Protein 3BRQ (pdb70)

GO terms:
  GO:0003700 DNA-binding transcription factor activity (F, IDA)
  GO:0045892 negative regulation of DNA-templated transcription (P, IDA)
  GO:0043565 sequence-specific DNA binding (F, IDA)
  GO:0006351 DNA-templated transcription (P, IEP)

Secondary structure (DSSP, 8-state):
--EEEEEB-GGG---HHHHHHHHH--GGGT-EEEEE--TTSHHHHHHHHHHHHHTT-SB--B-SSS-HHHHHHHHHT-SS---BS---SSSGGG-B---HHHHHHHHHHHHHHTT--SEEEE-----HHHHHHHHHHHHHHHTTT----GGGEE---SSHHHHHHHH--TT---SEEEESS-------HHHHHT--TTTT-EEEEES--TTGGGSSSPPEEEE--S---HHHHHHHH---S----PPPP---EEE--TT---/--EEEEEEE--S--SS-HHHHHHHHH--TTTT-EEEEEEEETSHHHHHHHHHHHHHTT-SB--B-SSS-HHHHHHHHHT-SS---BSS--SS-GGG-B-B-HHHHHHHHHHHHHHTT--SEEEE-----HHHHHHHHHHHHHHHHTT----GGGEE---SSHHHHHHHH--TTT----SEEEESS-------HHHHTT--TTTT-EEEEES--TTGGGSSS--EEEEP-----HHHHHHHH---S---PPP--B--EEEP-TT-----

B-factor: mean 32.4, std 10.56, range [9.42, 72.8]

Radius of gyration: 24.38 Å; Cα contacts (8 Å, |Δi|>4): 1170; chains: 2; bounding box: 63×44×66 Å

Structure (mmCIF, N/CA/C/O backbone):
data_3BRQ
#
_entry.id   3BRQ
#
_cell.length_a   62.229
_cell.length_b   65.446
_cell.length_c   130.706
_cell.angle_alpha   90.00
_cell.angle_beta   90.00
_cell.angle_gamma   90.00
#
_symmetry.space_group_name_H-M   'P 21 21 21'
#
loop_
_entity.id
_entity.type
_entity.pdbx_description
1 polymer 'HTH-type transcriptional regulator ascG'
2 non-polymer beta-D-fructofuranose
3 non-polymer 'SULFATE ION'
4 non-polymer 'SODIUM ION'
5 water water
#
loop_
_atom_site.group_PDB
_atom_site.id
_atom_site.type_symbol
_atom_site.label_atom_id
_atom_site.label_alt_id
_atom_site.label_comp_id
_atom_site.label_asym_id
_atom_site.label_entity_id
_atom_site.label_seq_id
_atom_site.pdbx_PDB_ins_code
_atom_site.Cartn_x
_atom_site.Cartn_y
_atom_site.Cartn_z
_atom_site.occupancy
_atom_site.B_iso_or_equiv
_atom_site.auth_seq_id
_atom_site.auth_comp_id
_atom_site.auth_asym_id
_atom_site.auth_atom_id
_atom_site.pdbx_PDB_model_num
ATOM 1 N N . THR A 1 19 ? -14.418 50.590 9.529 1.00 41.93 17 THR A N 1
ATOM 2 C CA . THR A 1 19 ? -13.436 50.200 10.596 1.00 42.16 17 THR A CA 1
ATOM 3 C C . THR A 1 19 ? -13.566 51.022 11.914 1.00 40.06 17 THR A C 1
ATOM 4 O O . THR A 1 19 ? -14.080 52.152 11.939 1.00 40.90 17 THR A O 1
ATOM 8 N N . GLN A 1 20 ? -13.109 50.435 13.006 1.00 37.34 18 GLN A N 1
ATOM 9 C CA . GLN A 1 20 ? -13.153 51.080 14.303 1.00 34.10 18 GLN A CA 1
ATOM 10 C C . GLN A 1 20 ? -12.000 52.069 14.425 1.00 31.84 18 GLN A C 1
ATOM 11 O O . GLN A 1 20 ? -10.998 51.953 13.713 1.00 30.50 18 GLN A O 1
ATOM 17 N N . THR A 1 21 ? -12.141 53.022 15.344 1.00 29.60 19 THR A N 1
ATOM 18 C CA . THR A 1 21 ? -11.122 54.027 15.553 1.00 28.42 19 THR A CA 1
ATOM 19 C C . THR A 1 21 ? -10.623 53.978 17.002 1.00 27.28 19 THR A C 1
ATOM 20 O O . THR A 1 21 ? -11.411 53.889 17.947 1.00 27.23 19 THR A O 1
ATOM 24 N N . LEU A 1 22 ? -9.317 54.057 17.158 1.00 26.00 20 LEU A N 1
ATOM 25 C CA . LEU A 1 22 ? -8.706 54.276 18.438 1.00 27.11 20 LEU A CA 1
ATOM 26 C C . LEU A 1 22 ? -8.285 55.743 18.529 1.00 26.50 20 LEU A C 1
ATOM 27 O O . LEU A 1 22 ? -7.604 56.266 17.651 1.00 27.81 20 LEU A O 1
ATOM 32 N N . GLY A 1 23 ? -8.710 56.415 19.581 1.00 26.10 21 GLY A N 1
ATOM 33 C CA . GLY A 1 23 ? -8.359 57.803 19.758 1.00 25.35 21 GLY A CA 1
ATOM 34 C C . GLY A 1 23 ? -7.290 57.886 20.818 1.00 25.64 21 GLY A C 1
ATOM 35 O O . GLY A 1 23 ? -7.330 57.138 21.790 1.00 26.26 21 GLY A O 1
ATOM 36 N N . LEU A 1 24 ? -6.350 58.800 20.616 1.00 25.00 22 LEU A N 1
ATOM 37 C CA . LEU A 1 24 ? -5.214 59.007 21.482 1.00 23.55 22 LEU A CA 1
ATOM 38 C C . LEU A 1 24 ? -5.250 60.476 21.890 1.00 23.40 22 LEU A C 1
ATOM 39 O O . LEU A 1 24 ? -5.276 61.349 21.023 1.00 22.10 22 LEU A O 1
ATOM 44 N N . VAL A 1 25 ? -5.249 60.735 23.206 1.00 20.69 23 VAL A N 1
ATOM 45 C CA . VAL A 1 25 ? -5.156 62.078 23.730 1.00 20.14 23 VAL A CA 1
ATOM 46 C C . VAL A 1 25 ? -3.746 62.244 24.304 1.00 20.42 23 VAL A C 1
ATOM 47 O O . VAL A 1 25 ? -3.317 61.494 25.224 1.00 19.65 23 VAL A O 1
ATOM 51 N N . VAL A 1 26 ? -3.009 63.183 23.742 1.00 20.23 24 VAL A N 1
ATOM 52 C CA . VAL A 1 26 ? -1.687 63.523 24.274 1.00 21.05 24 VAL A CA 1
ATOM 53 C C . VAL A 1 26 ? -1.534 65.042 24.168 1.00 22.28 24 VAL A C 1
ATOM 54 O O . VAL A 1 26 ? -1.587 65.633 23.055 1.00 19.96 24 VAL A O 1
ATOM 58 N N . THR A 1 27 ? -1.340 65.668 25.325 1.00 22.31 25 THR A N 1
ATOM 59 C CA . THR A 1 27 ? -0.923 67.071 25.405 1.00 23.56 25 THR A CA 1
ATOM 60 C C . THR A 1 27 ? 0.311 67.418 24.613 1.00 23.66 25 THR A C 1
ATOM 61 O O . THR A 1 27 ? 1.259 66.644 24.550 1.00 24.34 25 THR A O 1
ATOM 65 N N . ASN A 1 28 ? 0.310 68.622 24.049 1.00 23.69 26 ASN A N 1
ATOM 66 C CA . ASN A 1 28 ? 1.397 69.044 23.160 1.00 24.20 26 ASN A CA 1
ATOM 67 C C . ASN A 1 28 ? 2.665 69.353 23.913 1.00 24.36 26 ASN A C 1
ATOM 68 O O . ASN A 1 28 ? 3.759 69.406 23.335 1.00 22.93 26 ASN A O 1
ATOM 73 N N . THR A 1 29 ? 2.518 69.495 25.232 1.00 24.27 27 THR A N 1
ATOM 74 C CA . THR A 1 29 ? 3.662 69.676 26.062 1.00 24.83 27 THR A CA 1
ATOM 75 C C . THR A 1 29 ? 4.554 68.434 26.035 1.00 25.52 27 THR A C 1
ATOM 76 O O . THR A 1 29 ? 5.742 68.515 26.438 1.00 26.18 27 THR A O 1
ATOM 80 N N . LEU A 1 30 ? 3.998 67.291 25.616 1.00 24.36 28 LEU A N 1
ATOM 81 C CA . LEU A 1 30 ? 4.783 66.041 25.449 1.00 25.45 28 LEU A CA 1
ATOM 82 C C . LEU A 1 30 ? 5.231 65.771 23.998 1.00 26.61 28 LEU A C 1
ATOM 83 O O . LEU A 1 30 ? 5.875 64.725 23.723 1.00 26.61 28 LEU A O 1
ATOM 88 N N . TYR A 1 31 ? 4.941 66.703 23.081 1.00 26.49 29 TYR A N 1
ATOM 89 C CA . TYR A 1 31 ? 5.365 66.494 21.667 1.00 27.59 29 TYR A CA 1
ATOM 90 C C . TYR A 1 31 ? 6.827 66.907 21.517 1.00 30.02 29 TYR A C 1
ATOM 91 O O . TYR A 1 31 ? 7.161 67.864 20.797 1.00 30.60 29 TYR A O 1
ATOM 100 N N . HIS A 1 32 ? 7.672 66.207 22.266 1.00 31.78 30 HIS A N 1
ATOM 101 C CA . HIS A 1 32 ? 9.130 66.341 22.237 1.00 33.89 30 HIS A CA 1
ATOM 102 C C . HIS A 1 32 ? 9.679 64.973 22.674 1.00 33.86 30 HIS A C 1
ATOM 103 O O . HIS A 1 32 ? 10.820 64.658 22.354 1.00 36.45 30 HIS A O 1
ATOM 110 N N . TYR A 1 35 ? 10.841 59.618 22.629 1.00 42.49 33 TYR A N 1
ATOM 111 C CA . TYR A 1 35 ? 9.740 58.916 23.265 1.00 42.84 33 TYR A CA 1
ATOM 112 C C . TYR A 1 35 ? 8.374 59.203 22.608 1.00 42.30 33 TYR A C 1
ATOM 113 O O . TYR A 1 35 ? 7.560 58.291 22.396 1.00 41.66 33 TYR A O 1
ATOM 122 N N . PHE A 1 36 ? 8.099 60.478 22.354 1.00 41.48 34 PHE A N 1
ATOM 123 C CA . PHE A 1 36 ? 6.870 60.824 21.653 1.00 40.35 34 PHE A CA 1
ATOM 124 C C . PHE A 1 36 ? 6.907 60.351 20.188 1.00 40.35 34 PHE A C 1
ATOM 125 O O . PHE A 1 36 ? 5.920 59.840 19.638 1.00 39.84 34 PHE A O 1
ATOM 133 N N . SER A 1 37 ? 8.043 60.591 19.558 1.00 40.60 35 SER A N 1
ATOM 134 C CA . SER A 1 37 ? 8.286 60.126 18.205 1.00 41.26 35 SER A CA 1
ATOM 135 C C . SER A 1 37 ? 7.967 58.617 18.095 1.00 40.85 35 SER A C 1
ATOM 136 O O . SER A 1 37 ? 7.324 58.197 17.107 1.00 40.13 35 SER A O 1
ATOM 139 N N . GLU A 1 38 ? 8.396 57.852 19.128 1.00 40.57 36 GLU A N 1
ATOM 140 C CA . GLU A 1 38 ? 8.293 56.380 19.232 1.00 39.63 36 GLU A CA 1
ATOM 141 C C . GLU A 1 38 ? 6.846 55.997 19.369 1.00 38.54 36 GLU A C 1
ATOM 142 O O . GLU A 1 38 ? 6.322 55.207 18.560 1.00 37.86 36 GLU A O 1
ATOM 148 N N . LEU A 1 39 ? 6.212 56.534 20.415 1.00 36.67 37 LEU A N 1
ATOM 149 C CA . LEU A 1 39 ? 4.812 56.317 20.662 1.00 36.21 37 LEU A CA 1
ATOM 150 C C . LEU A 1 39 ? 3.956 56.551 19.421 1.00 34.69 37 LEU A C 1
ATOM 151 O O . LEU A 1 39 ? 3.133 55.738 19.116 1.00 35.25 37 LEU A O 1
ATOM 156 N N . LEU A 1 40 ? 4.133 57.662 18.720 1.00 33.14 38 LEU A N 1
ATOM 157 C CA . LEU A 1 40 ? 3.289 57.901 17.562 1.00 31.88 38 LEU A CA 1
ATOM 158 C C . LEU A 1 40 ? 3.543 56.855 16.479 1.00 30.05 38 LEU A C 1
ATOM 159 O O . LEU A 1 40 ? 2.606 56.254 15.977 1.00 30.77 38 LEU A O 1
ATOM 164 N N . PHE A 1 41 ? 4.805 56.586 16.189 1.00 26.57 39 PHE A N 1
ATOM 165 C CA . PHE A 1 41 ? 5.129 55.588 15.188 1.00 25.61 39 PHE A CA 1
ATOM 166 C C . PHE A 1 41 ? 4.506 54.236 15.546 1.00 24.59 39 PHE A C 1
ATOM 167 O O . PHE A 1 41 ? 3.820 53.632 14.709 1.00 22.92 39 PHE A O 1
ATOM 175 N N . HIS A 1 42 ? 4.717 53.796 16.791 1.00 24.53 40 HIS A N 1
ATOM 176 C CA . HIS A 1 42 ? 4.294 52.466 17.235 1.00 24.38 40 HIS A CA 1
ATOM 177 C C . HIS A 1 42 ? 2.807 52.316 17.498 1.00 23.28 40 HIS A C 1
ATOM 178 O O . HIS A 1 42 ? 2.244 51.257 17.197 1.00 23.62 40 HIS A O 1
ATOM 185 N N . ALA A 1 43 ? 2.163 53.317 18.088 1.00 21.77 41 ALA A N 1
ATOM 186 C CA . ALA A 1 43 ? 0.710 53.253 18.217 1.00 21.66 41 ALA A CA 1
ATOM 187 C C . ALA A 1 43 ? 0.045 53.153 16.826 1.00 22.13 41 ALA A C 1
ATOM 188 O O . ALA A 1 43 ? -0.871 52.367 16.613 1.00 23.09 41 ALA A O 1
ATOM 190 N N . ALA A 1 44 ? 0.493 53.971 15.892 1.00 21.09 42 ALA A N 1
ATOM 191 C CA . ALA A 1 44 ? -0.054 53.921 14.529 1.00 20.60 42 ALA A CA 1
ATOM 192 C C . ALA A 1 44 ? 0.229 52.591 13.869 1.00 20.73 42 ALA A C 1
ATOM 193 O O . ALA A 1 44 ? -0.677 51.965 13.309 1.00 20.06 42 ALA A O 1
ATOM 195 N N . ARG A 1 45 ? 1.480 52.158 13.905 1.00 21.21 43 ARG A N 1
ATOM 196 C CA . ARG A 1 45 ? 1.813 50.853 13.321 1.00 23.44 43 ARG A CA 1
ATOM 197 C C . ARG A 1 45 ? 0.985 49.698 13.901 1.00 23.51 43 ARG A C 1
ATOM 198 O O . ARG A 1 45 ? 0.488 48.864 13.169 1.00 22.99 43 ARG A O 1
ATOM 214 N N . ALA A 1 47 ? -1.916 49.936 15.505 1.00 21.02 45 ALA A N 1
ATOM 215 C CA . ALA A 1 47 ? -3.315 50.071 15.118 1.00 21.23 45 ALA A CA 1
ATOM 216 C C . ALA A 1 47 ? -3.531 49.499 13.681 1.00 20.95 45 ALA A C 1
ATOM 217 O O . ALA A 1 47 ? -4.499 48.812 13.444 1.00 21.17 45 ALA A O 1
ATOM 219 N N . GLU A 1 48 ? -2.622 49.788 12.761 1.00 21.06 46 GLU A N 1
ATOM 220 C CA . GLU A 1 48 ? -2.742 49.303 11.348 1.00 22.78 46 GLU A CA 1
ATOM 221 C C . GLU A 1 48 ? -2.595 47.781 11.250 1.00 22.49 46 GLU A C 1
ATOM 222 O O . GLU A 1 48 ? -3.297 47.156 10.514 1.00 21.49 46 GLU A O 1
ATOM 228 N N . GLU A 1 49 ? -1.699 47.179 12.049 1.00 22.75 47 GLU A N 1
ATOM 229 C CA . GLU A 1 49 ? -1.559 45.703 12.036 1.00 23.05 47 GLU A CA 1
ATOM 230 C C . GLU A 1 49 ? -2.837 45.000 12.494 1.00 23.00 47 GLU A C 1
ATOM 231 O O . GLU A 1 49 ? -3.048 43.837 12.188 1.00 22.77 47 GLU A O 1
ATOM 237 N N . LYS A 1 50 ? -3.701 45.731 13.188 1.00 23.71 48 LYS A N 1
ATOM 238 C CA . LYS A 1 50 ? -4.975 45.228 13.707 1.00 24.68 48 LYS A CA 1
ATOM 239 C C . LYS A 1 50 ? -6.191 45.741 12.965 1.00 25.06 48 LYS A C 1
ATOM 240 O O . LYS A 1 50 ? -7.305 45.402 13.340 1.00 25.80 48 LYS A O 1
ATOM 246 N N . GLY A 1 51 ? -5.969 46.550 11.927 1.00 26.37 49 GLY A N 1
ATOM 247 C CA . GLY A 1 51 ? -7.007 46.984 10.975 1.00 26.22 49 GLY A CA 1
ATOM 248 C C . GLY A 1 51 ? -7.829 48.161 11.463 1.00 26.86 49 GLY A C 1
ATOM 249 O O . GLY A 1 51 ? -8.964 48.339 11.025 1.00 27.76 49 GLY A O 1
ATOM 250 N N . ARG A 1 52 ? -7.257 48.957 12.373 1.00 27.62 50 ARG A N 1
ATOM 251 C CA . ARG A 1 52 ? -7.958 50.078 13.039 1.00 26.90 50 ARG A CA 1
ATOM 252 C C . ARG A 1 52 ? -7.359 51.402 12.616 1.00 26.04 50 ARG A C 1
ATOM 253 O O . ARG A 1 52 ? -6.193 51.468 12.221 1.00 26.39 50 ARG A O 1
ATOM 261 N N . GLN A 1 53 ? -8.137 52.463 12.763 1.00 25.59 51 GLN A N 1
ATOM 262 C CA . GLN A 1 53 ? -7.706 53.836 12.481 1.00 25.45 51 GLN A CA 1
ATOM 263 C C . GLN A 1 53 ? -7.262 54.490 13.774 1.00 25.50 51 GLN A C 1
ATOM 264 O O . GLN A 1 53 ? -7.999 54.422 14.748 1.00 26.46 51 GLN A O 1
ATOM 270 N N . LEU A 1 54 ? -6.053 55.078 13.803 1.00 24.84 52 LEU A N 1
ATOM 271 C CA . LEU A 1 54 ? -5.640 55.960 14.914 1.00 24.49 52 LEU A CA 1
ATOM 272 C C . LEU A 1 54 ? -5.977 57.441 14.628 1.00 23.96 52 LEU A C 1
ATOM 273 O O . LEU A 1 54 ? -5.741 57.985 13.508 1.00 22.78 52 LEU A O 1
ATOM 278 N N . LEU A 1 55 ? -6.551 58.077 15.637 1.00 22.97 53 LEU A N 1
ATOM 279 C CA . LEU A 1 55 ? -6.843 59.488 15.608 1.00 23.66 53 LEU A CA 1
ATOM 280 C C . LEU A 1 55 ? -6.268 60.105 16.885 1.00 24.64 53 LEU A C 1
ATOM 281 O O . LEU A 1 55 ? -6.474 59.553 17.961 1.00 26.10 53 LEU A O 1
ATOM 286 N N . LEU A 1 56 ? -5.540 61.218 16.782 1.00 22.10 54 LEU A N 1
ATOM 287 C CA . LEU A 1 56 ? -4.972 61.816 17.991 1.00 22.81 54 LEU A CA 1
ATOM 288 C C . LEU A 1 56 ? -5.583 63.186 18.200 1.00 21.27 54 LEU A C 1
ATOM 289 O O . LEU A 1 56 ? -5.750 63.922 17.247 1.00 18.49 54 LEU A O 1
ATOM 294 N N . ALA A 1 57 ? -5.865 63.509 19.464 1.00 20.28 55 ALA A N 1
ATOM 295 C CA . ALA A 1 57 ? -6.302 64.849 19.911 1.00 21.52 55 ALA A CA 1
ATOM 296 C C . ALA A 1 57 ? -5.327 65.461 20.927 1.00 22.51 55 ALA A C 1
ATOM 297 O O . ALA A 1 57 ? -4.649 64.748 21.651 1.00 23.09 55 ALA A O 1
ATOM 299 N N . ASP A 1 58 ? -5.281 66.778 20.977 1.00 22.68 56 ASP A N 1
ATOM 300 C CA . ASP A 1 58 ? -4.331 67.478 21.784 1.00 22.70 56 ASP A CA 1
ATOM 301 C C . ASP A 1 58 ? -4.941 67.804 23.161 1.00 23.24 56 ASP A C 1
ATOM 302 O O . ASP A 1 58 ? -5.976 68.437 23.268 1.00 23.11 56 ASP A O 1
ATOM 307 N N . GLY A 1 59 ? -4.337 67.275 24.213 1.00 23.16 57 GLY A N 1
ATOM 308 C CA . GLY A 1 59 ? -4.813 67.525 25.590 1.00 24.22 57 GLY A CA 1
ATOM 309 C C . GLY A 1 59 ? -4.503 68.931 26.105 1.00 25.25 57 GLY A C 1
ATOM 310 O O . GLY A 1 59 ? -4.980 69.333 27.177 1.00 25.82 57 GLY A O 1
ATOM 311 N N . LYS A 1 60 ? -3.658 69.661 25.369 1.00 24.19 58 LYS A N 1
ATOM 312 C CA . LYS A 1 60 ? -3.417 71.096 25.613 1.00 24.35 58 LYS A CA 1
ATOM 313 C C . LYS A 1 60 ? -2.784 71.369 26.975 1.00 25.72 58 LYS A C 1
ATOM 314 O O . LYS A 1 60 ? -1.806 70.705 27.294 1.00 25.80 58 LYS A O 1
ATOM 320 N N . HIS A 1 61 ? -3.317 72.291 27.790 1.00 26.12 59 HIS A N 1
ATOM 321 C CA . HIS A 1 61 ? -2.551 72.735 28.948 1.00 27.43 59 HIS A CA 1
ATOM 322 C C . HIS A 1 61 ? -3.361 72.785 30.253 1.00 27.09 59 HIS A C 1
ATOM 323 O O . HIS A 1 61 ? -3.148 73.673 31.064 1.00 26.28 59 HIS A O 1
ATOM 330 N N . SER A 1 62 ? -4.276 71.837 30.436 1.00 26.57 60 SER A N 1
ATOM 331 C CA . SER A 1 62 ? -5.149 71.796 31.620 1.00 27.90 60 SER A CA 1
ATOM 332 C C . SER A 1 62 ? -5.873 70.460 31.691 1.00 28.38 60 SER A C 1
ATOM 333 O O . SER A 1 62 ? -6.080 69.806 30.647 1.00 29.60 60 SER A O 1
ATOM 336 N N . ALA A 1 63 ? -6.279 70.081 32.904 1.00 28.71 61 ALA A N 1
ATOM 337 C CA . ALA A 1 63 ? -7.088 68.892 33.166 1.00 27.32 61 ALA A CA 1
ATOM 338 C C . ALA A 1 63 ? -8.396 69.006 32.396 1.00 27.74 61 ALA A C 1
ATOM 339 O O . ALA A 1 63 ? -8.766 68.081 31.673 1.00 26.66 61 ALA A O 1
ATOM 341 N N . GLU A 1 64 ? -9.078 70.147 32.506 1.00 27.00 62 GLU A N 1
ATOM 342 C CA . GLU A 1 64 ? -10.287 70.403 31.695 1.00 27.70 62 GLU A CA 1
ATOM 343 C C . GLU A 1 64 ? -10.121 70.173 30.168 1.00 26.22 62 GLU A C 1
ATOM 344 O O . GLU A 1 64 ? -11.018 69.654 29.487 1.00 24.52 62 GLU A O 1
ATOM 350 N N . GLU A 1 65 ? -8.996 70.609 29.615 1.00 26.01 63 GLU A N 1
ATOM 351 C CA . GLU A 1 65 ? -8.773 70.402 28.188 1.00 24.21 63 GLU A CA 1
ATOM 352 C C . GLU A 1 65 ? -8.463 68.927 27.819 1.00 25.20 63 GLU A C 1
ATOM 353 O O . GLU A 1 65 ? -8.754 68.470 26.688 1.00 22.33 63 GLU A O 1
ATOM 359 N N . GLU A 1 66 ? -7.873 68.187 28.745 1.00 24.35 64 GLU A N 1
ATOM 360 C CA . GLU A 1 66 ? -7.534 66.794 28.480 1.00 24.90 64 GLU A CA 1
ATOM 361 C C . GLU A 1 66 ? -8.831 66.011 28.519 1.00 26.14 64 GLU A C 1
ATOM 362 O O . GLU A 1 66 ? -9.127 65.192 27.613 1.00 24.12 64 GLU A O 1
ATOM 368 N N . ARG A 1 67 ? -9.614 66.273 29.572 1.00 24.67 65 ARG A N 1
ATOM 369 C CA . ARG A 1 67 ? -10.991 65.769 29.660 1.00 26.51 65 ARG A CA 1
ATOM 370 C C . ARG A 1 67 ? -11.854 66.069 28.438 1.00 25.27 65 ARG A C 1
ATOM 371 O O . ARG A 1 67 ? -12.548 65.193 27.950 1.00 25.09 65 ARG A O 1
ATOM 379 N N . GLN A 1 68 ? -11.858 67.326 27.993 1.00 25.85 66 GLN A N 1
ATOM 380 C CA . GLN A 1 68 ? -12.557 67.718 26.778 1.00 26.40 66 GLN A CA 1
ATOM 381 C C . GLN A 1 68 ? -12.043 66.998 25.518 1.00 26.59 66 GLN A C 1
ATOM 382 O O . GLN A 1 68 ? -12.791 66.797 24.546 1.00 26.31 66 GLN A O 1
ATOM 388 N N . ALA A 1 69 ? -10.748 66.686 25.506 1.00 26.51 67 ALA A N 1
ATOM 389 C CA . ALA A 1 69 ? -10.124 65.941 24.369 1.00 25.66 67 ALA A CA 1
ATOM 390 C C . ALA A 1 69 ? -10.716 64.546 24.249 1.00 25.54 67 ALA A C 1
ATOM 391 O O . ALA A 1 69 ? -11.116 64.095 23.143 1.00 24.84 67 ALA A O 1
ATOM 393 N N . ILE A 1 70 ? -10.771 63.865 25.398 1.00 24.60 68 ILE A N 1
ATOM 394 C CA . ILE A 1 70 ? -11.420 62.572 25.465 1.00 24.81 68 ILE A CA 1
ATOM 395 C C . ILE A 1 70 ? -12.879 62.609 25.000 1.00 25.79 68 ILE A C 1
ATOM 396 O O . ILE A 1 70 ? -13.276 61.783 24.187 1.00 25.98 68 ILE A O 1
ATOM 401 N N . GLN A 1 71 ? -13.676 63.537 25.532 1.00 26.20 69 GLN A N 1
ATOM 402 C CA . GLN A 1 71 ? -15.070 63.670 25.125 1.00 26.80 69 GLN A CA 1
ATOM 403 C C . GLN A 1 71 ? -15.195 63.965 23.612 1.00 26.88 69 GLN A C 1
ATOM 404 O O . GLN A 1 71 ? -16.083 63.439 22.941 1.00 25.96 69 GLN A O 1
ATOM 410 N N . TYR A 1 72 ? -14.322 64.829 23.115 1.00 26.70 70 TYR A N 1
ATOM 411 C CA . TYR A 1 72 ? -14.324 65.214 21.714 1.00 27.28 70 TYR A CA 1
ATOM 412 C C . TYR A 1 72 ? -14.220 63.948 20.879 1.00 25.86 70 TYR A C 1
ATOM 413 O O . TYR A 1 72 ? -15.140 63.629 20.157 1.00 25.17 70 TYR A O 1
ATOM 422 N N . LEU A 1 73 ? -13.157 63.173 21.091 1.00 24.70 71 LEU A N 1
ATOM 423 C CA . LEU A 1 73 ? -12.948 61.890 20.366 1.00 25.52 71 LEU A CA 1
ATOM 424 C C . LEU A 1 73 ? -14.095 60.877 20.452 1.00 25.67 71 LEU A C 1
ATOM 425 O O . LEU A 1 73 ? -14.433 60.248 19.448 1.00 26.12 71 LEU A O 1
ATOM 430 N N . LEU A 1 74 ? -14.674 60.727 21.628 1.00 25.30 72 LEU A N 1
ATOM 431 C CA . LEU A 1 74 ? -15.911 59.960 21.818 1.00 26.97 72 LEU A CA 1
ATOM 432 C C . LEU A 1 74 ? -17.101 60.455 20.983 1.00 27.40 72 LEU A C 1
ATOM 433 O O . LEU A 1 74 ? -17.850 59.659 20.434 1.00 27.44 72 LEU A O 1
ATOM 438 N N . ASP A 1 75 ? -17.296 61.768 20.942 1.00 28.41 73 ASP A N 1
ATOM 439 C CA . ASP A 1 75 ? -18.396 62.343 20.192 1.00 29.75 73 ASP A CA 1
ATOM 440 C C . ASP A 1 75 ? -18.128 62.247 18.679 1.00 29.87 73 ASP A C 1
ATOM 441 O O . ASP A 1 75 ? -19.041 62.390 17.896 1.00 30.31 73 ASP A O 1
ATOM 446 N N . LEU A 1 76 ? -16.871 62.047 18.288 1.00 29.28 74 LEU A N 1
ATOM 447 C CA . LEU A 1 76 ? -16.511 61.748 16.910 1.00 29.42 74 LEU A CA 1
ATOM 448 C C . LEU A 1 76 ? -16.615 60.264 16.682 1.00 29.66 74 LEU A C 1
ATOM 449 O O . LEU A 1 76 ? -16.215 59.762 15.609 1.00 30.70 74 LEU A O 1
ATOM 454 N N . ARG A 1 77 ? -17.102 59.553 17.705 1.00 30.78 75 ARG A N 1
ATOM 455 C CA . ARG A 1 77 ? -17.377 58.103 17.615 1.00 30.57 75 ARG A CA 1
ATOM 456 C C . ARG A 1 77 ? -16.125 57.198 17.517 1.00 30.32 75 ARG A C 1
ATOM 457 O O . ARG A 1 77 ? -16.153 56.114 16.895 1.00 29.00 75 ARG A O 1
ATOM 465 N N . CYS A 1 78 ? -15.034 57.625 18.141 1.00 29.49 76 CYS A N 1
ATOM 466 C CA . CYS A 1 78 ? -13.939 56.698 18.421 1.00 28.27 76 CYS A CA 1
ATOM 467 C C . CYS A 1 78 ? -14.487 55.587 19.281 1.00 27.79 76 CYS A C 1
ATOM 468 O O . CYS A 1 78 ? -15.311 55.804 20.173 1.00 28.10 76 CYS A O 1
ATOM 471 N N . ASP A 1 79 ? -13.990 54.395 19.043 1.00 27.39 77 ASP A N 1
ATOM 472 C CA . ASP A 1 79 ? -14.501 53.227 19.713 1.00 26.59 77 ASP A CA 1
ATOM 473 C C . ASP A 1 79 ? -13.841 52.994 21.076 1.00 26.19 77 ASP A C 1
ATOM 474 O O . ASP A 1 79 ? -14.430 52.401 21.948 1.00 26.25 77 ASP A O 1
ATOM 479 N N . ALA A 1 80 ? -12.615 53.477 21.237 1.00 25.18 78 ALA A N 1
ATOM 480 C CA . ALA A 1 80 ? -11.850 53.304 22.470 1.00 25.31 78 ALA A CA 1
ATOM 481 C C . ALA A 1 80 ? -10.820 54.438 22.524 1.00 24.90 78 ALA A C 1
ATOM 482 O O . ALA A 1 80 ? -10.420 54.989 21.483 1.00 25.39 78 ALA A O 1
ATOM 484 N N . ILE A 1 81 ? -10.418 54.789 23.737 1.00 24.99 79 ILE A N 1
ATOM 485 C CA . ILE A 1 81 ? -9.492 55.895 23.964 1.00 24.77 79 ILE A CA 1
ATOM 486 C C . ILE A 1 81 ? -8.268 55.478 24.758 1.00 24.52 79 ILE A C 1
ATOM 487 O O . ILE A 1 81 ? -8.368 54.779 25.784 1.00 24.09 79 ILE A O 1
ATOM 500 N N . ILE A 1 83 ? -5.293 57.684 26.728 1.00 25.05 81 ILE A N 1
ATOM 501 C CA . ILE A 1 83 ? -4.719 58.981 27.145 1.00 25.11 81 ILE A CA 1
ATOM 502 C C . ILE A 1 83 ? -3.356 58.900 27.805 1.00 25.53 81 ILE A C 1
ATOM 503 O O . ILE A 1 83 ? -3.030 57.948 28.526 1.00 25.03 81 ILE A O 1
ATOM 508 N N . TYR A 1 84 ? -2.525 59.874 27.475 1.00 25.01 82 TYR A N 1
ATOM 509 C CA . TYR A 1 84 ? -1.239 60.035 28.109 1.00 25.91 82 TYR A CA 1
ATOM 510 C C . TYR A 1 84 ? -1.333 61.393 28.862 1.00 26.97 82 TYR A C 1
ATOM 511 O O . TYR A 1 84 ? -1.089 62.462 28.329 1.00 26.58 82 TYR A O 1
ATOM 520 N N . PRO A 1 85 ? -1.790 61.327 30.106 1.00 28.67 83 PRO A N 1
ATOM 521 C CA . PRO A 1 85 ? -2.187 62.512 30.841 1.00 30.28 83 PRO A CA 1
ATOM 522 C C . PRO A 1 85 ? -0.991 63.245 31.403 1.00 32.29 83 PRO A C 1
ATOM 523 O O . PRO A 1 85 ? 0.049 62.639 31.678 1.00 33.94 83 PRO A O 1
ATOM 527 N N . ARG A 1 86 ? -1.144 64.555 31.531 1.00 34.02 84 ARG A N 1
ATOM 528 C CA . ARG A 1 86 ? -0.216 65.398 32.242 1.00 34.94 84 ARG A CA 1
ATOM 529 C C . ARG A 1 86 ? -0.904 66.168 33.366 1.00 34.53 84 ARG A C 1
ATOM 530 O O . ARG A 1 86 ? -0.275 66.523 34.350 1.00 34.22 84 ARG A O 1
ATOM 538 N N . PHE A 1 87 ? -2.182 66.480 33.200 1.00 34.81 85 PHE A N 1
ATOM 539 C CA . PHE A 1 87 ? -2.820 67.421 34.101 1.00 35.03 85 PHE A CA 1
ATOM 540 C C . PHE A 1 87 ? -3.923 66.789 34.935 1.00 35.98 85 PHE A C 1
ATOM 541 O O . PHE A 1 87 ? -4.071 67.086 36.136 1.00 35.35 85 PHE A O 1
ATOM 549 N N . LEU A 1 88 ? -4.671 65.898 34.296 1.00 36.50 86 LEU A N 1
ATOM 550 C CA . LEU A 1 88 ? -5.714 65.109 34.935 1.00 38.03 86 LEU A CA 1
ATOM 551 C C . LEU A 1 88 ? -5.109 64.186 36.003 1.00 39.14 86 LEU A C 1
ATOM 552 O O . LEU A 1 88 ? -4.081 63.555 35.769 1.00 39.50 86 LEU A O 1
ATOM 557 N N . SER A 1 89 ? -5.733 64.134 37.177 1.00 40.53 87 SER A N 1
ATOM 558 C CA . SER A 1 89 ? -5.309 63.220 38.242 1.00 41.92 87 SER A CA 1
ATOM 559 C C . SER A 1 89 ? -5.948 61.833 38.058 1.00 42.64 87 SER A C 1
ATOM 560 O O . SER A 1 89 ? -6.823 61.656 37.208 1.00 41.95 87 SER A O 1
ATOM 563 N N . VAL A 1 90 ? -5.513 60.851 38.850 1.00 43.71 88 VAL A N 1
ATOM 564 C CA . VAL A 1 90 ? -6.052 59.503 38.702 1.00 44.89 88 VAL A CA 1
ATOM 565 C C . VAL A 1 90 ? -7.493 59.469 39.167 1.00 45.51 88 VAL A C 1
ATOM 566 O O . VAL A 1 90 ? -8.308 58.797 38.537 1.00 46.63 88 VAL A O 1
ATOM 570 N N . ASP A 1 91 ? -7.815 60.185 40.250 1.00 45.69 89 ASP A N 1
ATOM 571 C CA . ASP A 1 91 ? -9.198 60.246 40.729 1.00 45.49 89 ASP A CA 1
ATOM 572 C C . ASP A 1 91 ? -10.055 60.663 39.536 1.00 44.46 89 ASP A C 1
ATOM 573 O O . ASP A 1 91 ? -10.983 59.958 39.140 1.00 44.59 89 ASP A O 1
ATOM 578 N N . GLU A 1 92 ? -9.695 61.802 38.953 1.00 43.22 90 GLU A N 1
ATOM 579 C CA . GLU A 1 92 ? -10.330 62.315 37.728 1.00 42.16 90 GLU A CA 1
ATOM 580 C C . GLU A 1 92 ? -10.425 61.313 36.568 1.00 40.55 90 GLU A C 1
ATOM 581 O O . GLU A 1 92 ? -11.453 61.226 35.910 1.00 40.41 90 GLU A O 1
ATOM 587 N N . ILE A 1 93 ? -9.354 60.565 36.328 1.00 39.38 91 ILE A N 1
ATOM 588 C CA . ILE A 1 93 ? -9.316 59.570 35.259 1.00 37.95 91 ILE A CA 1
ATOM 589 C C . ILE A 1 93 ? -10.201 58.351 35.557 1.00 37.55 91 ILE A C 1
ATOM 590 O O . ILE A 1 93 ? -10.884 57.833 34.674 1.00 36.48 91 ILE A O 1
ATOM 595 N N . ASP A 1 94 ? -10.199 57.898 36.810 1.00 37.49 92 ASP A N 1
ATOM 596 C CA . ASP A 1 94 ? -11.035 56.754 37.202 1.00 36.65 92 ASP A CA 1
ATOM 597 C C . ASP A 1 94 ? -12.502 57.063 37.030 1.00 36.13 92 ASP A C 1
ATOM 598 O O . ASP A 1 94 ? -13.271 56.213 36.574 1.00 36.30 92 ASP A O 1
ATOM 603 N N . ASP A 1 95 ? -12.879 58.300 37.350 1.00 35.26 93 ASP A N 1
ATOM 604 C CA . ASP A 1 95 ? -14.241 58.777 37.157 1.00 34.85 93 ASP A CA 1
ATOM 605 C C . ASP A 1 95 ? -14.647 58.926 35.673 1.00 34.58 93 ASP A C 1
ATOM 606 O O . ASP A 1 95 ? -15.775 58.610 35.293 1.00 33.64 93 ASP A O 1
ATOM 611 N N . ILE A 1 96 ? -13.743 59.425 34.839 1.00 34.28 94 ILE A N 1
ATOM 612 C CA . ILE A 1 96 ? -14.005 59.415 33.391 1.00 34.03 94 ILE A CA 1
ATOM 613 C C . ILE A 1 96 ? -14.266 57.987 32.911 1.00 34.56 94 ILE A C 1
ATOM 614 O O . ILE A 1 96 ? -15.193 57.740 32.132 1.00 35.27 94 ILE A O 1
ATOM 619 N N . ILE A 1 97 ? -13.456 57.043 33.391 1.00 35.01 95 ILE A N 1
ATOM 620 C CA . ILE A 1 97 ? -13.616 55.632 33.037 1.00 34.57 95 ILE A CA 1
ATOM 621 C C . ILE A 1 97 ? -15.009 55.098 33.428 1.00 35.87 95 ILE A C 1
ATOM 622 O O . ILE A 1 97 ? -15.642 54.364 32.648 1.00 35.02 95 ILE A O 1
ATOM 627 N N . ASP A 1 98 ? -15.467 55.461 34.630 1.00 37.18 96 ASP A N 1
ATOM 628 C CA . ASP A 1 98 ? -16.761 54.974 35.169 1.00 38.63 96 ASP A CA 1
ATOM 629 C C . ASP A 1 98 ? -17.963 55.543 34.405 1.00 38.47 96 ASP A C 1
ATOM 630 O O . ASP A 1 98 ? -18.986 54.855 34.253 1.00 39.79 96 ASP A O 1
ATOM 635 N N . ALA A 1 99 ? -17.814 56.767 33.889 1.00 37.62 97 ALA A N 1
ATOM 636 C CA . ALA A 1 99 ? -18.856 57.472 33.143 1.00 36.55 97 ALA A CA 1
ATOM 637 C C . ALA A 1 99 ? -19.026 57.059 31.670 1.00 36.23 97 ALA A C 1
ATOM 638 O O . ALA A 1 99 ? -19.894 57.608 30.984 1.00 34.68 97 ALA A O 1
ATOM 640 N N . HIS A 1 100 ? -18.217 56.115 31.183 1.00 35.75 98 HIS A N 1
ATOM 641 C CA . HIS A 1 100 ? -18.287 55.720 29.782 1.00 35.59 98 HIS A CA 1
ATOM 642 C C . HIS A 1 100 ? -18.217 54.234 29.611 1.00 35.12 98 HIS A C 1
ATOM 643 O O . HIS A 1 100 ? -17.512 53.561 30.342 1.00 35.72 98 HIS A O 1
ATOM 650 N N . SER A 1 101 ? -18.944 53.723 28.630 1.00 35.04 99 SER A N 1
ATOM 651 C CA . SER A 1 101 ? -18.920 52.304 28.307 1.00 34.89 99 SER A CA 1
ATOM 652 C C . SER A 1 101 ? -17.795 51.973 27.309 1.00 34.47 99 SER A C 1
ATOM 653 O O . SER A 1 101 ? -17.303 50.832 27.268 1.00 33.79 99 SER A O 1
ATOM 656 N N . GLN A 1 102 ? -17.397 52.953 26.493 1.00 33.38 100 GLN A N 1
ATOM 657 C CA . GLN A 1 102 ? -16.230 52.758 25.638 1.00 32.52 100 GLN A CA 1
ATOM 658 C C . GLN A 1 102 ? -14.959 52.512 26.496 1.00 30.85 100 GLN A C 1
ATOM 659 O O . GLN A 1 102 ? -14.768 53.170 27.523 1.00 30.42 100 GLN A O 1
ATOM 665 N N . PRO A 1 103 ? -14.125 51.524 26.096 1.00 29.86 101 PRO A N 1
ATOM 666 C CA . PRO A 1 103 ? -12.810 51.294 26.689 1.00 29.15 101 PRO A CA 1
ATOM 667 C C . PRO A 1 103 ? -11.962 52.556 26.737 1.00 28.96 101 PRO A C 1
ATOM 668 O O . PRO A 1 103 ? -11.739 53.195 25.711 1.00 28.65 101 PRO A O 1
ATOM 672 N N . ILE A 1 104 ? -11.513 52.916 27.940 1.00 28.55 102 ILE A N 1
ATOM 673 C CA . ILE A 1 104 ? -10.658 54.081 28.099 1.00 28.33 102 ILE A CA 1
ATOM 674 C C . ILE A 1 104 ? -9.493 53.623 28.936 1.00 28.29 102 ILE A C 1
ATOM 675 O O . ILE A 1 104 ? -9.703 53.037 30.002 1.00 28.32 102 ILE A O 1
ATOM 688 N N . VAL A 1 106 ? -5.055 54.346 30.054 1.00 27.11 104 VAL A N 1
ATOM 689 C CA . VAL A 1 106 ? -4.120 55.406 30.401 1.00 27.85 104 VAL A CA 1
ATOM 690 C C . VAL A 1 106 ? -2.732 54.856 30.245 1.00 27.97 104 VAL A C 1
ATOM 691 O O . VAL A 1 106 ? -2.446 53.762 30.694 1.00 27.55 104 VAL A O 1
ATOM 695 N N . LEU A 1 107 ? -1.867 55.603 29.589 1.00 29.09 105 LEU A N 1
ATOM 696 C CA . LEU A 1 107 ? -0.491 55.190 29.447 1.00 30.38 105 LEU A CA 1
ATOM 697 C C . LEU A 1 107 ? 0.367 56.033 30.384 1.00 32.06 105 LEU A C 1
ATOM 698 O O . LEU A 1 107 ? 0.171 57.257 30.470 1.00 32.53 105 LEU A O 1
ATOM 703 N N . ASN A 1 108 ? 1.268 55.363 31.109 1.00 33.83 106 ASN A N 1
ATOM 704 C CA . ASN A 1 108 ? 2.280 55.967 31.997 1.00 36.45 106 ASN A CA 1
ATOM 705 C C . ASN A 1 108 ? 1.777 56.547 33.301 1.00 37.43 106 ASN A C 1
ATOM 706 O O . ASN A 1 108 ? 2.403 57.422 33.914 1.00 36.86 106 ASN A O 1
ATOM 711 N N . ARG A 1 109 ? 0.649 56.041 33.741 1.00 39.58 107 ARG A N 1
ATOM 712 C CA . ARG A 1 109 ? 0.071 56.508 34.966 1.00 42.34 107 ARG A CA 1
ATOM 713 C C . ARG A 1 109 ? -0.592 55.289 35.560 1.00 44.05 107 ARG A C 1
ATOM 714 O O . ARG A 1 109 ? -1.090 54.427 34.838 1.00 44.07 107 ARG A O 1
ATOM 722 N N . ARG A 1 110 ? -0.519 55.200 36.879 1.00 45.46 108 ARG A N 1
ATOM 723 C CA . ARG A 1 110 ? -1.018 54.082 37.646 1.00 47.68 108 ARG A CA 1
ATOM 724 C C . ARG A 1 110 ? -2.371 54.510 38.186 1.00 48.08 108 ARG A C 1
ATOM 725 O O . ARG A 1 110 ? -2.465 55.525 38.887 1.00 48.13 108 ARG A O 1
ATOM 733 N N . LEU A 1 111 ? -3.421 53.763 37.842 1.00 48.36 109 LEU A N 1
ATOM 734 C CA . LEU A 1 111 ? -4.758 54.028 38.381 1.00 48.77 109 LEU A CA 1
ATOM 735 C C . LEU A 1 111 ? -5.007 53.240 39.661 1.00 49.49 109 LEU A C 1
ATOM 736 O O . LEU A 1 111 ? -4.492 52.130 39.815 1.00 50.04 109 LEU A O 1
ATOM 741 N N . ARG A 1 112 ? -5.791 53.823 40.567 1.00 50.13 110 ARG A N 1
ATOM 742 C CA . ARG A 1 112 ? -6.145 53.184 41.841 1.00 51.01 110 ARG A CA 1
ATOM 743 C C . ARG A 1 112 ? -7.321 52.187 41.783 1.00 50.56 110 ARG A C 1
ATOM 744 O O . ARG A 1 112 ? -7.155 51.018 42.152 1.00 51.00 110 ARG A O 1
ATOM 752 N N . LYS A 1 113 ? -8.482 52.625 41.302 1.00 50.08 111 LYS A N 1
ATOM 753 C CA . LYS A 1 113 ? -9.627 51.723 41.071 1.00 49.09 111 LYS A CA 1
ATOM 754 C C . LYS A 1 113 ? -9.470 50.845 39.816 1.00 48.47 111 LYS A C 1
ATOM 755 O O . LYS A 1 113 ? -9.426 49.613 39.897 1.00 47.85 111 LYS A O 1
ATOM 761 N N . ASN A 1 114 ? -9.404 51.487 38.650 1.00 47.27 112 ASN A N 1
ATOM 762 C CA . ASN A 1 114 ? -9.339 50.771 37.380 1.00 45.89 112 ASN A CA 1
ATOM 763 C C . ASN A 1 114 ? -7.892 50.475 36.970 1.00 45.40 112 ASN A C 1
ATOM 764 O O . ASN A 1 114 ? -7.515 50.650 35.804 1.00 45.34 112 ASN A O 1
ATOM 769 N N . SER A 1 115 ? -7.084 50.013 37.925 1.00 44.45 113 SER A N 1
ATOM 770 C CA . SER A 1 115 ? -5.683 49.668 37.649 1.00 43.26 113 SER A CA 1
ATOM 771 C C . SER A 1 115 ? -5.525 48.790 36.412 1.00 42.04 113 SER A C 1
ATOM 772 O O . SER A 1 115 ? -4.496 48.860 35.728 1.00 42.61 113 SER A O 1
ATOM 775 N N . SER A 1 116 ? -6.527 47.972 36.105 1.00 39.75 114 SER A N 1
ATOM 776 C CA . SER A 1 116 ? -6.453 47.128 34.911 1.00 38.08 114 SER A CA 1
ATOM 777 C C . SER A 1 116 ? -6.511 47.944 33.606 1.00 36.25 114 SER A C 1
ATOM 778 O O . SER A 1 116 ? -6.185 47.436 32.537 1.00 34.92 114 SER A O 1
ATOM 781 N N . HIS A 1 117 ? -6.901 49.211 33.716 1.00 35.48 115 HIS A N 1
ATOM 782 C CA . HIS A 1 117 ? -7.036 50.113 32.555 1.00 34.66 115 HIS A CA 1
ATOM 783 C C . HIS A 1 117 ? -5.769 50.916 32.318 1.00 34.72 115 HIS A C 1
ATOM 784 O O . HIS A 1 117 ? -5.774 51.856 31.503 1.00 35.01 115 HIS A O 1
ATOM 791 N N . SER A 1 118 ? -4.696 50.526 33.010 1.00 33.48 116 SER A N 1
ATOM 792 C CA . SER A 1 118 ? -3.442 51.261 33.089 1.00 33.55 116 SER A CA 1
ATOM 793 C C . SER A 1 118 ? -2.282 50.458 32.497 1.00 33.30 116 SER A C 1
ATOM 794 O O . SER A 1 118 ? -2.155 49.264 32.761 1.00 32.54 116 SER A O 1
ATOM 797 N N . VAL A 1 119 ? -1.416 51.115 31.709 1.00 32.66 117 VAL A N 1
ATOM 798 C CA . VAL A 1 119 ? -0.148 50.532 31.287 1.00 31.76 117 VAL A CA 1
ATOM 799 C C . VAL A 1 119 ? 0.961 51.475 31.718 1.00 32.52 117 VAL A C 1
ATOM 800 O O . VAL A 1 119 ? 1.026 52.610 31.258 1.00 31.96 117 VAL A O 1
ATOM 804 N N . TRP A 1 120 ? 1.848 50.999 32.582 1.00 32.92 118 TRP A N 1
ATOM 805 C CA . TRP A 1 120 ? 2.798 51.906 33.250 1.00 34.20 118 TRP A CA 1
ATOM 806 C C . TRP A 1 120 ? 4.121 51.177 33.549 1.00 32.89 118 TRP A C 1
ATOM 807 O O . TRP A 1 120 ? 4.101 49.963 33.700 1.00 32.34 118 TRP A O 1
ATOM 818 N N . CYS A 1 121 ? 5.256 51.892 33.574 1.00 32.22 119 CYS A N 1
ATOM 819 C CA . CYS A 1 121 ? 6.602 51.296 33.884 1.00 32.73 119 CYS A CA 1
ATOM 820 C C . CYS A 1 121 ? 7.003 51.878 35.232 1.00 32.37 119 CYS A C 1
ATOM 821 O O . CYS A 1 121 ? 6.770 53.060 35.475 1.00 32.69 119 CYS A O 1
ATOM 824 N N . ASP A 1 122 ? 7.597 51.072 36.104 1.00 32.64 120 ASP A N 1
ATOM 825 C CA . ASP A 1 122 ? 8.083 51.604 37.394 1.00 32.43 120 ASP A CA 1
ATOM 826 C C . ASP A 1 122 ? 9.452 52.246 37.208 1.00 31.29 120 ASP A C 1
ATOM 827 O O . ASP A 1 122 ? 10.503 51.598 37.365 1.00 29.88 120 ASP A O 1
ATOM 832 N N . HIS A 1 123 ? 9.424 53.522 36.862 1.00 31.36 121 HIS A N 1
ATOM 833 C CA . HIS A 1 123 ? 10.637 54.249 36.513 1.00 32.25 121 HIS A CA 1
ATOM 834 C C . HIS A 1 123 ? 11.595 54.404 37.698 1.00 32.54 121 HIS A C 1
ATOM 835 O O . HIS A 1 123 ? 12.824 54.365 37.532 1.00 32.91 121 HIS A O 1
ATOM 842 N N . LYS A 1 124 ? 11.032 54.525 38.894 1.00 32.11 122 LYS A N 1
ATOM 843 C CA . LYS A 1 124 ? 11.853 54.606 40.095 1.00 32.19 122 LYS A CA 1
ATOM 844 C C . LYS A 1 124 ? 12.603 53.309 40.355 1.00 31.43 122 LYS A C 1
ATOM 845 O O . LYS A 1 124 ? 13.810 53.328 40.675 1.00 32.30 122 LYS A O 1
ATOM 851 N N . GLN A 1 125 ? 11.909 52.186 40.204 1.00 30.45 123 GLN A N 1
ATOM 852 C CA . GLN A 1 125 ? 12.545 50.887 40.323 1.00 29.94 123 GLN A CA 1
ATOM 853 C C . GLN A 1 125 ? 13.589 50.612 39.241 1.00 29.78 123 GLN A C 1
ATOM 854 O O . GLN A 1 125 ? 14.658 50.075 39.551 1.00 29.59 123 GLN A O 1
ATOM 860 N N . THR A 1 126 ? 13.321 50.921 37.961 1.00 29.64 124 THR A N 1
ATOM 861 C CA . THR A 1 126 ? 14.369 50.566 36.989 1.00 28.52 124 THR A CA 1
ATOM 862 C C . THR A 1 126 ? 15.591 51.466 37.131 1.00 29.32 124 THR A C 1
ATOM 863 O O . THR A 1 126 ? 16.747 51.055 36.831 1.00 29.85 124 THR A O 1
ATOM 867 N N . SER A 1 127 ? 15.353 52.686 37.594 1.00 29.42 125 SER A N 1
ATOM 868 C CA . SER A 1 127 ? 16.454 53.566 37.883 1.00 30.48 125 SER A CA 1
ATOM 869 C C . SER A 1 127 ? 17.278 52.975 38.995 1.00 31.19 125 SE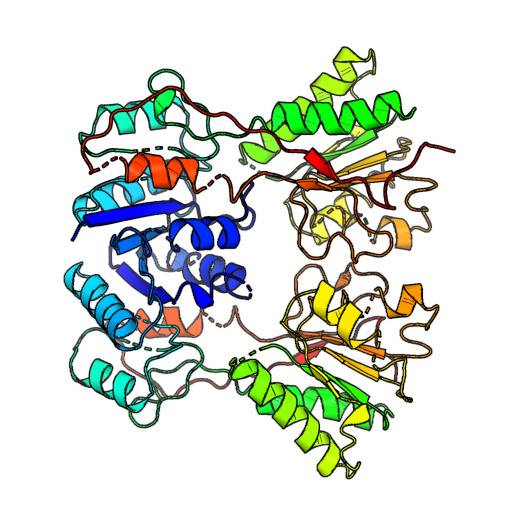R A C 1
ATOM 870 O O . SER A 1 127 ? 18.498 52.877 38.855 1.00 31.37 125 SER A O 1
ATOM 873 N N . PHE A 1 128 ? 16.608 52.580 40.086 1.00 31.93 126 PHE A N 1
ATOM 874 C CA . PHE A 1 128 ? 17.243 51.918 41.237 1.00 32.71 126 PHE A CA 1
ATOM 875 C C . PHE A 1 128 ? 18.136 50.799 40.753 1.00 33.49 126 PHE A C 1
ATOM 876 O O . PHE A 1 128 ? 19.332 50.797 41.012 1.00 34.35 126 PHE A O 1
ATOM 884 N N . ASN A 1 129 ? 17.556 49.871 40.000 1.00 34.47 127 ASN A N 1
ATOM 885 C CA . ASN A 1 129 ? 18.280 48.711 39.518 1.00 34.79 127 ASN A CA 1
ATOM 886 C C . ASN A 1 129 ? 19.503 49.024 38.630 1.00 35.15 127 ASN A C 1
ATOM 887 O O . ASN A 1 129 ? 20.485 48.282 38.645 1.00 34.63 127 ASN A O 1
ATOM 892 N N . ALA A 1 130 ? 19.455 50.116 37.876 1.00 35.20 128 ALA A N 1
ATOM 893 C CA . ALA A 1 130 ? 20.582 50.451 36.998 1.00 35.30 128 ALA A CA 1
ATOM 894 C C . ALA A 1 130 ? 21.758 50.997 37.829 1.00 35.51 128 ALA A C 1
ATOM 895 O O . ALA A 1 130 ? 22.914 50.559 37.656 1.00 35.46 128 ALA A O 1
ATOM 897 N N . VAL A 1 131 ? 21.453 51.927 38.734 1.00 35.65 129 VAL A N 1
ATOM 898 C CA . VAL A 1 131 ? 22.423 52.488 39.661 1.00 36.41 129 VAL A CA 1
ATOM 899 C C . VAL A 1 131 ? 23.015 51.382 40.553 1.00 37.16 129 VAL A C 1
ATOM 900 O O . VAL A 1 131 ? 24.209 51.385 40.813 1.00 37.94 129 VAL A O 1
ATOM 904 N N . ALA A 1 132 ? 22.189 50.429 40.983 1.00 37.63 130 ALA A N 1
ATOM 905 C CA . ALA A 1 132 ? 22.656 49.277 41.763 1.00 38.26 130 ALA A CA 1
ATOM 906 C C . ALA A 1 132 ? 23.643 48.426 40.972 1.00 38.71 130 ALA A C 1
ATOM 907 O O . ALA A 1 132 ? 24.615 47.898 41.527 1.00 37.90 130 ALA A O 1
ATOM 909 N N . GLU A 1 133 ? 23.409 48.308 39.661 1.00 39.48 131 GLU A N 1
ATOM 910 C CA . GLU A 1 133 ? 24.316 47.551 38.820 1.00 39.64 131 GLU A CA 1
ATOM 911 C C . GLU A 1 133 ? 25.646 48.273 38.692 1.00 39.59 131 GLU A C 1
ATOM 912 O O . GLU A 1 133 ? 26.681 47.633 38.397 1.00 40.45 131 GLU A O 1
ATOM 918 N N . LEU A 1 134 ? 25.630 49.590 38.900 1.00 38.34 132 LEU A N 1
ATOM 919 C CA . LEU A 1 134 ? 26.872 50.368 38.892 1.00 37.61 132 LEU A CA 1
ATOM 920 C C . LEU A 1 134 ? 27.641 50.158 40.191 1.00 37.99 132 LEU A C 1
ATOM 921 O O . LEU A 1 134 ? 28.866 49.997 40.164 1.00 37.27 132 LEU A O 1
ATOM 926 N N . ILE A 1 135 ? 26.926 50.178 41.320 1.00 38.20 133 ILE A N 1
ATOM 927 C CA . ILE A 1 135 ? 27.542 49.950 42.621 1.00 38.50 133 ILE A CA 1
ATOM 928 C C . ILE A 1 135 ? 28.214 48.584 42.676 1.00 39.52 133 ILE A C 1
ATOM 929 O O . ILE A 1 135 ? 29.384 48.474 43.054 1.00 39.98 133 ILE A O 1
ATOM 934 N N . ASN A 1 136 ? 27.480 47.551 42.284 1.00 40.81 134 ASN A N 1
ATOM 935 C CA . ASN A 1 136 ? 27.993 46.174 42.294 1.00 42.24 134 ASN A CA 1
ATOM 936 C C . ASN A 1 136 ? 29.158 45.914 41.352 1.00 42.66 134 ASN A C 1
ATOM 937 O O . ASN A 1 136 ? 29.900 44.955 41.537 1.00 42.81 134 ASN A O 1
ATOM 942 N N . ALA A 1 137 ? 29.302 46.752 40.330 1.00 43.18 135 ALA A N 1
ATOM 943 C CA . ALA A 1 137 ? 30.429 46.653 39.388 1.00 43.12 135 ALA A CA 1
ATOM 944 C C . ALA A 1 137 ? 31.649 47.394 39.950 1.00 43.62 135 ALA A C 1
ATOM 945 O O . ALA A 1 137 ? 32.750 47.333 39.383 1.00 44.17 135 ALA A O 1
ATOM 947 N N . GLY A 1 138 ? 31.450 48.088 41.073 1.00 43.45 136 GLY A N 1
ATOM 948 C CA . GLY A 1 138 ? 32.538 48.753 41.769 1.00 43.41 136 GLY A CA 1
ATOM 949 C C . GLY A 1 138 ? 32.492 50.272 41.906 1.00 43.51 136 GLY A C 1
ATOM 950 O O . GLY A 1 138 ? 33.426 50.866 42.455 1.00 42.95 136 GLY A O 1
ATOM 951 N N . HIS A 1 139 ? 31.438 50.918 41.412 1.00 42.46 137 HIS A N 1
ATOM 952 C CA . HIS A 1 139 ? 31.372 52.370 41.525 1.00 42.87 137 HIS A CA 1
ATOM 953 C C . HIS A 1 139 ? 30.835 52.739 42.874 1.00 43.48 137 HIS A C 1
ATOM 954 O O . HIS A 1 139 ? 29.956 52.044 43.397 1.00 44.36 137 HIS A O 1
ATOM 961 N N . GLN A 1 140 ? 31.363 53.825 43.439 1.00 43.67 138 GLN A N 1
ATOM 962 C CA . GLN A 1 140 ? 30.911 54.336 44.729 1.00 43.58 138 GLN A CA 1
ATOM 963 C C . GLN A 1 140 ? 30.568 55.823 44.650 1.00 42.59 138 GLN A C 1
ATOM 964 O O . GLN A 1 140 ? 29.708 56.300 45.369 1.00 42.58 138 GLN A O 1
ATOM 970 N N . GLU A 1 141 ? 31.269 56.559 43.792 1.00 41.89 139 GLU A N 1
ATOM 971 C CA . GLU A 1 141 ? 30.983 57.978 43.602 1.00 41.20 139 GLU A CA 1
ATOM 972 C C . GLU A 1 141 ? 30.312 58.117 42.226 1.00 39.83 139 GLU A C 1
ATOM 973 O O . GLU A 1 141 ? 30.973 58.038 41.164 1.00 39.90 139 GLU A O 1
ATOM 979 N N . ILE A 1 142 ? 28.990 58.290 42.257 1.00 38.22 140 ILE A N 1
ATOM 980 C CA . ILE A 1 142 ? 28.147 58.299 41.043 1.00 36.42 140 ILE A CA 1
ATOM 981 C C . ILE A 1 142 ? 27.426 59.640 40.900 1.00 35.70 140 ILE A C 1
ATOM 982 O O . ILE A 1 142 ? 26.659 60.020 41.775 1.00 36.15 140 ILE A O 1
ATOM 987 N N . ALA A 1 143 ? 27.685 60.348 39.798 1.00 34.74 141 ALA A N 1
ATOM 988 C CA . ALA A 1 143 ? 26.980 61.599 39.480 1.00 33.84 141 ALA A CA 1
ATOM 989 C C . ALA A 1 143 ? 25.658 61.320 38.765 1.00 33.55 141 ALA A C 1
ATOM 990 O O . ALA A 1 143 ? 25.506 60.262 38.159 1.00 32.97 141 ALA A O 1
ATOM 992 N N . PHE A 1 144 ? 24.709 62.250 38.888 1.00 33.65 142 PHE A N 1
ATOM 993 C CA . PHE A 1 144 ? 23.366 62.111 38.349 1.00 33.92 142 PHE A CA 1
ATOM 994 C C . PHE A 1 144 ? 22.845 63.390 37.713 1.00 34.52 142 PHE A C 1
ATOM 995 O O . PHE A 1 144 ? 22.846 64.438 38.350 1.00 34.75 142 PHE A O 1
ATOM 1003 N N . LEU A 1 145 ? 22.409 63.307 36.452 1.00 34.27 143 LEU A N 1
ATOM 1004 C CA . LEU A 1 145 ? 21.772 64.433 35.763 1.00 34.54 143 LEU A CA 1
ATOM 1005 C C . LEU A 1 145 ? 20.296 64.168 35.599 1.00 34.96 143 LEU A C 1
ATOM 1006 O O . LEU A 1 145 ? 19.900 63.159 34.985 1.00 35.71 143 LEU A O 1
ATOM 1011 N N . THR A 1 146 ? 19.479 65.093 36.089 1.00 34.32 144 THR A N 1
ATOM 1012 C CA . THR A 1 146 ? 18.039 64.915 36.136 1.00 34.81 144 THR A CA 1
ATOM 1013 C C . THR A 1 146 ? 17.467 65.421 34.828 1.00 35.55 144 THR A C 1
ATOM 1014 O O . THR A 1 146 ? 18.130 66.160 34.109 1.00 36.08 144 THR A O 1
ATOM 1018 N N . GLY A 1 147 ? 16.255 64.988 34.516 1.00 36.34 145 GLY A N 1
ATOM 1019 C CA . GLY A 1 147 ? 15.462 65.606 33.472 1.00 38.63 145 GLY A CA 1
ATOM 1020 C C . GLY A 1 147 ? 14.688 66.752 34.102 1.00 40.44 145 GLY A C 1
ATOM 1021 O O . GLY A 1 147 ? 14.991 67.150 35.244 1.00 40.85 145 GLY A O 1
ATOM 1022 N N . SER A 1 148 ? 13.696 67.287 33.392 1.00 41.39 146 SER A N 1
ATOM 1023 C CA . SER A 1 148 ? 12.962 68.438 33.922 1.00 43.21 146 SER A CA 1
ATOM 1024 C C . SER A 1 148 ? 12.114 68.065 35.137 1.00 43.79 146 SER A C 1
ATOM 1025 O O . SER A 1 148 ? 11.393 67.070 35.120 1.00 43.50 146 SER A O 1
ATOM 1036 N N . ASP A 1 150 ? 9.470 69.008 36.527 1.00 46.15 148 ASP A N 1
ATOM 1037 C CA . ASP A 1 150 ? 8.015 68.938 36.438 1.00 46.95 148 ASP A CA 1
ATOM 1038 C C . ASP A 1 150 ? 7.547 67.582 35.913 1.00 46.17 148 ASP A C 1
ATOM 1039 O O . ASP A 1 150 ? 6.367 67.266 36.005 1.00 46.53 148 ASP A O 1
ATOM 1044 N N . SER A 1 151 ? 8.477 66.783 35.378 1.00 45.16 149 SER A N 1
ATOM 1045 C CA . SER A 1 151 ? 8.177 65.436 34.868 1.00 43.73 149 SER A CA 1
ATOM 1046 C C . SER A 1 151 ? 8.226 64.387 35.974 1.00 42.62 149 SER A C 1
ATOM 1047 O O . SER A 1 151 ? 9.228 64.279 36.671 1.00 43.26 149 SER A O 1
ATOM 1050 N N . PRO A 1 152 ? 7.140 63.617 36.158 1.00 41.51 150 PRO A N 1
ATOM 1051 C CA . PRO A 1 152 ? 7.154 62.506 37.132 1.00 40.21 150 PRO A CA 1
ATOM 1052 C C . PRO A 1 152 ? 8.271 61.484 36.868 1.00 39.33 150 PRO A C 1
ATOM 1053 O O . PRO A 1 152 ? 8.900 60.984 37.798 1.00 38.80 150 PRO A O 1
ATOM 1057 N N . THR A 1 153 ? 8.522 61.197 35.595 1.00 38.75 151 THR A N 1
ATOM 1058 C CA . THR A 1 153 ? 9.583 60.272 35.213 1.00 37.52 151 THR A CA 1
ATOM 1059 C C . THR A 1 153 ? 10.904 60.804 35.713 1.00 37.87 151 THR A C 1
ATOM 1060 O O . THR A 1 153 ? 11.669 60.071 36.335 1.00 38.84 151 THR A O 1
ATOM 1064 N N . SER A 1 154 ? 11.155 62.091 35.494 1.00 37.62 152 SER A N 1
ATOM 1065 C CA . SER A 1 154 ? 12.340 62.723 36.067 1.00 37.91 152 SER A CA 1
ATOM 1066 C C . SER A 1 154 ? 12.442 62.574 37.590 1.00 37.78 152 SER A C 1
ATOM 1067 O O . SER A 1 154 ? 13.532 62.382 38.133 1.00 38.07 152 SER A O 1
ATOM 1070 N N . ILE A 1 155 ? 11.304 62.700 38.273 1.00 38.58 153 ILE A N 1
ATOM 1071 C CA . ILE A 1 155 ? 11.260 62.639 39.752 1.00 37.51 153 ILE A CA 1
ATOM 1072 C C . ILE A 1 155 ? 11.642 61.231 40.160 1.00 37.23 153 ILE A C 1
ATOM 1073 O O . ILE A 1 155 ? 12.479 61.025 41.050 1.00 37.66 153 ILE A O 1
ATOM 1078 N N . GLU A 1 156 ? 10.997 60.262 39.522 1.00 36.24 154 GLU A N 1
ATOM 1079 C CA . GLU A 1 156 ? 11.156 58.868 39.904 1.00 36.30 154 GLU A CA 1
ATOM 1080 C C . GLU A 1 156 ? 12.562 58.316 39.663 1.00 35.38 154 GLU A C 1
ATOM 1081 O O . GLU A 1 156 ? 13.029 57.496 40.444 1.00 35.48 154 GLU A O 1
ATOM 1087 N N . ARG A 1 157 ? 13.231 58.765 38.601 1.00 33.91 155 ARG A N 1
ATOM 1088 C CA . ARG A 1 157 ? 14.622 58.363 38.319 1.00 32.99 155 ARG A CA 1
ATOM 1089 C C . ARG A 1 157 ? 15.611 58.910 39.356 1.00 33.46 155 ARG A C 1
ATOM 1090 O O . ARG A 1 157 ? 16.447 58.180 39.877 1.00 33.25 155 ARG A O 1
ATOM 1098 N N . LEU A 1 158 ? 15.499 60.195 39.668 1.00 34.55 156 LEU A N 1
ATOM 1099 C CA . LEU A 1 158 ? 16.232 60.761 40.798 1.00 34.84 156 LEU A CA 1
ATOM 1100 C C . LEU A 1 158 ? 16.026 59.943 42.072 1.00 34.70 156 LEU A C 1
ATOM 1101 O O . LEU A 1 158 ? 16.991 59.483 42.683 1.00 34.37 156 LEU A O 1
ATOM 1106 N N . ALA A 1 159 ? 14.759 59.753 42.424 1.00 35.28 157 ALA A N 1
ATOM 1107 C CA . ALA A 1 159 ? 14.322 58.950 43.555 1.00 35.43 157 ALA A CA 1
ATOM 1108 C C . ALA A 1 159 ? 14.950 57.563 43.607 1.00 35.30 157 ALA A C 1
ATOM 1109 O O . ALA A 1 159 ? 15.358 57.097 44.688 1.00 34.09 157 ALA A O 1
ATOM 1111 N N . GLY A 1 160 ? 15.039 56.914 42.450 1.00 34.11 158 GLY A N 1
ATOM 1112 C CA . GLY A 1 160 ? 15.598 55.561 42.375 1.00 35.29 158 GLY A CA 1
ATOM 1113 C C . GLY A 1 160 ? 17.105 55.573 42.567 1.00 36.34 158 GLY A C 1
ATOM 1114 O O . GLY A 1 160 ? 17.711 54.615 43.080 1.00 36.24 158 GLY A O 1
ATOM 1115 N N . TYR A 1 161 ? 17.711 56.679 42.154 1.00 36.96 159 TYR A N 1
ATOM 1116 C CA . TYR A 1 161 ? 19.146 56.873 42.309 1.00 38.23 159 TYR A CA 1
ATOM 1117 C C . TYR A 1 161 ? 19.523 57.085 43.784 1.00 38.88 159 TYR A C 1
ATOM 1118 O O . TYR A 1 161 ? 20.448 56.448 44.278 1.00 38.68 159 TYR A O 1
ATOM 1127 N N . LYS A 1 162 ? 18.818 58.003 44.451 1.00 40.54 160 LYS A N 1
ATOM 1128 C CA . LYS A 1 162 ? 18.994 58.260 45.910 1.00 42.10 160 LYS A CA 1
ATOM 1129 C C . LYS A 1 162 ? 18.710 57.047 46.782 1.00 43.21 160 LYS A C 1
ATOM 1130 O O . LYS A 1 162 ? 19.312 56.888 47.850 1.00 44.57 160 LYS A O 1
ATOM 1136 N N . ASP A 1 163 ? 17.771 56.213 46.351 1.00 44.63 161 ASP A N 1
ATOM 1137 C CA . ASP A 1 163 ? 17.461 54.975 47.050 1.00 46.66 161 ASP A CA 1
ATOM 1138 C C . ASP A 1 163 ? 18.570 53.944 46.952 1.00 47.22 161 ASP A C 1
ATOM 1139 O O . ASP A 1 163 ? 18.965 53.354 47.966 1.00 47.13 161 ASP A O 1
ATOM 1144 N N . ALA A 1 164 ? 19.085 53.733 45.742 1.00 47.64 162 ALA A N 1
ATOM 1145 C CA . ALA A 1 164 ? 20.168 52.772 45.538 1.00 48.51 162 ALA A CA 1
ATOM 1146 C C . ALA A 1 164 ? 21.415 53.146 46.336 1.00 48.86 162 ALA A C 1
ATOM 1147 O O . ALA A 1 164 ? 22.115 52.263 46.823 1.00 49.35 162 ALA A O 1
ATOM 1149 N N . LEU A 1 165 ? 21.686 54.448 46.458 1.00 49.61 163 LEU A N 1
ATOM 1150 C CA . LEU A 1 165 ? 22.840 54.936 47.224 1.00 50.23 163 LEU A CA 1
ATOM 1151 C C . LEU A 1 165 ? 22.624 54.636 48.681 1.00 51.11 163 LEU A C 1
ATOM 1152 O O . LEU A 1 165 ? 23.356 53.844 49.260 1.00 51.57 163 LEU A O 1
ATOM 1157 N N . ALA A 1 166 ? 21.599 55.272 49.251 1.00 52.01 164 ALA A N 1
ATOM 1158 C CA . ALA A 1 166 ? 21.213 55.135 50.661 1.00 52.67 164 ALA A CA 1
ATOM 1159 C C . ALA A 1 166 ? 21.195 53.687 51.126 1.00 52.82 164 ALA A C 1
ATOM 1160 O O . ALA A 1 166 ? 21.511 53.398 52.281 1.00 53.55 164 ALA A O 1
ATOM 1162 N N . GLN A 1 167 ? 20.853 52.789 50.214 1.00 52.61 165 GLN A N 1
ATOM 1163 C CA . GLN A 1 167 ? 20.706 51.377 50.518 1.00 53.14 165 GLN A CA 1
ATOM 1164 C C . GLN A 1 167 ? 21.942 50.505 50.305 1.00 53.11 165 GLN A C 1
ATOM 1165 O O . GLN A 1 167 ? 21.840 49.279 50.367 1.00 53.07 165 GLN A O 1
ATOM 1171 N N . HIS A 1 168 ? 23.104 51.102 50.050 1.00 53.33 166 HIS A N 1
ATOM 1172 C CA . HIS A 1 168 ? 24.264 50.287 49.654 1.00 53.36 166 HIS A CA 1
ATOM 1173 C C . HIS A 1 168 ? 25.532 50.224 50.549 1.00 53.87 166 HIS A C 1
ATOM 1174 O O . HIS A 1 168 ? 26.425 49.413 50.274 1.00 54.63 166 HIS A O 1
ATOM 1181 N N . GLY A 1 169 ? 25.652 51.038 51.600 1.00 53.88 167 GLY A N 1
ATOM 1182 C CA . GLY A 1 169 ? 24.762 52.147 51.930 1.00 53.32 167 GLY A CA 1
ATOM 1183 C C . GLY A 1 169 ? 25.599 53.395 51.781 1.00 53.06 167 GLY A C 1
ATOM 1184 O O . GLY A 1 169 ? 26.105 53.955 52.760 1.00 52.89 167 GLY A O 1
ATOM 1185 N N . ILE A 1 170 ? 25.788 53.787 50.532 1.00 52.62 168 ILE A N 1
ATOM 1186 C CA . ILE A 1 170 ? 26.481 55.015 50.177 1.00 52.65 168 ILE A CA 1
ATOM 1187 C C . ILE A 1 170 ? 25.627 56.221 50.574 1.00 52.90 168 ILE A C 1
ATOM 1188 O O . ILE A 1 170 ? 24.394 56.209 50.438 1.00 53.18 168 ILE A O 1
ATOM 1193 N N . ALA A 1 171 ? 26.266 57.264 51.075 1.00 53.28 169 ALA A N 1
ATOM 1194 C CA . ALA A 1 171 ? 25.496 58.393 51.570 1.00 53.69 169 ALA A CA 1
ATOM 1195 C C . ALA A 1 171 ? 25.340 59.465 50.500 1.00 53.69 169 ALA A C 1
ATOM 1196 O O . ALA A 1 171 ? 26.316 59.903 49.892 1.00 53.95 169 ALA A O 1
ATOM 1198 N N . LEU A 1 172 ? 24.097 59.867 50.279 1.00 53.91 170 LEU A N 1
ATOM 1199 C CA . LEU A 1 172 ? 23.748 60.923 49.341 1.00 54.02 170 LEU A CA 1
ATOM 1200 C C . LEU A 1 172 ? 24.651 62.151 49.449 1.00 53.93 170 LEU A C 1
ATOM 1201 O O . LEU A 1 172 ? 24.814 62.728 50.534 1.00 53.94 170 LEU A O 1
ATOM 1206 N N . ASN A 1 173 ? 25.236 62.538 48.318 1.00 53.75 171 ASN A N 1
ATOM 1207 C CA . ASN A 1 173 ? 25.880 63.844 48.173 1.00 53.62 171 ASN A CA 1
ATOM 1208 C C . ASN A 1 173 ? 25.238 64.700 47.087 1.00 53.90 171 ASN A C 1
ATOM 1209 O O . ASN A 1 173 ? 25.318 64.382 45.896 1.00 54.95 171 ASN A O 1
ATOM 1214 N N . GLU A 1 174 ? 24.633 65.808 47.505 1.00 54.13 172 GLU A N 1
ATOM 1215 C CA . GLU A 1 174 ? 23.921 66.699 46.598 1.00 54.30 172 GLU A CA 1
ATOM 1216 C C . GLU A 1 174 ? 24.852 67.435 45.636 1.00 53.65 172 GLU A C 1
ATOM 1217 O O . GLU A 1 174 ? 24.370 68.107 44.720 1.00 54.42 172 GLU A O 1
ATOM 1223 N N . LYS A 1 175 ? 26.167 67.309 45.825 1.00 52.56 173 LYS A N 1
ATOM 1224 C CA . LYS A 1 175 ? 27.134 67.895 44.874 1.00 51.72 173 LYS A CA 1
ATOM 1225 C C . LYS A 1 175 ? 27.328 67.025 43.625 1.00 50.52 173 LYS A C 1
ATOM 1226 O O . LYS A 1 175 ? 27.703 67.527 42.561 1.00 50.48 173 LYS A O 1
ATOM 1232 N N . LEU A 1 176 ? 27.068 65.727 43.763 1.00 49.13 174 LEU A N 1
ATOM 1233 C CA . LEU A 1 176 ? 27.095 64.795 42.627 1.00 47.57 174 LEU A CA 1
ATOM 1234 C C . LEU A 1 176 ? 25.849 64.856 41.728 1.00 46.89 174 LEU A C 1
ATOM 1235 O O . LEU A 1 176 ? 25.724 64.072 40.788 1.00 46.25 174 LEU A O 1
ATOM 1240 N N . ILE A 1 177 ? 24.955 65.801 41.996 1.00 46.03 175 ILE A N 1
ATOM 1241 C CA . ILE A 1 177 ? 23.662 65.868 41.325 1.00 45.68 175 ILE A CA 1
ATOM 1242 C C . ILE A 1 177 ? 23.456 67.226 40.678 1.00 45.99 175 ILE A C 1
ATOM 1243 O O . ILE A 1 177 ? 23.557 68.255 41.364 1.00 46.41 175 ILE A O 1
ATOM 1248 N N . ALA A 1 178 ? 23.171 67.223 39.371 1.00 45.02 176 ALA A N 1
ATOM 1249 C CA . ALA A 1 178 ? 22.836 68.443 38.616 1.00 45.13 176 ALA A CA 1
ATOM 1250 C C . ALA A 1 178 ? 21.464 68.375 37.949 1.00 45.17 176 ALA A C 1
ATOM 1251 O O . ALA A 1 178 ? 20.958 67.299 37.610 1.00 45.69 176 ALA A O 1
ATOM 1253 N N . ASN A 1 179 ? 20.870 69.535 37.736 1.00 45.11 177 ASN A N 1
ATOM 1254 C CA . ASN A 1 179 ? 19.572 69.599 37.094 1.00 45.29 177 ASN A CA 1
ATOM 1255 C C . ASN A 1 179 ? 19.657 69.756 35.583 1.00 44.25 177 ASN A C 1
ATOM 1256 O O . ASN A 1 179 ? 20.300 70.673 35.080 1.00 44.90 177 ASN A O 1
ATOM 1261 N N . GLY A 1 180 ? 19.004 68.866 34.851 1.00 42.85 178 GLY A N 1
ATOM 1262 C CA . GLY A 1 180 ? 18.943 69.023 33.416 1.00 41.63 178 GLY A CA 1
ATOM 1263 C C . GLY A 1 180 ? 17.536 69.243 32.905 1.00 40.88 178 GLY A C 1
ATOM 1264 O O . GLY A 1 180 ? 16.588 69.354 33.677 1.00 40.69 178 GLY A O 1
ATOM 1265 N N . LYS A 1 181 ? 17.400 69.249 31.584 1.00 39.90 179 LYS A N 1
ATOM 1266 C CA . LYS A 1 181 ? 16.137 69.572 30.946 1.00 38.65 179 LYS A CA 1
ATOM 1267 C C . LYS A 1 181 ? 15.790 68.625 29.791 1.00 37.67 179 LYS A C 1
ATOM 1268 O O . LYS A 1 181 ? 14.922 68.965 28.979 1.00 37.07 179 LYS A O 1
ATOM 1274 N N . TRP A 1 182 ? 16.460 67.458 29.723 1.00 35.80 180 TRP A N 1
ATOM 1275 C CA . TRP A 1 182 ? 16.187 66.398 28.722 1.00 33.99 180 TRP A CA 1
ATOM 1276 C C . TRP A 1 182 ? 16.921 66.614 27.385 1.00 33.56 180 TRP A C 1
ATOM 1277 O O . TRP A 1 182 ? 16.895 65.750 26.511 1.00 33.38 180 TRP A O 1
ATOM 1288 N N . THR A 1 183 ? 17.546 67.782 27.228 1.00 33.37 181 THR A N 1
ATOM 1289 C CA . THR A 1 183 ? 18.241 68.189 26.007 1.00 32.85 181 THR A CA 1
ATOM 1290 C C . THR A 1 183 ? 19.736 67.834 26.087 1.00 32.68 181 THR A C 1
ATOM 1291 O O . THR A 1 183 ? 20.295 67.742 27.195 1.00 30.33 181 THR A O 1
ATOM 1295 N N . PRO A 1 184 ? 20.365 67.571 24.921 1.00 32.28 182 PRO A N 1
ATOM 1296 C CA . PRO A 1 184 ? 21.825 67.370 24.881 1.00 32.48 182 PRO A CA 1
ATOM 1297 C C . PRO A 1 184 ? 22.594 68.568 25.447 1.00 32.89 182 PRO A C 1
ATOM 1298 O O . PRO A 1 184 ? 23.555 68.360 26.192 1.00 32.52 182 PRO A O 1
ATOM 1302 N N . ALA A 1 185 ? 22.152 69.801 25.140 1.00 32.48 183 ALA A N 1
ATOM 1303 C CA . ALA A 1 185 ? 22.856 70.986 25.633 1.00 33.04 183 ALA A CA 1
ATOM 1304 C C . ALA A 1 185 ? 22.833 70.980 27.155 1.00 32.70 183 ALA A C 1
ATOM 1305 O O . ALA A 1 185 ? 23.852 71.240 27.810 1.00 33.32 183 ALA A O 1
ATOM 1307 N N . SER A 1 186 ? 21.701 70.598 27.726 1.00 33.37 184 SER A N 1
ATOM 1308 C CA . SER A 1 186 ? 21.576 70.556 29.194 1.00 33.11 184 SER A CA 1
ATOM 1309 C C . SER A 1 186 ? 22.454 69.466 29.815 1.00 33.80 184 SER A C 1
ATOM 1310 O O . SER A 1 186 ? 22.835 69.560 30.994 1.00 34.06 184 SER A O 1
ATOM 1313 N N . GLY A 1 187 ? 22.767 68.408 29.048 1.00 33.48 185 GLY A N 1
ATOM 1314 C CA . GLY A 1 187 ? 23.704 67.366 29.549 1.00 32.89 185 GLY A CA 1
ATOM 1315 C C . GLY A 1 187 ? 25.146 67.863 29.656 1.00 33.08 185 GLY A C 1
ATOM 1316 O O . GLY A 1 187 ? 25.885 67.548 30.607 1.00 32.21 185 GLY A O 1
ATOM 1317 N N . ALA A 1 188 ? 25.560 68.619 28.643 1.00 33.97 186 ALA A N 1
ATOM 1318 C CA . ALA A 1 188 ? 26.868 69.233 28.594 1.00 35.33 186 ALA A CA 1
ATOM 1319 C C . ALA A 1 188 ? 26.988 70.294 29.705 1.00 36.81 186 ALA A C 1
ATOM 1320 O O . ALA A 1 188 ? 27.995 70.342 30.431 1.00 36.66 186 ALA A O 1
ATOM 1322 N N . GLU A 1 189 ? 25.952 71.119 29.837 1.00 37.86 187 GLU A N 1
ATOM 1323 C CA . GLU A 1 189 ? 25.904 72.133 30.903 1.00 40.76 187 GLU A CA 1
ATOM 1324 C C . GLU A 1 189 ? 25.986 71.485 32.286 1.00 41.14 187 GLU A C 1
ATOM 1325 O O . GLU A 1 189 ? 26.787 71.892 33.097 1.00 41.78 187 GLU A O 1
ATOM 1331 N N . GLY A 1 190 ? 25.183 70.447 32.529 1.00 42.50 188 GLY A N 1
ATOM 1332 C CA . GLY A 1 190 ? 25.234 69.701 33.797 1.00 42.92 188 GLY A CA 1
ATOM 1333 C C . GLY A 1 190 ? 26.619 69.177 34.167 1.00 44.18 188 GLY A C 1
ATOM 1334 O O . GLY A 1 190 ? 27.036 69.281 35.333 1.00 43.27 188 GLY A O 1
ATOM 1335 N N . VAL A 1 191 ? 27.327 68.598 33.191 1.00 44.85 189 VAL A N 1
ATOM 1336 C CA . VAL A 1 191 ? 28.689 68.110 33.400 1.00 46.37 189 VAL A CA 1
ATOM 1337 C C . VAL A 1 191 ? 29.637 69.274 33.703 1.00 47.87 189 VAL A C 1
ATOM 1338 O O . VAL A 1 191 ? 30.425 69.187 34.640 1.00 48.15 189 VAL A O 1
ATOM 1342 N N . GLU A 1 192 ? 29.547 70.349 32.922 1.00 49.07 190 GLU A N 1
ATOM 1343 C CA . GLU A 1 192 ? 30.310 71.562 33.194 1.00 51.25 190 GLU A CA 1
ATOM 1344 C C . GLU A 1 192 ? 30.138 72.032 34.648 1.00 51.78 190 GLU A C 1
ATOM 1345 O O . GLU A 1 192 ? 31.129 72.275 35.330 1.00 52.21 190 GLU A O 1
ATOM 1359 N N . LEU A 1 194 ? 29.052 70.065 37.272 1.00 54.69 192 LEU A N 1
ATOM 1360 C CA . LEU A 1 194 ? 29.656 69.014 38.099 1.00 55.15 192 LEU A CA 1
ATOM 1361 C C . LEU A 1 194 ? 31.182 69.090 38.215 1.00 55.33 192 LEU A C 1
ATOM 1362 O O . LEU A 1 194 ? 31.749 68.836 39.281 1.00 55.44 192 LEU A O 1
ATOM 1367 N N . LEU A 1 195 ? 31.836 69.424 37.106 1.00 55.91 193 LEU A N 1
ATOM 1368 C CA . LEU A 1 195 ? 33.299 69.496 37.047 1.00 55.97 193 LEU A CA 1
ATOM 1369 C C . LEU A 1 195 ? 33.892 70.596 37.912 1.00 56.26 1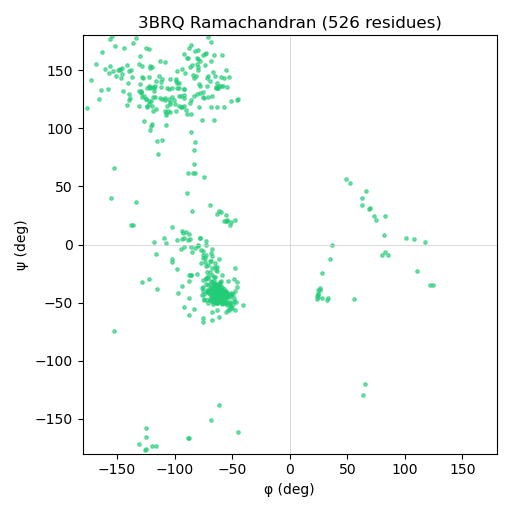93 LEU A C 1
ATOM 1370 O O . LEU A 1 195 ? 35.027 70.474 38.368 1.00 56.35 193 LEU A O 1
ATOM 1375 N N . GLU A 1 196 ? 33.137 71.667 38.135 1.00 56.67 194 GLU A N 1
ATOM 1376 C CA . GLU A 1 196 ? 33.603 72.720 39.038 1.00 57.38 194 GLU A CA 1
ATOM 1377 C C . GLU A 1 196 ? 33.284 72.439 40.531 1.00 57.19 194 GLU A C 1
ATOM 1378 O O . GLU A 1 196 ? 33.108 73.359 41.329 1.00 57.62 194 GLU A O 1
ATOM 1384 N N . ARG A 1 197 ? 33.219 71.151 40.885 1.00 57.08 195 ARG A N 1
ATOM 1385 C CA . ARG A 1 197 ? 33.064 70.688 42.278 1.00 56.84 195 ARG A CA 1
ATOM 1386 C C . ARG A 1 197 ? 33.672 69.289 42.454 1.00 56.63 195 ARG A C 1
ATOM 1387 O O . ARG A 1 197 ? 34.882 69.098 42.376 1.00 56.18 195 ARG A O 1
ATOM 1395 N N . LYS A 1 200 ? 34.073 64.830 42.155 1.00 44.15 198 LYS A N 1
ATOM 1396 C CA . LYS A 1 200 ? 34.839 63.573 41.999 1.00 44.23 198 LYS A CA 1
ATOM 1397 C C . LYS A 1 200 ? 33.916 62.338 41.938 1.00 43.08 198 LYS A C 1
ATOM 1398 O O . LYS A 1 200 ? 33.196 62.040 42.898 1.00 43.17 198 LYS A O 1
ATOM 1404 N N . PHE A 1 201 ? 33.947 61.634 40.797 1.00 41.31 199 PHE A N 1
ATOM 1405 C CA . PHE A 1 201 ? 33.055 60.491 40.529 1.00 39.00 199 PHE A CA 1
ATOM 1406 C C . PHE A 1 201 ? 33.604 59.614 39.411 1.00 37.48 199 PHE A C 1
ATOM 1407 O O . PHE A 1 201 ? 34.309 60.105 38.523 1.00 37.49 199 PHE A O 1
ATOM 1415 N N . SER A 1 202 ? 33.287 58.321 39.450 1.00 35.42 200 SER A N 1
ATOM 1416 C CA . SER A 1 202 ? 33.755 57.397 38.412 1.00 33.41 200 SER A CA 1
ATOM 1417 C C . SER A 1 202 ? 32.676 57.038 37.368 1.00 32.52 200 SER A C 1
ATOM 1418 O O . SER A 1 202 ? 32.980 56.488 36.329 1.00 30.93 200 SER A O 1
ATOM 1421 N N . ALA A 1 203 ? 31.416 57.334 37.672 1.00 31.78 201 ALA A N 1
ATOM 1422 C CA . ALA A 1 203 ? 30.309 57.014 36.776 1.00 31.30 201 ALA A CA 1
ATOM 1423 C C . ALA A 1 203 ? 29.392 58.202 36.782 1.00 30.69 201 ALA A C 1
ATOM 1424 O O . ALA A 1 203 ? 29.319 58.928 37.781 1.00 31.30 201 ALA A O 1
ATOM 1426 N N . LEU A 1 204 ? 28.703 58.420 35.670 1.00 29.98 202 LEU A N 1
ATOM 1427 C CA . LEU A 1 204 ? 27.706 59.477 35.600 1.00 29.12 202 LEU A CA 1
ATOM 1428 C C . LEU A 1 204 ? 26.426 58.849 35.063 1.00 28.91 202 LEU A C 1
ATOM 1429 O O . LEU A 1 204 ? 26.446 58.168 34.025 1.00 28.70 202 LEU A O 1
ATOM 1434 N N . VAL A 1 205 ? 25.318 59.111 35.752 1.00 27.24 203 VAL A N 1
ATOM 1435 C CA . VAL A 1 205 ? 24.009 58.644 35.305 1.00 27.72 203 VAL A CA 1
ATOM 1436 C C . VAL A 1 205 ? 23.175 59.791 34.765 1.00 26.69 203 VAL A C 1
ATOM 1437 O O . VAL A 1 205 ? 22.782 60.689 35.518 1.00 28.21 203 VAL A O 1
ATOM 1441 N N . ALA A 1 206 ? 22.909 59.752 33.466 1.00 25.41 204 ALA A N 1
ATOM 1442 C CA . ALA A 1 206 ? 22.067 60.762 32.790 1.00 24.78 204 ALA A CA 1
ATOM 1443 C C . ALA A 1 206 ? 20.635 60.240 32.675 1.00 23.86 204 ALA A C 1
ATOM 1444 O O . ALA A 1 206 ? 20.471 59.084 32.348 1.00 24.43 204 ALA A O 1
ATOM 1446 N N . SER A 1 207 ? 19.614 61.085 32.896 1.00 23.73 205 SER A N 1
ATOM 1447 C CA . SER A 1 207 ? 18.201 60.643 32.879 1.00 23.67 205 SER A CA 1
ATOM 1448 C C . SER A 1 207 ? 17.616 60.288 31.537 1.00 24.06 205 SER A C 1
ATOM 1449 O O . SER A 1 207 ? 16.535 59.667 31.484 1.00 23.93 205 SER A O 1
ATOM 1452 N N . ASN A 1 208 ? 18.276 60.731 30.466 1.00 24.34 206 ASN A N 1
ATOM 1453 C CA . ASN A 1 208 ? 18.064 60.146 29.144 1.00 24.45 206 ASN A CA 1
ATOM 1454 C C . ASN A 1 208 ? 19.347 60.074 28.302 1.00 23.54 206 ASN A C 1
ATOM 1455 O O . ASN A 1 208 ? 20.351 60.683 28.597 1.00 23.56 206 ASN A O 1
ATOM 1460 N N . ASP A 1 209 ? 19.275 59.356 27.201 1.00 24.15 207 ASP A N 1
ATOM 1461 C CA . ASP A 1 209 ? 20.393 59.301 26.285 1.00 23.27 207 ASP A CA 1
ATOM 1462 C C . ASP A 1 209 ? 20.807 60.680 25.803 1.00 23.16 207 ASP A C 1
ATOM 1463 O O . ASP A 1 209 ? 21.990 60.995 25.812 1.00 24.17 207 ASP A O 1
ATOM 1468 N N . ASP A 1 210 ? 19.858 61.526 25.408 1.00 24.49 208 ASP A N 1
ATOM 1469 C CA . ASP A 1 210 ? 20.202 62.833 24.838 1.00 25.02 208 ASP A CA 1
ATOM 1470 C C . ASP A 1 210 ? 21.168 63.585 25.749 1.00 25.67 208 ASP A C 1
ATOM 1471 O O . ASP A 1 210 ? 22.208 64.073 25.322 1.00 25.67 208 ASP A O 1
ATOM 1484 N N . ALA A 1 212 ? 22.962 62.181 28.171 1.00 25.58 210 ALA A N 1
ATOM 1485 C CA . ALA A 1 212 ? 24.187 61.352 28.222 1.00 25.68 210 ALA A CA 1
ATOM 1486 C C . ALA A 1 212 ? 25.139 61.745 27.112 1.00 26.11 210 ALA A C 1
ATOM 1487 O O . ALA A 1 212 ? 26.344 61.903 27.341 1.00 27.11 210 ALA A O 1
ATOM 1489 N N . ILE A 1 213 ? 24.602 61.895 25.903 1.00 26.12 211 ILE A N 1
ATOM 1490 C CA . ILE A 1 213 ? 25.425 62.291 24.760 1.00 26.89 211 ILE A CA 1
ATOM 1491 C C . ILE A 1 213 ? 26.045 63.712 24.910 1.00 26.42 211 ILE A C 1
ATOM 1492 O O . ILE A 1 213 ? 27.217 63.914 24.613 1.00 26.57 211 ILE A O 1
ATOM 1497 N N . GLY A 1 214 ? 25.266 64.688 25.359 1.00 28.27 212 GLY A N 1
ATOM 1498 C CA . GLY A 1 214 ? 25.841 66.006 25.616 1.00 28.76 212 GLY A CA 1
ATOM 1499 C C . GLY A 1 214 ? 26.869 65.912 26.743 1.00 29.30 212 GLY A C 1
ATOM 1500 O O . GLY A 1 214 ? 27.876 66.603 26.708 1.00 29.17 212 GLY A O 1
ATOM 1501 N N . ALA A 1 215 ? 26.611 65.069 27.749 1.00 28.71 213 ALA A N 1
ATOM 1502 C CA . ALA A 1 215 ? 27.554 64.888 28.859 1.00 28.81 213 ALA A CA 1
ATOM 1503 C C . ALA A 1 215 ? 28.894 64.294 28.375 1.00 29.09 213 ALA A C 1
ATOM 1504 O O . ALA A 1 215 ? 29.955 64.750 28.764 1.00 28.40 213 ALA A O 1
ATOM 1514 N N . LYS A 1 217 ? 30.150 64.569 25.439 1.00 30.28 215 LYS A N 1
ATOM 1515 C CA . LYS A 1 217 ? 30.775 65.633 24.643 1.00 30.80 215 LYS A CA 1
ATOM 1516 C C . LYS A 1 217 ? 31.543 66.589 25.574 1.00 31.61 215 LYS A C 1
ATOM 1517 O O . LYS A 1 217 ? 32.714 66.911 25.320 1.00 31.50 215 LYS A O 1
ATOM 1523 N N . ALA A 1 218 ? 30.901 67.012 26.668 1.00 32.02 216 ALA A N 1
ATOM 1524 C CA . ALA A 1 218 ? 31.581 67.923 27.607 1.00 33.16 216 ALA A CA 1
ATOM 1525 C C . ALA A 1 218 ? 32.763 67.250 28.285 1.00 34.04 216 ALA A C 1
ATOM 1526 O O . ALA A 1 218 ? 33.779 67.893 28.530 1.00 35.22 216 ALA A O 1
ATOM 1528 N N . LEU A 1 219 ? 32.649 65.954 28.566 1.00 34.54 217 LEU A N 1
ATOM 1529 C CA . LEU A 1 219 ? 33.772 65.214 29.148 1.00 35.46 217 LEU A CA 1
ATOM 1530 C C . LEU A 1 219 ? 34.946 65.149 28.175 1.00 37.19 217 LEU A C 1
ATOM 1531 O O . LEU A 1 219 ? 36.098 65.478 28.542 1.00 37.25 217 LEU A O 1
ATOM 1536 N N . HIS A 1 220 ? 34.651 64.775 26.934 1.00 37.77 218 HIS A N 1
ATOM 1537 C CA . HIS A 1 220 ? 35.666 64.746 25.890 1.00 39.55 218 HIS A CA 1
ATOM 1538 C C . HIS A 1 220 ? 36.362 66.113 25.732 1.00 40.31 218 HIS A C 1
ATOM 1539 O O . HIS A 1 220 ? 37.585 66.176 25.666 1.00 40.06 218 HIS A O 1
ATOM 1546 N N . GLU A 1 221 ? 35.570 67.192 25.679 1.00 41.39 219 GLU A N 1
ATOM 1547 C CA . GLU A 1 221 ? 36.079 68.554 25.547 1.00 42.16 219 GLU A CA 1
ATOM 1548 C C . GLU A 1 221 ? 37.077 68.879 26.660 1.00 42.83 219 GLU A C 1
ATOM 1549 O O . GLU A 1 221 ? 38.141 69.415 26.380 1.00 43.52 219 GLU A O 1
ATOM 1555 N N . ARG A 1 222 ? 36.749 68.506 27.897 1.00 43.12 220 ARG A N 1
ATOM 1556 C CA . ARG A 1 222 ? 37.644 68.703 29.041 1.00 43.85 220 ARG A CA 1
ATOM 1557 C C . ARG A 1 222 ? 38.792 67.708 29.063 1.00 43.95 220 ARG A C 1
ATOM 1558 O O . ARG A 1 222 ? 39.688 67.799 29.895 1.00 44.76 220 ARG A O 1
ATOM 1566 N N . GLY A 1 223 ? 38.772 66.748 28.154 1.00 44.11 221 GLY A N 1
ATOM 1567 C CA . GLY A 1 223 ? 39.767 65.695 28.179 1.00 44.48 221 GLY A CA 1
ATOM 1568 C C . GLY A 1 223 ? 39.584 64.854 29.432 1.00 44.42 221 GLY A C 1
ATOM 1569 O O . GLY A 1 223 ? 40.550 64.577 30.142 1.00 45.28 221 GLY A O 1
ATOM 1570 N N . VAL A 1 224 ? 38.340 64.480 29.728 1.00 43.56 222 VAL A N 1
ATOM 1571 C CA . VAL A 1 224 ? 38.076 63.455 30.740 1.00 42.30 222 VAL A CA 1
ATOM 1572 C C . VAL A 1 224 ? 37.720 62.196 29.960 1.00 40.79 222 VAL A C 1
ATOM 1573 O O . VAL A 1 224 ? 36.805 62.210 29.154 1.00 41.81 222 VAL A O 1
ATOM 1577 N N . ALA A 1 225 ? 38.468 61.127 30.199 1.00 39.35 223 ALA A N 1
ATOM 1578 C CA . ALA A 1 225 ? 38.330 59.871 29.483 1.00 37.13 223 ALA A CA 1
ATOM 1579 C C . ALA A 1 225 ? 37.102 59.084 29.929 1.00 35.82 223 ALA A C 1
ATOM 1580 O O . ALA A 1 225 ? 36.863 58.892 31.124 1.00 35.17 223 ALA A O 1
ATOM 1582 N N . VAL A 1 226 ? 36.342 58.641 28.932 1.00 34.65 224 VAL A N 1
ATOM 1583 C CA . VAL A 1 226 ? 35.120 57.862 29.095 1.00 33.53 224 VAL A CA 1
ATOM 1584 C C . VAL A 1 226 ? 35.349 56.576 28.318 1.00 33.03 224 VAL A C 1
ATOM 1585 O O . VAL A 1 226 ? 35.518 56.625 27.089 1.00 32.88 224 VAL A O 1
ATOM 1589 N N . PRO A 1 227 ? 35.283 55.417 28.993 1.00 31.99 225 PRO A N 1
ATOM 1590 C CA . PRO A 1 227 ? 34.908 55.194 30.362 1.00 31.57 225 PRO A CA 1
ATOM 1591 C C . PRO A 1 227 ? 36.043 55.128 31.395 1.00 32.16 225 PRO A C 1
ATOM 1592 O O . PRO A 1 227 ? 35.767 55.009 32.578 1.00 31.29 225 PRO A O 1
ATOM 1596 N N . GLU A 1 228 ? 37.296 55.205 30.949 1.00 32.46 226 GLU A N 1
ATOM 1597 C CA . GLU A 1 228 ? 38.440 55.015 31.816 1.00 33.70 226 GLU A CA 1
ATOM 1598 C C . GLU A 1 228 ? 38.417 55.889 33.089 1.00 33.18 226 GLU A C 1
ATOM 1599 O O . GLU A 1 228 ? 38.676 55.386 34.165 1.00 33.56 226 GLU A O 1
ATOM 1605 N N . GLN A 1 229 ? 38.100 57.174 32.950 1.00 33.33 227 GLN A N 1
ATOM 1606 C CA . GLN A 1 229 ? 37.910 58.060 34.093 1.00 33.94 227 GLN A CA 1
ATOM 1607 C C . GLN A 1 229 ? 36.455 58.128 34.557 1.00 34.36 227 GLN A C 1
ATOM 1608 O O . GLN A 1 229 ? 36.160 57.924 35.761 1.00 35.04 227 GLN A O 1
ATOM 1614 N N . VAL A 1 230 ? 35.549 58.433 33.625 1.00 33.22 228 VAL A N 1
ATOM 1615 C CA . VAL A 1 230 ? 34.111 58.498 33.938 1.00 32.09 228 VAL A CA 1
ATOM 1616 C C . VAL A 1 230 ? 33.287 57.571 33.040 1.00 31.08 228 VAL A C 1
ATOM 1617 O O . VAL A 1 230 ? 33.284 57.706 31.809 1.00 31.51 228 VAL A O 1
ATOM 1621 N N . SER A 1 231 ? 32.601 56.621 33.664 1.00 30.02 229 SER A N 1
ATOM 1622 C CA . SER A 1 231 ? 31.630 55.781 32.967 1.00 29.57 229 SER A CA 1
ATOM 1623 C C . SER A 1 231 ? 30.293 56.522 32.830 1.00 29.44 229 SER A C 1
ATOM 1624 O O . SER A 1 231 ? 29.892 57.281 33.711 1.00 29.41 229 SER A O 1
ATOM 1627 N N . VAL A 1 232 ? 29.603 56.304 31.714 1.00 28.91 230 VAL A N 1
ATOM 1628 C CA . VAL A 1 232 ? 28.364 57.054 31.438 1.00 27.72 230 VAL A CA 1
ATOM 1629 C C . VAL A 1 232 ? 27.259 56.085 31.041 1.00 26.65 230 VAL A C 1
ATOM 1630 O O . VAL A 1 232 ? 27.488 55.156 30.246 1.00 25.50 230 VAL A O 1
ATOM 1634 N N . ILE A 1 233 ? 26.093 56.243 31.658 1.00 26.20 231 ILE A N 1
ATOM 1635 C CA . ILE A 1 233 ? 24.902 55.535 31.165 1.00 26.32 231 ILE A CA 1
ATOM 1636 C C . ILE A 1 233 ? 23.776 56.538 30.978 1.00 25.07 231 ILE A C 1
ATOM 1637 O O . ILE A 1 233 ? 23.717 57.561 31.653 1.00 24.16 231 ILE A O 1
ATOM 1642 N N . GLY A 1 234 ? 22.862 56.217 30.079 1.00 24.60 232 GLY A N 1
ATOM 1643 C CA . GLY A 1 234 ? 21.635 56.991 29.905 1.00 23.29 232 GLY A CA 1
ATOM 1644 C C . GLY A 1 234 ? 20.431 56.052 30.041 1.00 21.97 232 GLY A C 1
ATOM 1645 O O . GLY A 1 234 ? 20.594 54.887 30.405 1.00 21.28 232 GLY A O 1
ATOM 1646 N N . PHE A 1 235 ? 19.239 56.597 29.831 1.00 20.89 233 PHE A N 1
ATOM 1647 C CA . PHE A 1 235 ? 17.971 55.840 29.766 1.00 22.41 233 PHE A CA 1
ATOM 1648 C C . PHE A 1 235 ? 17.344 56.125 28.397 1.00 21.71 233 PHE A C 1
ATOM 1649 O O . PHE A 1 235 ? 17.432 57.257 27.919 1.00 21.68 233 PHE A O 1
ATOM 1657 N N . ASP A 1 236 ? 16.701 55.118 27.813 1.00 23.61 234 ASP A N 1
ATOM 1658 C CA . ASP A 1 236 ? 16.021 55.208 26.470 1.00 24.26 234 ASP A CA 1
ATOM 1659 C C . ASP A 1 236 ? 16.550 54.212 25.471 1.00 25.11 234 ASP A C 1
ATOM 1660 O O . ASP A 1 236 ? 15.806 53.758 24.613 1.00 25.36 234 ASP A O 1
ATOM 1665 N N . ASP A 1 237 ? 17.840 53.923 25.522 1.00 24.90 235 ASP A N 1
ATOM 1666 C CA . ASP A 1 237 ? 18.458 53.041 24.512 1.00 25.21 235 ASP A CA 1
ATOM 1667 C C . ASP A 1 237 ? 18.069 53.458 23.081 1.00 25.17 235 ASP A C 1
ATOM 1668 O O . ASP A 1 237 ? 17.508 52.656 22.327 1.00 24.33 235 ASP A O 1
ATOM 1673 N N . ILE A 1 238 ? 18.334 54.711 22.713 1.00 23.97 236 ILE A N 1
ATOM 1674 C CA . ILE A 1 238 ? 17.864 55.225 21.416 1.00 23.49 236 ILE A CA 1
ATOM 1675 C C . ILE A 1 238 ? 18.621 54.529 20.268 1.00 23.24 236 ILE A C 1
ATOM 1676 O O . ILE A 1 238 ? 19.715 53.983 20.481 1.00 22.75 236 ILE A O 1
ATOM 1681 N N . ALA A 1 239 ? 18.048 54.510 19.070 1.00 24.17 237 ALA A N 1
ATOM 1682 C CA . ALA A 1 239 ? 18.748 53.912 17.902 1.00 24.01 237 ALA A CA 1
ATOM 1683 C C . ALA A 1 239 ? 20.222 54.323 17.740 1.00 24.67 237 ALA A C 1
ATOM 1684 O O . ALA A 1 239 ? 21.045 53.473 17.366 1.00 25.37 237 ALA A O 1
ATOM 1686 N N . ILE A 1 240 ? 20.593 55.579 18.051 1.00 25.73 238 ILE A N 1
ATOM 1687 C CA . ILE A 1 240 ? 22.001 56.002 17.854 1.00 26.08 238 ILE A CA 1
ATOM 1688 C C . ILE A 1 240 ? 23.000 55.534 18.900 1.00 25.42 238 ILE A C 1
ATOM 1689 O O . ILE A 1 240 ? 24.212 55.622 18.703 1.00 25.16 238 ILE A O 1
ATOM 1694 N N . ALA A 1 241 ? 22.485 55.087 20.016 1.00 25.06 239 ALA A N 1
ATOM 1695 C CA . ALA A 1 241 ? 23.335 54.708 21.174 1.00 24.99 239 ALA A CA 1
ATOM 1696 C C . ALA A 1 241 ? 24.537 53.820 20.777 1.00 26.12 239 ALA A C 1
ATOM 1697 O O . ALA A 1 241 ? 25.650 54.119 21.169 1.00 26.92 239 ALA A O 1
ATOM 1699 N N . PRO A 1 242 ? 24.325 52.725 19.999 1.00 26.67 240 PRO 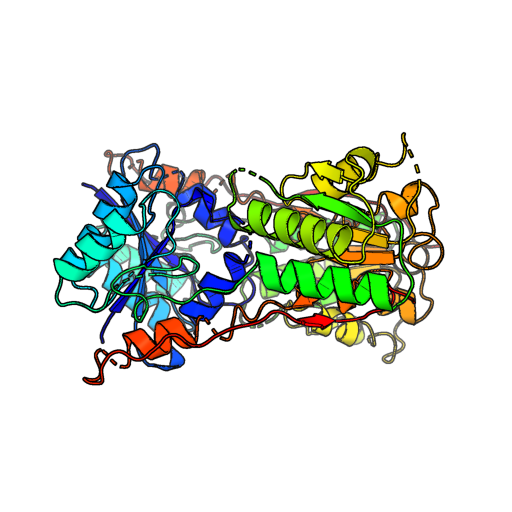A N 1
ATOM 1700 C CA . PRO A 1 242 ? 25.495 51.914 19.677 1.00 26.16 240 PRO A CA 1
ATOM 1701 C C . PRO A 1 242 ? 26.504 52.586 18.778 1.00 26.02 240 PRO A C 1
ATOM 1702 O O . PRO A 1 242 ? 27.592 52.044 18.616 1.00 25.62 240 PRO A O 1
ATOM 1706 N N . TYR A 1 243 ? 26.150 53.750 18.211 1.00 24.74 241 TYR A N 1
ATOM 1707 C CA . TYR A 1 243 ? 26.962 54.437 17.181 1.00 23.21 241 TYR A CA 1
ATOM 1708 C C . TYR A 1 243 ? 27.602 55.708 17.726 1.00 22.69 241 TYR A C 1
ATOM 1709 O O . TYR A 1 243 ? 28.250 56.474 16.990 1.00 21.49 241 TYR A O 1
ATOM 1718 N N . THR A 1 244 ? 27.457 55.955 19.034 1.00 22.21 242 THR A N 1
ATOM 1719 C CA . THR A 1 244 ? 28.181 57.081 19.593 1.00 21.87 242 THR A CA 1
ATOM 1720 C C . THR A 1 244 ? 29.674 56.689 19.842 1.00 23.10 242 THR A C 1
ATOM 1721 O O . THR A 1 244 ? 30.051 55.513 19.765 1.00 23.70 242 THR A O 1
ATOM 1725 N N . VAL A 1 245 ? 30.517 57.686 20.114 1.00 25.01 243 VAL A N 1
ATOM 1726 C CA . VAL A 1 245 ? 31.924 57.482 20.439 1.00 26.09 243 VAL A CA 1
ATOM 1727 C C . VAL A 1 245 ? 32.229 58.026 21.862 1.00 26.79 243 VAL A C 1
ATOM 1728 O O . VAL A 1 245 ? 32.301 59.241 22.055 1.00 28.16 243 VAL A O 1
ATOM 1732 N N . PRO A 1 246 ? 32.376 57.149 22.874 1.00 26.24 244 PRO A N 1
ATOM 1733 C CA . PRO A 1 246 ? 32.258 55.700 22.877 1.00 25.96 244 PRO A CA 1
ATOM 1734 C C . PRO A 1 246 ? 30.771 55.316 22.775 1.00 25.85 244 PRO A C 1
ATOM 1735 O O . PRO A 1 246 ? 29.914 56.185 22.956 1.00 27.33 244 PRO A O 1
ATOM 1739 N N . ALA A 1 247 ? 30.472 54.066 22.441 1.00 24.34 245 ALA A N 1
ATOM 1740 C CA . ALA A 1 247 ? 29.096 53.605 22.349 1.00 23.67 245 ALA A CA 1
ATOM 1741 C C . ALA A 1 247 ? 28.363 53.690 23.712 1.00 24.39 245 ALA A C 1
ATOM 1742 O O . ALA A 1 247 ? 28.902 53.294 24.751 1.00 22.89 245 ALA A O 1
ATOM 1744 N N . LEU A 1 248 ? 27.139 54.213 23.682 1.00 23.41 246 LEU A N 1
ATOM 1745 C CA . LEU A 1 248 ? 26.486 54.646 24.898 1.00 24.81 246 LEU A CA 1
ATOM 1746 C C . LEU A 1 248 ? 25.756 53.509 25.573 1.00 24.00 246 LEU A C 1
ATOM 1747 O O . LEU A 1 248 ? 24.855 52.889 24.984 1.00 24.21 246 LEU A O 1
ATOM 1752 N N . SER A 1 249 ? 26.137 53.241 26.819 1.00 26.00 247 SER A N 1
ATOM 1753 C CA . SER A 1 249 ? 25.419 52.309 27.665 1.00 24.73 247 SER A CA 1
ATOM 1754 C C . SER A 1 249 ? 24.098 52.952 28.067 1.00 25.80 247 SER A C 1
ATOM 1755 O O . SER A 1 249 ? 24.050 54.137 28.396 1.00 25.04 247 SER A O 1
ATOM 1758 N N . SER A 1 250 ? 23.025 52.179 28.020 1.00 25.92 248 SER A N 1
ATOM 1759 C CA . SER A 1 250 ? 21.696 52.734 28.264 1.00 26.94 248 SER A CA 1
ATOM 1760 C C . SER A 1 250 ? 20.674 51.744 28.804 1.00 27.48 248 SER A C 1
ATOM 1761 O O . SER A 1 250 ? 20.669 50.546 28.442 1.00 26.95 248 SER A O 1
ATOM 1764 N N . VAL A 1 251 ? 19.759 52.289 29.597 1.00 26.28 249 VAL A N 1
ATOM 1765 C CA . VAL A 1 251 ? 18.669 51.504 30.141 1.00 26.72 249 VAL A CA 1
ATOM 1766 C C . VAL A 1 251 ? 17.573 51.490 29.111 1.00 27.71 249 VAL A C 1
ATOM 1767 O O . VAL A 1 251 ? 17.000 52.530 28.818 1.00 28.56 249 VAL A O 1
ATOM 1771 N N . LYS A 1 252 ? 17.333 50.314 28.543 1.00 28.22 250 LYS A N 1
ATOM 1772 C CA . LYS A 1 252 ? 16.213 50.110 27.638 1.00 29.76 250 LYS A CA 1
ATOM 1773 C C . LYS A 1 252 ? 14.817 49.988 28.304 1.00 28.73 250 LYS A C 1
ATOM 1774 O O . LYS A 1 252 ? 14.512 48.956 28.863 1.00 29.49 250 LYS A O 1
ATOM 1780 N N . ILE A 1 253 ? 13.971 51.011 28.183 1.00 28.73 251 ILE A N 1
ATOM 1781 C CA . ILE A 1 253 ? 12.534 50.916 28.560 1.00 30.40 251 ILE A CA 1
ATOM 1782 C C . ILE A 1 253 ? 11.719 50.186 27.471 1.00 30.40 251 ILE A C 1
ATOM 1783 O O . ILE A 1 253 ? 11.888 50.488 26.299 1.00 31.23 251 ILE A O 1
ATOM 1788 N N . PRO A 1 254 ? 10.805 49.257 27.847 1.00 30.39 252 PRO A N 1
ATOM 1789 C CA . PRO A 1 254 ? 10.076 48.554 26.771 1.00 29.99 252 PRO A CA 1
ATOM 1790 C C . PRO A 1 254 ? 8.879 49.366 26.286 1.00 30.12 252 PRO A C 1
ATOM 1791 O O . PRO A 1 254 ? 7.751 48.921 26.380 1.00 30.06 252 PRO A O 1
ATOM 1795 N N . VAL A 1 255 ? 9.154 50.553 25.752 1.00 30.56 253 VAL A N 1
ATOM 1796 C CA . VAL A 1 255 ? 8.146 51.402 25.129 1.00 30.31 253 VAL A CA 1
ATOM 1797 C C . VAL A 1 255 ? 7.339 50.654 24.092 1.00 30.57 253 VAL A C 1
ATOM 1798 O O . VAL A 1 255 ? 6.113 50.721 24.135 1.00 31.10 253 VAL A O 1
ATOM 1802 N N . THR A 1 256 ? 7.996 49.951 23.160 1.00 30.94 254 THR A N 1
ATOM 1803 C CA . THR A 1 256 ? 7.277 49.264 22.078 1.00 31.17 254 THR A CA 1
ATOM 1804 C C . THR A 1 256 ? 6.299 48.233 22.642 1.00 31.17 254 THR A C 1
ATOM 1805 O O . THR A 1 256 ? 5.113 48.183 22.265 1.00 30.10 254 THR A O 1
ATOM 1809 N N . GLU A 1 257 ? 6.800 47.436 23.580 1.00 30.22 255 GLU A N 1
ATOM 1810 C CA . GLU A 1 257 ? 5.974 46.433 24.227 1.00 31.51 255 GLU A CA 1
ATOM 1811 C C . GLU A 1 257 ? 4.800 47.068 24.986 1.00 30.10 255 GLU A C 1
ATOM 1812 O O . GLU A 1 257 ? 3.716 46.522 24.979 1.00 30.53 255 GLU A O 1
ATOM 1826 N N . ILE A 1 259 ? 3.234 49.953 24.274 1.00 28.24 257 ILE A N 1
ATOM 1827 C CA . ILE A 1 259 ? 2.283 50.403 23.271 1.00 28.46 257 ILE A CA 1
ATOM 1828 C C . ILE A 1 259 ? 1.487 49.245 22.702 1.00 27.89 257 ILE A C 1
ATOM 1829 O O . ILE A 1 259 ? 0.261 49.335 22.557 1.00 28.36 257 ILE A O 1
ATOM 1834 N N . GLN A 1 260 ? 2.176 48.144 22.402 1.00 28.12 258 GLN A N 1
ATOM 1835 C CA . GLN A 1 260 ? 1.532 46.945 21.916 1.00 28.28 258 GLN A CA 1
ATOM 1836 C C . GLN A 1 260 ? 0.499 46.464 22.921 1.00 27.54 258 GLN A C 1
ATOM 1837 O O . GLN A 1 260 ? -0.602 46.036 22.571 1.00 25.81 258 GLN A O 1
ATOM 1843 N N . GLU A 1 261 ? 0.884 46.530 24.196 1.00 26.13 259 GLU A N 1
ATOM 1844 C CA . GLU A 1 261 ? -0.001 46.130 25.289 1.00 25.21 259 GLU A CA 1
ATOM 1845 C C . GLU A 1 261 ? -1.251 46.979 25.370 1.00 23.97 259 GLU A C 1
ATOM 1846 O O . GLU A 1 261 ? -2.336 46.460 25.492 1.00 24.65 259 GLU A O 1
ATOM 1852 N N . ILE A 1 262 ? -1.101 48.294 25.364 1.00 25.04 260 ILE A N 1
ATOM 1853 C CA . ILE A 1 262 ? -2.265 49.157 25.512 1.00 26.42 260 ILE A CA 1
ATOM 1854 C C . ILE A 1 262 ? -3.216 49.055 24.299 1.00 26.08 260 ILE A C 1
ATOM 1855 O O . ILE A 1 262 ? -4.437 48.913 24.486 1.00 25.86 260 ILE A O 1
ATOM 1860 N N . ILE A 1 263 ? -2.663 49.020 23.080 1.00 27.02 261 ILE A N 1
ATOM 1861 C CA . ILE A 1 263 ? -3.474 48.903 21.868 1.00 27.72 261 ILE A CA 1
ATOM 1862 C C . ILE A 1 263 ? -4.128 47.533 21.855 1.00 28.68 261 ILE A C 1
ATOM 1863 O O . ILE A 1 263 ? -5.342 47.416 21.693 1.00 28.60 261 ILE A O 1
ATOM 1868 N N . GLY A 1 264 ? -3.321 46.489 22.051 1.00 30.20 262 GLY A N 1
ATOM 1869 C CA . GLY A 1 264 ? -3.817 45.130 22.204 1.00 31.50 262 GLY A CA 1
ATOM 1870 C C . GLY A 1 264 ? -4.948 45.018 23.223 1.00 32.27 262 GLY A C 1
ATOM 1871 O O . GLY A 1 264 ? -5.995 44.473 22.890 1.00 32.44 262 GLY A O 1
ATOM 1872 N N . ARG A 1 265 ? -4.773 45.542 24.451 1.00 32.38 263 ARG A N 1
ATOM 1873 C CA . ARG A 1 265 ? -5.858 45.482 25.441 1.00 32.64 263 ARG A CA 1
ATOM 1874 C C . ARG A 1 265 ? -7.130 46.243 25.016 1.00 33.49 263 ARG A C 1
ATOM 1875 O O . ARG A 1 265 ? -8.240 45.732 25.200 1.00 32.83 263 ARG A O 1
ATOM 1883 N N . LEU A 1 266 ? -6.997 47.462 24.475 1.00 33.04 264 LEU A N 1
ATOM 1884 C CA . LEU A 1 266 ? -8.190 48.195 23.987 1.00 33.49 264 LEU A CA 1
ATOM 1885 C C . LEU A 1 266 ? -8.998 47.387 22.947 1.00 34.95 264 LEU A C 1
ATOM 1886 O O . LEU A 1 266 ? -10.222 47.220 23.068 1.00 35.33 264 LEU A O 1
ATOM 1891 N N . ILE A 1 267 ? -8.295 46.890 21.941 1.00 36.50 265 ILE A N 1
ATOM 1892 C CA . ILE A 1 267 ? -8.899 46.080 20.881 1.00 39.06 265 ILE A CA 1
ATOM 1893 C C . ILE A 1 267 ? -9.478 44.788 21.441 1.00 40.95 265 ILE A C 1
ATOM 1894 O O . ILE A 1 267 ? -10.536 44.341 20.977 1.00 41.35 265 ILE A O 1
ATOM 1899 N N . PHE A 1 268 ? -8.825 44.217 22.458 1.00 42.31 266 PHE A N 1
ATOM 1900 C CA . PHE A 1 268 ? -9.398 43.074 23.160 1.00 44.39 266 PHE A CA 1
ATOM 1901 C C . PHE A 1 268 ? -10.773 43.420 23.724 1.00 45.40 266 PHE A C 1
ATOM 1902 O O . PHE A 1 268 ? -11.723 42.712 23.465 1.00 46.17 266 PHE A O 1
ATOM 1918 N N . LEU A 1 270 ? -12.741 45.900 22.722 1.00 49.88 268 LEU A N 1
ATOM 1919 C CA . LEU A 1 270 ? -13.593 46.104 21.557 1.00 50.57 268 LEU A CA 1
ATOM 1920 C C . LEU A 1 270 ? -14.036 44.773 20.956 1.00 52.09 268 LEU A C 1
ATOM 1921 O O . LEU A 1 270 ? -15.213 44.620 20.637 1.00 52.67 268 LEU A O 1
ATOM 1926 N N . ASP A 1 271 ? -13.097 43.832 20.806 1.00 53.44 269 ASP A N 1
ATOM 1927 C CA . ASP A 1 271 ? -13.365 42.518 20.191 1.00 54.65 269 ASP A CA 1
ATOM 1928 C C . ASP A 1 271 ? -14.295 41.656 21.064 1.00 55.26 269 ASP A C 1
ATOM 1929 O O . ASP A 1 271 ? -14.681 40.553 20.673 1.00 55.77 269 ASP A O 1
ATOM 1934 N N . GLY A 1 272 ? -14.650 42.159 22.243 1.00 55.77 270 GLY A N 1
ATOM 1935 C CA . GLY A 1 272 ? -15.633 41.490 23.091 1.00 56.51 270 GLY A CA 1
ATOM 1936 C C . GLY A 1 272 ? -15.026 40.903 24.346 1.00 57.10 270 GLY A C 1
ATOM 1937 O O . GLY A 1 272 ? -15.737 40.691 25.344 1.00 57.23 270 GLY A O 1
ATOM 1938 N N . GLY A 1 273 ? -13.715 40.643 24.299 1.00 57.28 271 GLY A N 1
ATOM 1939 C CA . GLY A 1 273 ? -12.934 40.255 25.483 1.00 57.22 271 GLY A CA 1
ATOM 1940 C C . GLY A 1 273 ? -13.241 41.117 26.700 1.00 57.00 271 GLY A C 1
ATOM 1941 O O . GLY A 1 273 ? -14.272 41.771 26.768 1.00 56.86 271 GLY A O 1
ATOM 1942 N N . ASP A 1 274 ? -12.355 41.119 27.680 1.00 57.18 272 ASP A N 1
ATOM 1943 C CA . ASP A 1 274 ? -12.570 41.955 28.857 1.00 57.80 272 ASP A CA 1
ATOM 1944 C C . ASP A 1 274 ? -11.247 42.309 29.537 1.00 57.56 272 ASP A C 1
ATOM 1945 O O . ASP A 1 274 ? -10.167 41.899 29.072 1.00 57.82 272 ASP A O 1
ATOM 1950 N N . PHE A 1 275 ? -11.332 43.076 30.622 1.00 56.94 273 PHE A N 1
ATOM 1951 C CA . PHE A 1 275 ? -10.134 43.595 31.267 1.00 56.41 273 PHE A CA 1
ATOM 1952 C C . PHE A 1 275 ? -9.388 42.533 32.080 1.00 55.54 273 PHE A C 1
ATOM 1953 O O . PHE A 1 275 ? -9.935 41.473 32.396 1.00 55.44 273 PHE A O 1
ATOM 1961 N N . SER A 1 276 ? -8.129 42.835 32.389 1.00 54.02 274 SER A N 1
ATOM 1962 C CA . SER A 1 276 ? -7.155 41.853 32.834 1.00 52.49 274 SER A CA 1
ATOM 1963 C C . SER A 1 276 ? -6.247 42.594 33.796 1.00 51.04 274 SER A C 1
ATOM 1964 O O . SER A 1 276 ? -6.067 43.797 33.647 1.00 51.31 274 SER A O 1
ATOM 1967 N N . PRO A 1 277 ? -5.666 41.893 34.788 1.00 49.79 275 PRO A N 1
ATOM 1968 C CA . PRO A 1 277 ? -4.665 42.574 35.619 1.00 48.25 275 PRO A CA 1
ATOM 1969 C C . PRO A 1 277 ? -3.519 43.137 34.750 1.00 45.96 275 PRO A C 1
ATOM 1970 O O . PRO A 1 277 ? -3.151 42.519 33.737 1.00 46.09 275 PRO A O 1
ATOM 1974 N N . PRO A 1 278 ? -2.992 44.322 35.114 1.00 44.16 276 PRO A N 1
ATOM 1975 C CA . PRO A 1 278 ? -1.923 44.971 34.350 1.00 42.48 276 PRO A CA 1
ATOM 1976 C C . PRO A 1 278 ? -0.597 44.169 34.330 1.00 40.87 276 PRO A C 1
ATOM 1977 O O . PRO A 1 278 ? -0.172 43.623 35.358 1.00 39.85 276 PRO A O 1
ATOM 1981 N N . LYS A 1 279 ? 0.018 44.077 33.154 1.00 38.93 277 LYS A N 1
ATOM 1982 C CA . LYS A 1 279 ? 1.347 43.470 32.991 1.00 37.86 277 LYS A CA 1
ATOM 1983 C C . LYS A 1 279 ? 2.436 44.366 33.599 1.00 36.70 277 LYS A C 1
ATOM 1984 O O . LYS A 1 279 ? 2.322 45.585 33.571 1.00 36.73 277 LYS A O 1
ATOM 1990 N N . THR A 1 280 ? 3.472 43.765 34.177 1.00 35.21 278 THR A N 1
ATOM 1991 C CA . THR A 1 280 ? 4.577 44.518 34.726 1.00 34.51 278 THR A CA 1
ATOM 1992 C C . THR A 1 280 ? 5.614 44.650 33.612 1.00 34.42 278 THR A C 1
ATOM 1993 O O . THR A 1 280 ? 5.896 43.678 32.937 1.00 34.18 278 THR A O 1
ATOM 1997 N N . PHE A 1 281 ? 6.142 45.857 33.413 1.00 34.28 279 PHE A N 1
ATOM 1998 C CA . PHE A 1 281 ? 7.242 46.103 32.469 1.00 33.99 279 PHE A CA 1
ATOM 1999 C C . PHE A 1 281 ? 8.454 46.627 33.230 1.00 34.97 279 PHE A C 1
ATOM 2000 O O . PHE A 1 281 ? 8.329 47.562 34.022 1.00 35.65 279 PHE A O 1
ATOM 2008 N N . SER A 1 282 ? 9.618 46.053 32.969 1.00 35.17 280 SER A N 1
ATOM 2009 C CA . SER A 1 282 ? 10.833 46.559 33.592 1.00 36.36 280 SER A CA 1
ATOM 2010 C C . SER A 1 282 ? 11.864 46.993 32.538 1.00 36.04 280 SER A C 1
ATOM 2011 O O . SER A 1 282 ? 11.879 46.489 31.413 1.00 35.03 280 SER A O 1
ATOM 2014 N N . GLY A 1 283 ? 12.706 47.955 32.912 1.00 37.11 281 GLY A N 1
ATOM 2015 C CA . GLY A 1 283 ? 13.790 48.424 32.042 1.00 37.42 281 GLY A CA 1
ATOM 2016 C C . GLY A 1 283 ? 14.960 47.483 32.171 1.00 37.57 281 GLY A C 1
ATOM 2017 O O . GLY A 1 283 ? 14.970 46.657 33.068 1.00 38.28 281 GLY A O 1
ATOM 2018 N N . LYS A 1 284 ? 15.943 47.571 31.276 1.00 36.74 282 LYS A N 1
ATOM 2019 C CA . LYS A 1 284 ? 17.152 46.751 31.430 1.00 36.09 282 LYS A CA 1
ATOM 2020 C C . LYS A 1 284 ? 18.369 47.507 30.947 1.00 34.91 282 LYS A C 1
ATOM 2021 O O . LYS A 1 284 ? 18.349 48.081 29.843 1.00 33.68 282 LYS A O 1
ATOM 2027 N N . LEU A 1 285 ? 19.415 47.502 31.767 1.00 34.04 283 LEU A N 1
ATOM 2028 C CA . LEU A 1 285 ? 20.671 48.151 31.434 1.00 33.83 283 LEU A CA 1
ATOM 2029 C C . LEU A 1 285 ? 21.416 47.397 30.336 1.00 33.72 283 LEU A C 1
ATOM 2030 O O . LEU A 1 285 ? 21.663 46.194 30.453 1.00 34.13 283 LEU A O 1
ATOM 2035 N N . ILE A 1 286 ? 21.779 48.120 29.290 1.00 32.61 284 ILE A N 1
ATOM 2036 C CA . ILE A 1 286 ? 22.578 47.556 28.217 1.00 32.78 284 ILE A CA 1
ATOM 2037 C C . ILE A 1 286 ? 23.994 48.142 28.285 1.00 31.93 284 ILE A C 1
ATOM 2038 O O . ILE A 1 286 ? 24.201 49.347 28.101 1.00 30.90 284 ILE A O 1
ATOM 2043 N N . ARG A 1 287 ? 24.959 47.269 28.564 1.00 31.60 285 ARG A N 1
ATOM 2044 C CA . ARG A 1 287 ? 26.325 47.663 28.780 1.00 31.19 285 ARG A CA 1
ATOM 2045 C C . ARG A 1 287 ? 27.005 47.810 27.420 1.00 30.73 285 ARG A C 1
ATOM 2046 O O . ARG A 1 287 ? 26.934 46.913 26.585 1.00 30.20 285 ARG A O 1
ATOM 2054 N N . ARG A 1 288 ? 27.623 48.954 27.202 1.00 28.71 286 ARG A N 1
ATOM 2055 C CA . ARG A 1 288 ? 28.362 49.230 25.984 1.00 28.55 286 ARG A CA 1
ATOM 2056 C C . ARG A 1 288 ? 29.707 49.853 26.394 1.00 28.80 286 ARG A C 1
ATOM 2057 O O . ARG A 1 288 ? 29.992 50.035 27.631 1.00 26.72 286 ARG A O 1
ATOM 2065 N N . ASP A 1 289 ? 30.542 50.137 25.394 1.00 27.90 287 ASP A N 1
ATOM 2066 C CA . ASP A 1 289 ? 31.889 50.725 25.618 1.00 28.82 287 ASP A CA 1
ATOM 2067 C C . ASP A 1 289 ? 31.951 51.927 26.564 1.00 27.95 287 ASP A C 1
ATOM 2068 O O . ASP A 1 289 ? 33.021 52.252 27.056 1.00 28.26 287 ASP A O 1
ATOM 2073 N N . SER A 1 290 ? 30.838 52.618 26.802 1.00 26.96 288 SER A N 1
ATOM 2074 C CA . SER A 1 290 ? 30.898 53.803 27.660 1.00 26.59 288 SER A CA 1
ATOM 2075 C C . SER A 1 290 ? 30.913 53.475 29.179 1.00 27.30 288 SER A C 1
ATOM 2076 O O . SER A 1 290 ? 30.967 54.372 30.009 1.00 26.14 288 SER A O 1
ATOM 2079 N N . LEU A 1 291 ? 30.846 52.197 29.495 1.00 30.09 289 LEU A N 1
ATOM 2080 C CA . LEU A 1 291 ? 30.834 51.722 30.860 1.00 34.02 289 LEU A CA 1
ATOM 2081 C C . LEU A 1 291 ? 31.933 50.662 31.050 1.00 36.14 289 LEU A C 1
ATOM 2082 O O . LEU A 1 291 ? 32.194 49.866 30.149 1.00 36.43 289 LEU A O 1
ATOM 2087 N N . ILE A 1 292 ? 32.569 50.669 32.215 1.00 39.48 290 ILE A N 1
ATOM 2088 C CA . ILE A 1 292 ? 33.379 49.524 32.693 1.00 43.07 290 ILE A CA 1
ATOM 2089 C C . ILE A 1 292 ? 33.113 49.236 34.174 1.00 44.48 290 ILE A C 1
ATOM 2090 O O . ILE A 1 292 ? 32.401 50.005 34.843 1.00 45.30 290 ILE A O 1
ATOM 2095 N N . ALA A 1 293 ? 33.676 48.142 34.703 1.00 46.56 291 ALA A N 1
ATOM 2096 C CA . ALA A 1 293 ? 33.511 47.839 36.141 1.00 47.50 291 ALA A CA 1
ATOM 2097 C C . ALA A 1 293 ? 34.591 48.494 37.012 1.00 48.41 291 ALA A C 1
ATOM 2098 O O . ALA A 1 293 ? 35.714 48.777 36.548 1.00 49.04 291 ALA A O 1
ATOM 2100 N N . THR B 1 19 ? -17.134 74.911 17.375 1.00 43.66 17 THR B N 1
ATOM 2101 C CA . THR B 1 19 ? -15.628 75.063 17.294 1.00 42.92 17 THR B CA 1
ATOM 2102 C C . THR B 1 19 ? -15.131 74.631 15.914 1.00 40.74 17 THR B C 1
ATOM 2103 O O . THR B 1 19 ? -15.760 73.808 15.267 1.00 41.28 17 THR B O 1
ATOM 2107 N N . GLN B 1 20 ? -14.019 75.203 15.467 1.00 38.48 18 GLN B N 1
ATOM 2108 C CA . GLN B 1 20 ? -13.417 74.803 14.208 1.00 36.35 18 GLN B CA 1
ATOM 2109 C C . GLN B 1 20 ? -12.276 73.845 14.480 1.00 34.11 18 GLN B C 1
ATOM 2110 O O . GLN B 1 20 ? -11.543 74.003 15.466 1.00 32.63 18 GLN B O 1
ATOM 2116 N N . THR B 1 21 ? -12.136 72.850 13.614 1.00 30.98 19 THR B N 1
ATOM 2117 C CA . THR B 1 21 ? -11.144 71.816 13.841 1.00 29.06 19 THR B CA 1
ATOM 2118 C C . THR B 1 21 ? -10.185 71.800 12.656 1.00 28.22 19 THR B C 1
ATOM 2119 O O . THR B 1 21 ? -10.644 71.871 11.514 1.00 26.32 19 THR B O 1
ATOM 2123 N N . LEU B 1 22 ? -8.877 71.734 12.929 1.00 26.35 20 LEU B N 1
ATOM 2124 C CA . LEU B 1 22 ? -7.860 71.560 11.891 1.00 26.60 20 LEU B CA 1
ATOM 2125 C C . LEU B 1 22 ? -7.406 70.103 11.839 1.00 24.69 20 LEU B C 1
ATOM 2126 O O . LEU B 1 22 ? -6.948 69.520 12.835 1.00 23.94 20 LEU B O 1
ATOM 2131 N N . GLY B 1 23 ? -7.523 69.516 10.665 1.00 22.89 21 GLY B N 1
ATOM 2132 C CA . GLY B 1 23 ? -7.158 68.119 10.467 1.00 20.85 21 GLY B CA 1
ATOM 2133 C C . GLY B 1 23 ? -5.775 67.962 9.884 1.00 21.38 21 GLY B C 1
ATOM 2134 O O . GLY B 1 23 ? -5.409 68.638 8.880 1.00 22.93 21 GLY B O 1
ATOM 2135 N N . LEU B 1 24 ? -4.998 67.044 10.454 1.00 20.86 22 LEU B N 1
ATOM 2136 C CA . LEU B 1 24 ? -3.663 66.735 9.934 1.00 20.55 22 LEU B CA 1
ATOM 2137 C C . LEU B 1 24 ? -3.616 65.279 9.484 1.00 20.69 22 LEU B C 1
ATOM 2138 O O . LEU B 1 24 ? -4.086 64.398 10.214 1.00 18.48 22 LEU B O 1
ATOM 2143 N N . VAL B 1 25 ? -3.049 65.021 8.293 1.00 18.59 23 VAL B N 1
ATOM 2144 C CA . VAL B 1 25 ? -2.892 63.622 7.808 1.00 18.40 23 VAL B CA 1
ATOM 2145 C C . VAL B 1 25 ? -1.372 63.440 7.599 1.00 19.50 23 VAL B C 1
ATOM 2146 O O . VAL B 1 25 ? -0.768 64.215 6.863 1.00 20.88 23 VAL B O 1
ATOM 2150 N N . VAL B 1 26 ? -0.765 62.451 8.240 1.00 18.31 24 VAL B N 1
ATOM 2151 C CA . VAL B 1 26 ? 0.677 62.216 8.178 1.00 18.94 24 VAL B CA 1
ATOM 2152 C C . VAL B 1 26 ? 0.904 60.702 8.083 1.00 20.30 24 VAL B C 1
ATOM 2153 O O . VAL B 1 26 ? 0.273 59.915 8.792 1.00 17.13 24 VAL B O 1
ATOM 2157 N N . THR B 1 27 ? 1.729 60.315 7.096 1.00 20.23 25 THR B N 1
ATOM 2158 C CA . THR B 1 27 ? 2.076 58.912 6.846 1.00 22.10 25 THR B CA 1
ATOM 2159 C C . THR B 1 27 ? 2.870 58.313 8.028 1.00 22.94 25 THR B C 1
ATOM 2160 O O . THR B 1 27 ? 3.710 58.980 8.657 1.00 23.18 25 THR B O 1
ATOM 2164 N N . ASN B 1 28 ? 2.637 57.037 8.298 1.00 21.96 26 ASN B N 1
ATOM 2165 C CA . ASN B 1 28 ? 3.311 56.302 9.364 1.00 23.79 26 ASN B CA 1
ATOM 2166 C C . ASN B 1 28 ? 4.689 55.788 8.886 1.00 22.69 26 ASN B C 1
ATOM 2167 O O . ASN B 1 28 ? 4.909 54.593 8.676 1.00 21.46 26 ASN B O 1
ATOM 2172 N N . THR B 1 29 ? 5.611 56.712 8.685 1.00 24.17 27 THR B N 1
ATOM 2173 C CA . THR B 1 29 ? 6.941 56.326 8.253 1.00 24.87 27 THR B CA 1
ATOM 2174 C C . THR B 1 29 ? 7.878 56.536 9.414 1.00 25.93 27 THR B C 1
ATOM 2175 O O . THR B 1 29 ? 7.578 57.296 10.337 1.00 25.91 27 THR B O 1
ATOM 2179 N N . LEU B 1 30 ? 8.991 55.826 9.399 1.00 27.22 28 LEU B N 1
ATOM 2180 C CA . LEU B 1 30 ? 9.892 55.864 10.547 1.00 28.22 28 LEU B CA 1
ATOM 2181 C C . LEU B 1 30 ? 10.636 57.211 10.509 1.00 27.33 28 LEU B C 1
ATOM 2182 O O . LEU B 1 30 ? 10.883 57.827 11.549 1.00 27.01 28 LEU B O 1
ATOM 2187 N N . TYR B 1 31 ? 10.954 57.659 9.296 1.00 25.85 29 TYR B N 1
ATOM 2188 C CA . TYR B 1 31 ? 11.611 58.942 9.088 1.00 25.34 29 TYR B CA 1
ATOM 2189 C C . TYR B 1 31 ? 10.653 59.865 8.370 1.00 25.18 29 TYR B C 1
ATOM 2190 O O . TYR B 1 31 ? 9.873 59.409 7.533 1.00 24.62 29 TYR B O 1
ATOM 2199 N N . HIS B 1 32 ? 10.728 61.158 8.706 1.00 23.82 30 HIS B N 1
ATOM 2200 C CA . HIS B 1 32 ? 10.048 62.198 7.961 1.00 23.87 30 HIS B CA 1
ATOM 2201 C C . HIS B 1 32 ? 11.043 63.300 7.631 1.00 23.19 30 HIS B C 1
ATOM 2202 O O . HIS B 1 32 ? 11.739 63.792 8.521 1.00 22.65 30 HIS B O 1
ATOM 2209 N N . GLY B 1 33 ? 11.060 63.711 6.366 1.00 23.12 31 GLY B N 1
ATOM 2210 C CA . GLY B 1 33 ? 11.819 64.860 5.900 1.00 22.24 31 GLY B CA 1
ATOM 2211 C C . GLY B 1 33 ? 11.540 66.147 6.656 1.00 24.32 31 GLY B C 1
ATOM 2212 O O . GLY B 1 33 ? 12.462 66.948 6.850 1.00 24.69 31 GLY B O 1
ATOM 2213 N N . ILE B 1 34 ? 10.301 66.333 7.153 1.00 24.75 32 ILE B N 1
ATOM 2214 C CA . ILE B 1 34 ? 9.999 67.441 8.045 1.00 24.76 32 ILE B CA 1
ATOM 2215 C C . ILE B 1 34 ? 9.824 66.793 9.437 1.00 25.90 32 ILE B C 1
ATOM 2216 O O . ILE B 1 34 ? 8.870 66.040 9.667 1.00 24.82 32 ILE B O 1
ATOM 2221 N N . TYR B 1 35 ? 10.738 67.047 10.359 1.00 26.99 33 TYR B N 1
ATOM 2222 C CA . TYR B 1 35 ? 10.679 66.325 11.663 1.00 29.18 33 TYR B CA 1
ATOM 2223 C C . TYR B 1 35 ? 9.248 66.308 12.220 1.00 29.00 33 TYR B C 1
ATOM 2224 O O . TYR B 1 35 ? 8.598 67.340 12.342 1.00 28.82 33 TYR B O 1
ATOM 2233 N N . PHE B 1 36 ? 8.732 65.119 12.493 1.00 29.03 34 PHE B N 1
ATOM 2234 C CA . PHE B 1 36 ? 7.311 64.974 12.775 1.00 29.75 34 PHE B CA 1
ATOM 2235 C C . PHE B 1 36 ? 6.933 65.500 14.190 1.00 30.63 34 PHE B C 1
ATOM 2236 O O . PHE B 1 36 ? 5.930 66.195 14.358 1.00 30.62 34 PHE B O 1
ATOM 2244 N N . SER B 1 37 ? 7.718 65.225 15.209 1.00 31.04 35 SER B N 1
ATOM 2245 C CA . SER B 1 37 ? 7.253 65.694 16.522 1.00 32.91 35 SER B CA 1
ATOM 2246 C C . SER B 1 37 ? 7.375 67.231 16.580 1.00 31.98 35 SER B C 1
ATOM 2247 O O . SER B 1 37 ? 6.497 67.898 17.145 1.00 31.71 35 SER B O 1
ATOM 2250 N N . GLU B 1 38 ? 8.415 67.769 15.934 1.00 31.83 36 GLU B N 1
ATOM 2251 C CA . GLU B 1 38 ? 8.567 69.213 15.758 1.00 32.37 36 GLU B CA 1
ATOM 2252 C C . GLU B 1 38 ? 7.409 69.817 14.978 1.00 30.71 36 GLU B C 1
ATOM 2253 O O . GLU B 1 38 ? 6.826 70.812 15.420 1.00 29.74 36 GLU B O 1
ATOM 2259 N N . LEU B 1 39 ? 7.042 69.207 13.844 1.00 28.95 37 LEU B N 1
ATOM 2260 C CA . LEU B 1 39 ? 5.965 69.764 13.057 1.00 28.27 37 LEU B CA 1
ATOM 2261 C C . LEU B 1 39 ? 4.654 69.701 13.838 1.00 28.25 37 LEU B C 1
ATOM 2262 O O . LEU B 1 39 ? 3.869 70.635 13.803 1.00 27.98 37 LEU B O 1
ATOM 2267 N N . LEU B 1 40 ? 4.440 68.611 14.576 1.00 27.85 38 LEU B N 1
ATOM 2268 C CA . LEU B 1 40 ? 3.181 68.425 15.297 1.00 27.86 38 LEU B CA 1
ATOM 2269 C C . LEU B 1 40 ? 3.098 69.421 16.446 1.00 26.98 38 LEU B C 1
ATOM 2270 O O . LEU B 1 40 ? 2.045 69.971 16.745 1.00 26.50 38 LEU B O 1
ATOM 2275 N N . PHE B 1 41 ? 4.235 69.643 17.072 1.00 27.25 39 PHE B N 1
ATOM 2276 C CA . PHE B 1 41 ? 4.318 70.562 18.203 1.00 27.65 39 PHE B CA 1
ATOM 2277 C C . PHE B 1 41 ? 3.923 71.960 17.773 1.00 27.95 39 PHE B C 1
ATOM 2278 O O . PHE B 1 41 ? 3.127 72.619 18.442 1.00 27.57 39 PHE B O 1
ATOM 2286 N N . HIS B 1 42 ? 4.461 72.413 16.639 1.00 28.70 40 HIS B N 1
ATOM 2287 C CA . HIS B 1 42 ? 4.163 73.763 16.185 1.00 28.68 40 HIS B CA 1
ATOM 2288 C C . HIS B 1 42 ? 2.780 73.891 15.573 1.00 28.23 40 HIS B C 1
ATOM 2289 O O . HIS B 1 42 ? 2.139 74.917 15.736 1.00 28.15 40 HIS B O 1
ATOM 2296 N N . ALA B 1 43 ? 2.323 72.886 14.829 1.00 26.57 41 ALA B N 1
ATOM 2297 C CA . ALA B 1 43 ? 0.903 72.837 14.458 1.00 25.96 41 ALA B CA 1
ATOM 2298 C C . ALA B 1 43 ? -0.055 72.909 15.661 1.00 25.41 41 ALA B C 1
ATOM 2299 O O . ALA B 1 43 ? -1.002 73.681 15.644 1.00 23.74 41 ALA B O 1
ATOM 2301 N N . ALA B 1 44 ? 0.187 72.082 16.669 1.00 25.56 42 ALA B N 1
ATOM 2302 C CA . ALA B 1 44 ? -0.677 72.017 17.878 1.00 26.86 42 ALA B CA 1
ATOM 2303 C C . ALA B 1 44 ? -0.645 73.335 18.598 1.00 26.72 42 ALA B C 1
ATOM 2304 O O . ALA B 1 44 ? -1.668 73.876 18.933 1.00 26.59 42 ALA B O 1
ATOM 2306 N N . ARG B 1 45 ? 0.552 73.846 18.838 1.00 27.64 43 ARG B N 1
ATOM 2307 C CA . ARG B 1 45 ? 0.670 75.170 19.429 1.00 29.56 43 ARG B CA 1
ATOM 2308 C C . ARG B 1 45 ? -0.100 76.251 18.630 1.00 28.83 43 ARG B C 1
ATOM 2309 O O . ARG B 1 45 ? -0.861 77.029 19.201 1.00 28.38 43 ARG B O 1
ATOM 2325 N N . ALA B 1 47 ? -2.657 75.996 16.414 1.00 28.15 45 ALA B N 1
ATOM 2326 C CA . ALA B 1 47 ? -4.079 75.739 16.558 1.00 27.27 45 ALA B CA 1
ATOM 2327 C C . ALA B 1 47 ? -4.554 76.135 17.965 1.00 27.41 45 ALA B C 1
ATOM 2328 O O . ALA B 1 47 ? -5.576 76.812 18.105 1.00 27.37 45 ALA B O 1
ATOM 2330 N N . GLU B 1 48 ? -3.819 75.736 18.994 1.00 27.41 46 GLU B N 1
ATOM 2331 C CA . GLU B 1 48 ? -4.239 76.049 20.376 1.00 28.83 46 GLU B CA 1
ATOM 2332 C C . GLU B 1 48 ? -4.374 77.569 20.547 1.00 29.91 46 GLU B C 1
ATOM 2333 O O . GLU B 1 48 ? -5.434 78.055 20.980 1.00 31.30 46 GLU B O 1
ATOM 2339 N N . GLU B 1 49 ? -3.348 78.321 20.132 1.00 31.24 47 GLU B N 1
ATOM 2340 C CA . GLU B 1 49 ? -3.357 79.771 20.328 1.00 32.19 47 GLU B CA 1
ATOM 2341 C C . GLU B 1 49 ? -4.502 80.426 19.572 1.00 32.24 47 GLU B C 1
ATOM 2342 O O . GLU B 1 49 ? -5.074 81.408 20.047 1.00 32.35 47 GLU B O 1
ATOM 2348 N N . LYS B 1 50 ? -4.834 79.906 18.399 1.00 31.15 48 LYS B N 1
ATOM 2349 C CA . LYS B 1 50 ? -5.934 80.478 17.628 1.00 31.82 48 LYS B CA 1
ATOM 2350 C C . LYS B 1 50 ? -7.338 79.920 17.939 1.00 31.58 48 LYS B C 1
ATOM 2351 O O . LYS B 1 50 ? -8.280 80.198 17.182 1.00 32.80 48 LYS B O 1
ATOM 2357 N N . GLY B 1 51 ? -7.466 79.111 19.003 1.00 30.41 49 GLY B N 1
ATOM 2358 C CA . GLY B 1 51 ? -8.767 78.619 19.463 1.00 28.55 49 GLY B CA 1
ATOM 2359 C C . GLY B 1 51 ? -9.392 77.533 18.616 1.00 28.69 49 GLY B C 1
ATOM 2360 O O . GLY B 1 51 ? -10.622 77.354 18.662 1.00 27.62 49 GLY B O 1
ATOM 2361 N N . ARG B 1 52 ? -8.557 76.827 17.832 1.00 27.26 50 ARG B N 1
ATOM 2362 C CA . ARG B 1 52 ? -8.970 75.653 17.062 1.00 28.73 50 ARG B CA 1
ATOM 2363 C C . ARG B 1 52 ? -8.638 74.331 17.758 1.00 28.52 50 ARG B C 1
ATOM 2364 O O . ARG B 1 52 ? -7.625 74.221 18.430 1.00 28.69 50 ARG B O 1
ATOM 2372 N N . GLN B 1 53 ? -9.464 73.316 17.520 1.00 29.68 51 GLN B N 1
ATOM 2373 C CA . GLN B 1 53 ? -9.143 71.935 17.900 1.00 30.35 51 GLN B CA 1
ATOM 2374 C C . GLN B 1 53 ? -8.297 71.324 16.801 1.00 30.70 51 GLN B C 1
ATOM 2375 O O . GLN B 1 53 ? -8.477 71.599 15.616 1.00 30.17 51 GLN B O 1
ATOM 2381 N N . LEU B 1 54 ? -7.393 70.463 17.220 1.00 30.09 52 LEU B N 1
ATOM 2382 C CA . LEU B 1 54 ? -6.513 69.777 16.316 1.00 29.88 52 LEU B CA 1
ATOM 2383 C C . LEU B 1 54 ? -6.883 68.292 16.324 1.00 29.50 52 LEU B C 1
ATOM 2384 O O . LEU B 1 54 ? -7.086 67.712 17.414 1.00 27.21 52 LEU B O 1
ATOM 2389 N N . LEU B 1 55 ? -6.951 67.701 15.130 1.00 26.49 53 LEU B N 1
ATOM 2390 C CA . LEU B 1 55 ? -7.123 66.247 14.949 1.00 26.61 53 LEU B CA 1
ATOM 2391 C C . LEU B 1 55 ? -6.014 65.720 14.031 1.00 25.49 53 LEU B C 1
ATOM 2392 O O . LEU B 1 55 ? -5.811 66.274 12.961 1.00 26.49 53 LEU B O 1
ATOM 2397 N N . LEU B 1 56 ? -5.282 64.692 14.436 1.00 24.38 54 LEU B N 1
ATOM 2398 C CA . LEU B 1 56 ? -4.303 64.075 13.494 1.00 23.58 54 LEU B CA 1
ATOM 2399 C C . LEU B 1 56 ? -4.775 62.666 13.162 1.00 22.78 54 LEU B C 1
ATOM 2400 O O . LEU B 1 56 ? -4.963 61.875 14.057 1.00 20.13 54 LEU B O 1
ATOM 2405 N N . ALA B 1 57 ? -4.905 62.355 11.876 1.00 20.90 55 ALA B N 1
ATOM 2406 C CA . ALA B 1 57 ? -5.238 61.004 11.471 1.00 21.45 55 ALA B CA 1
ATOM 2407 C C . ALA B 1 57 ? -4.002 60.311 10.873 1.00 21.58 55 ALA B C 1
ATOM 2408 O O . ALA B 1 57 ? -3.259 60.894 10.070 1.00 21.20 55 ALA B O 1
ATOM 2410 N N . ASP B 1 58 ? -3.780 59.069 11.285 1.00 20.58 56 ASP B N 1
ATOM 2411 C CA . ASP B 1 58 ? -2.761 58.231 10.695 1.00 19.33 56 ASP B CA 1
ATOM 2412 C C . ASP B 1 58 ? -3.055 58.125 9.162 1.00 17.24 56 ASP B C 1
ATOM 2413 O O . ASP B 1 58 ? -4.068 57.600 8.758 1.00 16.79 56 ASP B O 1
ATOM 2418 N N . GLY B 1 59 ? -2.156 58.587 8.340 1.00 17.81 57 GLY B N 1
ATOM 2419 C CA . GLY B 1 59 ? -2.304 58.370 6.870 1.00 17.86 57 GLY B CA 1
ATOM 2420 C C . GLY B 1 59 ? -1.795 56.975 6.482 1.00 19.34 57 GLY B C 1
ATOM 2421 O O . GLY B 1 59 ? -1.865 56.577 5.298 1.00 18.79 57 GLY B O 1
ATOM 2422 N N . LYS B 1 60 ? -1.265 56.245 7.477 1.00 19.13 58 LYS B N 1
ATOM 2423 C CA . LYS B 1 60 ? -0.842 54.824 7.310 1.00 18.48 58 LYS B CA 1
ATOM 2424 C C . LYS B 1 60 ? 0.314 54.696 6.361 1.00 18.20 58 LYS B C 1
ATOM 2425 O O . LYS B 1 60 ? 1.331 55.343 6.566 1.00 19.92 58 LYS B O 1
ATOM 2431 N N . HIS B 1 61 ? 0.192 53.969 5.253 1.00 17.87 59 HIS B N 1
ATOM 2432 C CA . HIS B 1 61 ? 1.416 53.704 4.546 1.00 17.54 59 HIS B CA 1
ATOM 2433 C C . HIS B 1 61 ? 1.263 53.411 3.040 1.00 17.77 59 HIS B C 1
ATOM 2434 O O . HIS B 1 61 ? 1.989 52.524 2.559 1.00 16.26 59 HIS B O 1
ATOM 2441 N N . SER B 1 62 ? 0.381 54.139 2.360 1.00 17.52 60 SER B N 1
ATOM 2442 C CA . SER B 1 62 ? 0.190 53.999 0.900 1.00 19.17 60 SER B CA 1
ATOM 2443 C C . SER B 1 62 ? -0.563 55.227 0.367 1.00 19.27 60 SER B C 1
ATOM 2444 O O . SER B 1 62 ? -1.158 55.936 1.142 1.00 19.66 60 SER B O 1
ATOM 2447 N N . ALA B 1 63 ? -0.584 55.455 -0.949 1.00 18.37 61 ALA B N 1
ATOM 2448 C CA . ALA B 1 63 ? -1.373 56.571 -1.511 1.00 18.47 61 ALA B CA 1
ATOM 2449 C C . ALA B 1 63 ? -2.859 56.444 -1.164 1.00 19.00 61 ALA B C 1
ATOM 2450 O O . ALA B 1 63 ? -3.518 57.433 -0.743 1.00 18.57 61 ALA B O 1
ATOM 2452 N N . GLU B 1 64 ? -3.408 55.242 -1.394 1.00 17.51 62 GLU B N 1
ATOM 2453 C CA . GLU B 1 64 ? -4.806 54.974 -1.124 1.00 17.91 62 GLU B CA 1
ATOM 2454 C C . GLU B 1 64 ? -5.217 55.265 0.320 1.00 17.79 62 GLU B C 1
ATOM 2455 O O . GLU B 1 64 ? -6.283 55.845 0.563 1.00 18.46 62 GLU B O 1
ATOM 2461 N N . GLU B 1 65 ? -4.385 54.905 1.276 1.00 18.06 63 GLU B N 1
ATOM 2462 C CA . GLU B 1 65 ? -4.739 55.164 2.669 1.00 17.66 63 GLU B CA 1
ATOM 2463 C C . GLU B 1 65 ? -4.573 56.667 3.057 1.00 19.01 63 GLU B C 1
ATOM 2464 O O . GLU B 1 65 ? -5.291 57.171 3.922 1.00 18.92 63 GLU B O 1
ATOM 2470 N N . GLU B 1 66 ? -3.617 57.369 2.426 1.00 19.20 64 GLU B N 1
ATOM 2471 C CA . GLU B 1 66 ? -3.491 58.806 2.634 1.00 20.22 64 GLU B CA 1
ATOM 2472 C C . GLU B 1 66 ? -4.749 59.508 2.179 1.00 19.29 64 GLU B C 1
ATOM 2473 O O . GLU B 1 66 ? -5.271 60.326 2.910 1.00 19.22 64 GLU B O 1
ATOM 2479 N N . ARG B 1 67 ? -5.248 59.150 0.990 1.00 20.21 65 ARG B N 1
ATOM 2480 C CA . ARG B 1 67 ? -6.522 59.639 0.504 1.00 21.73 65 ARG B CA 1
ATOM 2481 C C . ARG B 1 67 ? -7.733 59.315 1.431 1.00 20.42 65 ARG B C 1
ATOM 2482 O O . ARG B 1 67 ? -8.544 60.206 1.740 1.00 19.32 65 ARG B O 1
ATOM 2490 N N . GLN B 1 68 ? -7.815 58.070 1.910 1.00 19.58 66 GLN B N 1
ATOM 2491 C CA . GLN B 1 68 ? -8.901 57.692 2.792 1.00 22.35 66 GLN B CA 1
ATOM 2492 C C . GLN B 1 68 ? -8.849 58.466 4.110 1.00 20.87 66 GLN B C 1
ATOM 2493 O O . GLN B 1 68 ? -9.885 58.748 4.703 1.00 22.15 66 GLN B O 1
ATOM 2499 N N . ALA B 1 69 ? -7.654 58.773 4.580 1.00 19.62 67 ALA B N 1
ATOM 2500 C CA . ALA B 1 69 ? -7.485 59.510 5.882 1.00 19.30 67 ALA B CA 1
ATOM 2501 C C . ALA B 1 69 ? -7.966 60.970 5.739 1.00 19.80 67 ALA B C 1
ATOM 2502 O O . ALA B 1 69 ? -8.554 61.549 6.656 1.00 17.92 67 ALA B O 1
ATOM 2504 N N . ILE B 1 70 ? -7.766 61.545 4.535 1.00 19.62 68 ILE B N 1
ATOM 2505 C CA . ILE B 1 70 ? -8.261 62.873 4.240 1.00 20.35 68 ILE B CA 1
ATOM 2506 C C . ILE B 1 70 ? -9.794 62.867 4.315 1.00 21.65 68 ILE B C 1
ATOM 2507 O O . ILE B 1 70 ? -10.370 63.632 5.068 1.00 21.22 68 ILE B O 1
ATOM 2512 N N . GLN B 1 71 ? -10.444 61.991 3.547 1.00 21.94 69 GLN B N 1
ATOM 2513 C CA . GLN B 1 71 ? -11.908 61.823 3.612 1.00 22.55 69 GLN B CA 1
ATOM 2514 C C . GLN B 1 71 ? -12.449 61.518 4.980 1.00 22.44 69 GLN B C 1
ATOM 2515 O O . GLN B 1 71 ? -13.518 62.015 5.335 1.00 22.10 69 GLN B O 1
ATOM 2521 N N . TYR B 1 72 ? -11.768 60.639 5.709 1.00 22.98 70 TYR B N 1
ATOM 2522 C CA . TYR B 1 72 ? -12.129 60.351 7.081 1.00 23.69 70 TYR B CA 1
ATOM 2523 C C . TYR B 1 72 ? -12.234 61.646 7.859 1.00 23.55 70 TYR B C 1
ATOM 2524 O O . TYR B 1 72 ? -13.241 61.887 8.509 1.00 25.88 70 TYR B O 1
ATOM 2533 N N . LEU B 1 73 ? -11.206 62.477 7.820 1.00 22.06 71 LEU B N 1
ATOM 2534 C CA . LEU B 1 73 ? -11.228 63.715 8.611 1.00 22.79 71 LEU B CA 1
ATOM 2535 C C . LEU B 1 73 ? -12.317 64.686 8.230 1.00 22.66 71 LEU B C 1
ATOM 2536 O O . LEU B 1 73 ? -12.920 65.302 9.097 1.00 22.53 71 LEU B O 1
ATOM 2541 N N . LEU B 1 74 ? -12.578 64.806 6.945 1.00 22.51 72 LEU B N 1
ATOM 2542 C CA . LEU B 1 74 ? -13.712 65.598 6.489 1.00 23.59 72 LEU B CA 1
ATOM 2543 C C . LEU B 1 74 ? -15.078 65.098 7.013 1.00 23.94 72 LEU B C 1
ATOM 2544 O O . LEU B 1 74 ? -15.948 65.906 7.416 1.00 23.88 72 LEU B O 1
ATOM 2549 N N . ASP B 1 75 ? -15.227 63.767 7.074 1.00 23.57 73 ASP B N 1
ATOM 2550 C CA . ASP B 1 75 ? -16.450 63.148 7.524 1.00 23.82 73 ASP B CA 1
ATOM 2551 C C . ASP B 1 75 ? -16.510 63.290 9.049 1.00 24.98 73 ASP B C 1
ATOM 2552 O O . ASP B 1 75 ? -17.543 62.990 9.665 1.00 26.29 73 ASP B O 1
ATOM 2557 N N . LEU B 1 76 ? -15.412 63.696 9.668 1.00 24.28 74 LEU B N 1
ATOM 2558 C CA . LEU B 1 76 ? -15.494 64.066 11.087 1.00 25.90 74 LEU B CA 1
ATOM 2559 C C . LEU B 1 76 ? -15.761 65.572 11.189 1.00 27.14 74 LEU B C 1
ATOM 2560 O O . LEU B 1 76 ? -15.811 66.121 12.284 1.00 28.10 74 LEU B O 1
ATOM 2565 N N . ARG B 1 77 ? -15.986 66.211 10.044 1.00 27.40 75 ARG B N 1
ATOM 2566 C CA . ARG B 1 77 ? -16.198 67.660 9.979 1.00 29.46 75 ARG B CA 1
ATOM 2567 C C . ARG B 1 77 ? -15.000 68.486 10.450 1.00 28.69 75 ARG B C 1
ATOM 2568 O O . ARG B 1 77 ? -15.175 69.514 11.101 1.00 28.84 75 ARG B O 1
ATOM 2576 N N . CYS B 1 78 ? -13.790 68.060 10.104 1.00 27.87 76 CYS B N 1
ATOM 2577 C CA . CYS B 1 78 ? -12.677 69.012 10.034 1.00 27.88 76 CYS B CA 1
ATOM 2578 C C . CYS B 1 78 ? -12.966 70.111 9.019 1.00 27.53 76 CYS B C 1
ATOM 2579 O O . CYS B 1 78 ? -13.426 69.849 7.907 1.00 26.99 76 CYS B O 1
ATOM 2582 N N . ASP B 1 79 ? -12.666 71.342 9.409 1.00 28.31 77 ASP B N 1
ATOM 2583 C CA . ASP B 1 79 ? -12.949 72.535 8.594 1.00 28.49 77 ASP B CA 1
ATOM 2584 C C . ASP B 1 79 ? -11.840 72.846 7.571 1.00 27.56 77 ASP B C 1
ATOM 2585 O O . ASP B 1 79 ? -12.107 73.437 6.544 1.00 28.10 77 ASP B O 1
ATOM 2590 N N . ALA B 1 80 ? -10.605 72.420 7.869 1.00 26.78 78 ALA B N 1
ATOM 2591 C CA . ALA B 1 80 ? -9.449 72.541 6.982 1.00 23.72 78 ALA B CA 1
ATOM 2592 C C . ALA B 1 80 ? -8.529 71.336 7.164 1.00 23.10 78 ALA B C 1
ATOM 2593 O O . ALA B 1 80 ? -8.438 70.770 8.280 1.00 20.05 78 ALA B O 1
ATOM 2595 N N . ILE B 1 81 ? -7.794 70.979 6.099 1.00 21.00 79 ILE B N 1
ATOM 2596 C CA . ILE B 1 81 ? -6.868 69.833 6.198 1.00 20.53 79 ILE B CA 1
ATOM 2597 C C . ILE B 1 81 ? -5.431 70.226 5.814 1.00 20.66 79 ILE B C 1
ATOM 2598 O O . ILE B 1 81 ? -5.212 70.945 4.827 1.00 20.31 79 ILE B O 1
ATOM 2611 N N . ILE B 1 83 ? -2.316 68.093 4.541 1.00 21.01 81 ILE B N 1
ATOM 2612 C CA . ILE B 1 83 ? -1.840 66.734 4.216 1.00 22.00 81 ILE B CA 1
ATOM 2613 C C . ILE B 1 83 ? -0.298 66.739 4.112 1.00 21.16 81 ILE B C 1
ATOM 2614 O O . ILE B 1 83 ? 0.268 67.567 3.431 1.00 21.27 81 ILE B O 1
ATOM 2619 N N . TYR B 1 84 ? 0.377 65.867 4.866 1.00 19.53 82 TYR B N 1
ATOM 2620 C CA . TYR B 1 84 ? 1.795 65.615 4.608 1.00 19.46 82 TYR B CA 1
ATOM 2621 C C . TYR B 1 84 ? 2.011 64.173 4.039 1.00 18.98 82 TYR B C 1
ATOM 2622 O O . TYR B 1 84 ? 2.153 63.229 4.787 1.00 18.27 82 TYR B O 1
ATOM 2631 N N . PRO B 1 85 ? 1.962 64.008 2.694 1.00 17.62 83 PRO B N 1
ATOM 2632 C CA . PRO B 1 85 ? 1.930 62.695 2.111 1.00 19.61 83 PRO B CA 1
ATOM 2633 C C . PRO B 1 85 ? 3.307 62.211 1.625 1.00 21.79 83 PRO B C 1
ATOM 2634 O O . PRO B 1 85 ? 4.105 63.000 1.043 1.00 22.75 83 PRO B O 1
ATOM 2638 N N . ARG B 1 86 ? 3.592 60.917 1.832 1.00 22.31 84 ARG B N 1
ATOM 2639 C CA . ARG B 1 86 ? 4.749 60.321 1.199 1.00 20.28 84 ARG B CA 1
ATOM 2640 C C . ARG B 1 86 ? 4.299 59.826 -0.165 1.00 22.14 84 ARG B C 1
ATOM 2641 O O . ARG B 1 86 ? 5.001 60.077 -1.155 1.00 20.75 84 ARG B O 1
ATOM 2649 N N . PHE B 1 87 ? 3.148 59.139 -0.238 1.00 21.21 85 PHE B N 1
ATOM 2650 C CA . PHE B 1 87 ? 2.816 58.337 -1.440 1.00 22.21 85 PHE B CA 1
ATOM 2651 C C . PHE B 1 87 ? 1.972 59.008 -2.541 1.00 23.00 85 PHE B C 1
ATOM 2652 O O . PHE B 1 87 ? 2.155 58.690 -3.734 1.00 23.65 85 PHE B O 1
ATOM 2660 N N . LEU B 1 88 ? 1.017 59.868 -2.184 1.00 22.88 86 LEU B N 1
ATOM 2661 C CA . LEU B 1 88 ? 0.150 60.473 -3.205 1.00 24.01 86 LEU B CA 1
ATOM 2662 C C . LEU B 1 88 ? 0.975 61.234 -4.235 1.00 23.85 86 LEU B C 1
ATOM 2663 O O . LEU B 1 88 ? 1.901 61.917 -3.856 1.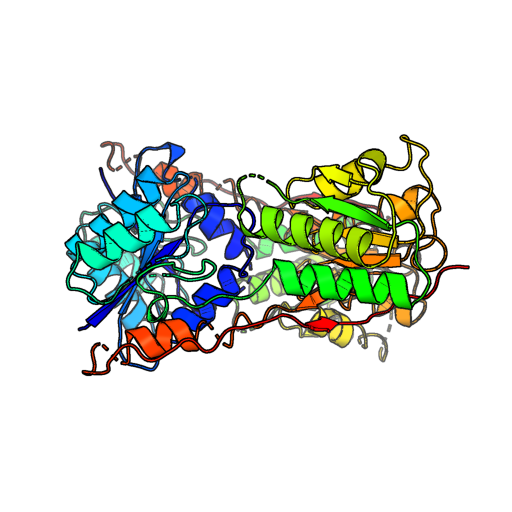00 24.31 86 LEU B O 1
ATOM 2668 N N . SER B 1 89 ? 0.658 61.085 -5.518 1.00 23.32 87 SER B N 1
ATOM 2669 C CA . SER B 1 89 ? 1.345 61.860 -6.553 1.00 24.38 87 SER B CA 1
ATOM 2670 C C . SER B 1 89 ? 0.835 63.287 -6.469 1.00 25.18 87 SER B C 1
ATOM 2671 O O . SER B 1 89 ? -0.263 63.551 -5.980 1.00 25.00 87 SER B O 1
ATOM 2674 N N . VAL B 1 90 ? 1.644 64.231 -6.916 1.00 27.68 88 VAL B N 1
ATOM 2675 C CA . VAL B 1 90 ? 1.189 65.636 -7.119 1.00 29.03 88 VAL B CA 1
ATOM 2676 C C . VAL B 1 90 ? -0.221 65.787 -7.740 1.00 28.13 88 VAL B C 1
ATOM 2677 O O . VAL B 1 90 ? -1.101 66.491 -7.194 1.00 27.41 88 VAL B O 1
ATOM 2681 N N . ASP B 1 91 ? -0.433 65.109 -8.868 1.00 27.92 89 ASP B N 1
ATOM 2682 C CA . ASP B 1 91 ? -1.701 65.131 -9.543 1.00 28.07 89 ASP B CA 1
ATOM 2683 C C . ASP B 1 91 ? -2.814 64.584 -8.687 1.00 27.61 89 ASP B C 1
ATOM 2684 O O . ASP B 1 91 ? -3.896 65.122 -8.722 1.00 26.97 89 ASP B O 1
ATOM 2689 N N . GLU B 1 92 ? -2.565 63.493 -7.965 1.00 27.01 90 GLU B N 1
ATOM 2690 C CA . GLU B 1 92 ? -3.589 62.999 -7.019 1.00 27.59 90 GLU B CA 1
ATOM 2691 C C . GLU B 1 92 ? -3.945 64.058 -5.983 1.00 26.49 90 GLU B C 1
ATOM 2692 O O . GLU B 1 92 ? -5.112 64.254 -5.664 1.00 26.03 90 GLU B O 1
ATOM 2698 N N . ILE B 1 93 ? -2.938 64.756 -5.468 1.00 26.53 91 ILE B N 1
ATOM 2699 C CA . ILE B 1 93 ? -3.178 65.835 -4.523 1.00 25.57 91 ILE B CA 1
ATOM 2700 C C . ILE B 1 93 ? -3.989 66.975 -5.182 1.00 27.00 91 ILE B C 1
ATOM 2701 O O . ILE B 1 93 ? -4.962 67.434 -4.596 1.00 26.52 91 ILE B O 1
ATOM 2706 N N . ASP B 1 94 ? -3.652 67.372 -6.426 1.00 26.44 92 ASP B N 1
ATOM 2707 C CA . ASP B 1 94 ? -4.418 68.416 -7.093 1.00 27.08 92 ASP B CA 1
ATOM 2708 C C . ASP B 1 94 ? -5.899 67.978 -7.237 1.00 26.96 92 ASP B C 1
ATOM 2709 O O . ASP B 1 94 ? -6.828 68.774 -7.064 1.00 26.84 92 ASP B O 1
ATOM 2714 N N . ASP B 1 95 ? -6.119 66.701 -7.532 1.00 27.37 93 ASP B N 1
ATOM 2715 C CA . ASP B 1 95 ? -7.489 66.220 -7.731 1.00 28.43 93 ASP B CA 1
ATOM 2716 C C . ASP B 1 95 ? -8.245 66.269 -6.421 1.00 28.12 93 ASP B C 1
ATOM 2717 O O . ASP B 1 95 ? -9.412 66.672 -6.377 1.00 28.23 93 ASP B O 1
ATOM 2722 N N . ILE B 1 96 ? -7.571 65.909 -5.332 1.00 27.05 94 ILE B N 1
ATOM 2723 C CA . ILE B 1 96 ? -8.218 65.995 -4.030 1.00 26.72 94 ILE B CA 1
ATOM 2724 C C . ILE B 1 96 ? -8.683 67.416 -3.774 1.00 26.79 94 ILE B C 1
ATOM 2725 O O . ILE B 1 96 ? -9.850 67.625 -3.432 1.00 27.21 94 ILE B O 1
ATOM 2730 N N . ILE B 1 97 ? -7.797 68.390 -3.980 1.00 27.29 95 ILE B N 1
ATOM 2731 C CA . ILE B 1 97 ? -8.067 69.780 -3.623 1.00 27.90 95 ILE B CA 1
ATOM 2732 C C . ILE B 1 97 ? -9.255 70.319 -4.395 1.00 29.81 95 ILE B C 1
ATOM 2733 O O . ILE B 1 97 ? -10.132 71.014 -3.828 1.00 30.51 95 ILE B O 1
ATOM 2738 N N . ASP B 1 98 ? -9.291 69.958 -5.676 1.00 31.14 96 ASP B N 1
ATOM 2739 C CA . ASP B 1 98 ? -10.357 70.379 -6.587 1.00 32.78 96 ASP B CA 1
ATOM 2740 C C . ASP B 1 98 ? -11.721 69.738 -6.216 1.00 33.89 96 ASP B C 1
ATOM 2741 O O . ASP B 1 98 ? -12.773 70.387 -6.327 1.00 33.62 96 ASP B O 1
ATOM 2746 N N . ALA B 1 99 ? -11.687 68.467 -5.788 1.00 34.28 97 ALA B N 1
ATOM 2747 C CA . ALA B 1 99 ? -12.905 67.732 -5.407 1.00 34.54 97 ALA B CA 1
ATOM 2748 C C . ALA B 1 99 ? -13.529 68.160 -4.075 1.00 34.96 97 ALA B C 1
ATOM 2749 O O . ALA B 1 99 ? -14.532 67.580 -3.647 1.00 35.63 97 ALA B O 1
ATOM 2751 N N . HIS B 1 100 ? -12.974 69.164 -3.416 1.00 34.53 98 HIS B N 1
ATOM 2752 C CA . HIS B 1 100 ? -13.477 69.514 -2.092 1.00 34.39 98 HIS B CA 1
ATOM 2753 C C . HIS B 1 100 ? -13.549 70.987 -1.879 1.00 34.40 98 HIS B C 1
ATOM 2754 O O . HIS B 1 100 ? -12.711 71.734 -2.367 1.00 34.43 98 HIS B O 1
ATOM 2761 N N . SER B 1 101 ? -14.516 71.389 -1.062 1.00 33.89 99 SER B N 1
ATOM 2762 C CA . SER B 1 101 ? -14.741 72.788 -0.802 1.00 33.65 99 SER B CA 1
ATOM 2763 C C . SER B 1 101 ? -13.881 73.317 0.358 1.00 32.59 99 SER B C 1
ATOM 2764 O O . SER B 1 101 ? -13.501 74.502 0.387 1.00 32.75 99 SER B O 1
ATOM 2767 N N . GLN B 1 102 ? -13.601 72.446 1.323 1.00 31.41 100 GLN B N 1
ATOM 2768 C CA . GLN B 1 102 ? -12.847 72.831 2.530 1.00 30.32 100 GLN B CA 1
ATOM 2769 C C . GLN B 1 102 ? -11.405 73.185 2.130 1.00 28.73 100 GLN B C 1
ATOM 2770 O O . GLN B 1 102 ? -10.862 72.613 1.185 1.00 29.22 100 GLN B O 1
ATOM 2776 N N . PRO B 1 103 ? -10.776 74.120 2.845 1.00 27.52 101 PRO B N 1
ATOM 2777 C CA . PRO B 1 103 ? -9.394 74.459 2.594 1.00 26.66 101 PRO B CA 1
ATOM 2778 C C . PRO B 1 103 ? -8.492 73.239 2.862 1.00 25.19 101 PRO B C 1
ATOM 2779 O O . PRO B 1 103 ? -8.481 72.731 3.989 1.00 25.20 101 PRO B O 1
ATOM 2783 N N . ILE B 1 104 ? -7.790 72.775 1.833 1.00 23.27 102 ILE B N 1
ATOM 2784 C CA . ILE B 1 104 ? -6.824 71.653 1.953 1.00 22.75 102 ILE B CA 1
ATOM 2785 C C . ILE B 1 104 ? -5.459 72.130 1.495 1.00 22.79 102 ILE B C 1
ATOM 2786 O O . ILE B 1 104 ? -5.323 72.685 0.392 1.00 23.47 102 ILE B O 1
ATOM 2799 N N . VAL B 1 106 ? -1.049 71.221 1.305 1.00 20.66 104 VAL B N 1
ATOM 2800 C CA . VAL B 1 106 ? -0.059 70.140 1.268 1.00 20.49 104 VAL B CA 1
ATOM 2801 C C . VAL B 1 106 ? 1.286 70.675 1.757 1.00 20.67 104 VAL B C 1
ATOM 2802 O O . VAL B 1 106 ? 1.686 71.775 1.411 1.00 20.99 104 VAL B O 1
ATOM 2806 N N . LEU B 1 107 ? 1.922 69.909 2.643 1.00 21.30 105 LEU B N 1
ATOM 2807 C CA . LEU B 1 107 ? 3.268 70.141 3.149 1.00 20.38 105 LEU B CA 1
ATOM 2808 C C . LEU B 1 107 ? 4.277 69.199 2.455 1.00 21.82 105 LEU B C 1
ATOM 2809 O O . LEU B 1 107 ? 4.047 67.974 2.366 1.00 19.33 105 LEU B O 1
ATOM 2814 N N . ASN B 1 108 ? 5.423 69.752 2.029 1.00 22.79 106 ASN B N 1
ATOM 2815 C CA . ASN B 1 108 ? 6.577 68.951 1.563 1.00 25.71 106 ASN B CA 1
ATOM 2816 C C . ASN B 1 108 ? 6.458 68.496 0.107 1.00 27.30 106 ASN B C 1
ATOM 2817 O O . ASN B 1 108 ? 7.266 67.669 -0.346 1.00 29.65 106 ASN B O 1
ATOM 2822 N N . ARG B 1 109 ? 5.452 68.989 -0.622 1.00 28.44 107 ARG B N 1
ATOM 2823 C CA . ARG B 1 109 ? 5.286 68.623 -2.042 1.00 29.30 107 ARG B CA 1
ATOM 2824 C C . ARG B 1 109 ? 4.855 69.897 -2.786 1.00 30.90 107 ARG B C 1
ATOM 2825 O O . ARG B 1 109 ? 4.047 70.685 -2.272 1.00 31.09 107 ARG B O 1
ATOM 2833 N N . ARG B 1 110 ? 5.398 70.113 -3.976 1.00 32.50 108 ARG B N 1
ATOM 2834 C CA . ARG B 1 110 ? 5.038 71.305 -4.790 1.00 34.12 108 ARG B CA 1
ATOM 2835 C C . ARG B 1 110 ? 3.927 70.996 -5.785 1.00 33.98 108 ARG B C 1
ATOM 2836 O O . ARG B 1 110 ? 4.108 70.151 -6.642 1.00 33.55 108 ARG B O 1
ATOM 2844 N N . LEU B 1 111 ? 2.780 71.663 -5.679 1.00 34.41 109 LEU B N 1
ATOM 2845 C CA . LEU B 1 111 ? 1.666 71.366 -6.584 1.00 36.04 109 LEU B CA 1
ATOM 2846 C C . LEU B 1 111 ? 1.777 72.007 -7.973 1.00 38.01 109 LEU B C 1
ATOM 2847 O O . LEU B 1 111 ? 2.425 73.053 -8.144 1.00 37.91 109 LEU B O 1
ATOM 2852 N N . ARG B 1 112 ? 1.160 71.361 -8.968 1.00 39.56 110 ARG B N 1
ATOM 2853 C CA . ARG B 1 112 ? 1.223 71.824 -10.352 1.00 41.35 110 ARG B CA 1
ATOM 2854 C C . ARG B 1 112 ? 0.113 72.836 -10.616 1.00 41.42 110 ARG B C 1
ATOM 2855 O O . ARG B 1 112 ? 0.380 73.987 -10.973 1.00 42.16 110 ARG B O 1
ATOM 2863 N N . LYS B 1 113 ? -1.130 72.399 -10.444 1.00 41.47 111 LYS B N 1
ATOM 2864 C CA . LYS B 1 113 ? -2.295 73.271 -10.559 1.00 40.92 111 LYS B CA 1
ATOM 2865 C C . LYS B 1 113 ? -2.464 74.187 -9.318 1.00 40.07 111 LYS B C 1
ATOM 2866 O O . LYS B 1 113 ? -2.274 75.392 -9.426 1.00 39.81 111 LYS B O 1
ATOM 2872 N N . ASN B 1 114 ? -2.761 73.626 -8.145 1.00 38.93 112 ASN B N 1
ATOM 2873 C CA . ASN B 1 114 ? -3.035 74.446 -6.951 1.00 36.86 112 ASN B CA 1
ATOM 2874 C C . ASN B 1 114 ? -1.798 74.801 -6.135 1.00 36.00 112 ASN B C 1
ATOM 2875 O O . ASN B 1 114 ? -1.689 74.456 -4.941 1.00 35.89 112 ASN B O 1
ATOM 2880 N N . SER B 1 115 ? -0.876 75.524 -6.767 1.00 34.68 113 SER B N 1
ATOM 2881 C CA . SER B 1 115 ? 0.450 75.803 -6.186 1.00 33.36 113 SER B CA 1
ATOM 2882 C C . SER B 1 115 ? 0.401 76.665 -4.933 1.00 31.88 113 SER B C 1
ATOM 2883 O O . SER B 1 115 ? 1.266 76.528 -4.063 1.00 31.27 113 SER B O 1
ATOM 2886 N N . SER B 1 116 ? -0.623 77.518 -4.820 1.00 29.77 114 SER B N 1
ATOM 2887 C CA . SER B 1 116 ? -0.833 78.334 -3.613 1.00 29.08 114 SER B CA 1
ATOM 2888 C C . SER B 1 116 ? -1.259 77.521 -2.372 1.00 27.99 114 SER B C 1
ATOM 2889 O O . SER B 1 116 ? -1.178 78.001 -1.239 1.00 27.29 114 SER B O 1
ATOM 2892 N N . HIS B 1 117 ? -1.664 76.275 -2.602 1.00 27.82 115 HIS B N 1
ATOM 2893 C CA . HIS B 1 117 ? -2.008 75.324 -1.533 1.00 27.44 115 HIS B CA 1
ATOM 2894 C C . HIS B 1 117 ? -0.792 74.522 -1.048 1.00 27.47 115 HIS B C 1
ATOM 2895 O O . HIS B 1 117 ? -0.964 73.651 -0.206 1.00 26.65 115 HIS B O 1
ATOM 2902 N N . SER B 1 118 ? 0.418 74.795 -1.542 1.00 27.07 116 SER B N 1
ATOM 2903 C CA . SER B 1 118 ? 1.603 74.107 -0.974 1.00 27.33 116 SER B CA 1
ATOM 2904 C C . SER B 1 118 ? 2.596 74.918 -0.179 1.00 26.78 116 SER B C 1
ATOM 2905 O O . SER B 1 118 ? 2.832 76.113 -0.444 1.00 25.13 116 SER B O 1
ATOM 2908 N N . VAL B 1 119 ? 3.100 74.280 0.872 1.00 24.61 117 VAL B N 1
ATOM 2909 C CA . VAL B 1 119 ? 4.231 74.815 1.584 1.00 25.04 117 VAL B CA 1
ATOM 2910 C C . VAL B 1 119 ? 5.360 73.791 1.403 1.00 26.45 117 VAL B C 1
ATOM 2911 O O . VAL B 1 119 ? 5.280 72.647 1.882 1.00 26.54 117 VAL B O 1
ATOM 2915 N N . TRP B 1 120 ? 6.424 74.221 0.744 1.00 26.72 118 TRP B N 1
ATOM 2916 C CA . TRP B 1 120 ? 7.450 73.299 0.372 1.00 29.43 118 TRP B CA 1
ATOM 2917 C C . TRP B 1 120 ? 8.875 73.856 0.499 1.00 28.86 118 TRP B C 1
ATOM 2918 O O . TRP B 1 120 ? 9.098 75.066 0.474 1.00 26.60 118 TRP B O 1
ATOM 2929 N N . CYS B 1 121 ? 9.821 72.944 0.678 1.00 28.45 119 CYS B N 1
ATOM 2930 C CA . CYS B 1 121 ? 11.229 73.270 0.830 1.00 29.41 119 CYS B CA 1
ATOM 2931 C C . CYS B 1 121 ? 11.895 72.588 -0.334 1.00 27.31 119 CYS B C 1
ATOM 2932 O O . CYS B 1 121 ? 11.553 71.458 -0.679 1.00 27.71 119 CYS B O 1
ATOM 2935 N N . ASP B 1 122 ? 12.792 73.286 -0.993 1.00 26.05 120 ASP B N 1
ATOM 2936 C CA . ASP B 1 122 ? 13.423 72.729 -2.185 1.00 24.96 120 ASP B CA 1
ATOM 2937 C C . ASP B 1 122 ? 14.573 71.848 -1.703 1.00 22.59 120 ASP B C 1
ATOM 2938 O O . ASP B 1 122 ? 15.685 72.297 -1.646 1.00 23.23 120 ASP B O 1
ATOM 2943 N N . HIS B 1 123 ? 14.272 70.610 -1.301 1.00 22.82 121 HIS B N 1
ATOM 2944 C CA . HIS B 1 123 ? 15.273 69.618 -0.866 1.00 21.29 121 HIS B CA 1
ATOM 2945 C C . HIS B 1 123 ? 16.338 69.326 -1.910 1.00 20.17 121 HIS B C 1
ATOM 2946 O O . HIS B 1 123 ? 17.527 69.150 -1.608 1.00 19.81 121 HIS B O 1
ATOM 2953 N N . LYS B 1 124 ? 15.925 69.235 -3.161 1.00 19.95 122 LYS B N 1
ATOM 2954 C CA . LYS B 1 124 ? 16.918 69.105 -4.198 1.00 19.05 122 LYS B CA 1
ATOM 2955 C C . LYS B 1 124 ? 17.978 70.222 -4.154 1.00 18.58 122 LYS B C 1
ATOM 2956 O O . LYS B 1 124 ? 19.195 69.944 -4.106 1.00 19.60 122 LYS B O 1
ATOM 2962 N N . GLN B 1 125 ? 17.529 71.468 -4.122 1.00 18.67 123 GLN B N 1
ATOM 2963 C CA . GLN B 1 125 ? 18.458 72.603 -4.053 1.00 19.30 123 GLN B CA 1
ATOM 2964 C C . GLN B 1 125 ? 19.340 72.571 -2.820 1.00 20.11 123 GLN B C 1
ATOM 2965 O O . GLN B 1 125 ? 20.563 72.806 -2.932 1.00 21.03 123 GLN B O 1
ATOM 2971 N N . THR B 1 126 ? 18.747 72.230 -1.661 1.00 19.36 124 THR B N 1
ATOM 2972 C CA . THR B 1 126 ? 19.556 72.166 -0.425 1.00 20.79 124 THR B CA 1
ATOM 2973 C C . THR B 1 126 ? 20.639 71.154 -0.574 1.00 19.52 124 THR B C 1
ATOM 2974 O O . THR B 1 126 ? 21.741 71.352 -0.072 1.00 19.72 124 THR B O 1
ATOM 2978 N N . SER B 1 127 ? 20.341 70.028 -1.247 1.00 19.64 125 SER B N 1
ATOM 2979 C CA . SER B 1 127 ? 21.372 69.009 -1.376 1.00 18.88 125 SER B CA 1
ATOM 2980 C C . SER B 1 127 ? 22.434 69.505 -2.347 1.00 20.21 125 SER B C 1
ATOM 2981 O O . SER B 1 127 ? 23.642 69.391 -2.080 1.00 22.29 125 SER B O 1
ATOM 2984 N N . PHE B 1 128 ? 21.973 70.010 -3.485 1.00 21.05 126 PHE B N 1
ATOM 2985 C CA . PHE B 1 128 ? 22.883 70.605 -4.479 1.00 21.21 126 PHE B CA 1
ATOM 2986 C C . PHE B 1 128 ? 23.809 71.574 -3.767 1.00 22.22 126 PHE B C 1
ATOM 2987 O O . PHE B 1 128 ? 25.009 71.472 -3.936 1.00 22.12 126 PHE B O 1
ATOM 2995 N N . ASN B 1 129 ? 23.251 72.432 -2.890 1.00 23.87 127 ASN B N 1
ATOM 2996 C CA . ASN B 1 129 ? 24.063 73.444 -2.176 1.00 23.89 127 ASN B CA 1
ATOM 2997 C C . ASN B 1 129 ? 25.102 72.876 -1.246 1.00 24.65 127 ASN B C 1
ATOM 2998 O O . ASN B 1 129 ? 26.203 73.384 -1.208 1.00 24.46 127 ASN B O 1
ATOM 3003 N N . ALA B 1 130 ? 24.758 71.823 -0.501 1.00 24.15 128 ALA B N 1
ATOM 3004 C CA . ALA B 1 130 ? 25.720 71.165 0.416 1.00 25.24 128 ALA B CA 1
ATOM 3005 C C . ALA B 1 130 ? 26.851 70.462 -0.366 1.00 25.37 128 ALA B C 1
ATOM 3006 O O . ALA B 1 130 ? 28.030 70.657 -0.102 1.00 25.54 128 ALA B O 1
ATOM 3008 N N . VAL B 1 131 ? 26.489 69.726 -1.408 1.00 25.05 129 VAL B N 1
ATOM 3009 C CA . VAL B 1 131 ? 27.464 69.092 -2.271 1.00 25.07 129 VAL B CA 1
ATOM 3010 C C . VAL B 1 131 ? 28.373 70.133 -2.981 1.00 25.80 129 VAL B C 1
ATOM 3011 O O . VAL B 1 131 ? 29.602 69.936 -3.045 1.00 26.30 129 VAL B O 1
ATOM 3015 N N . ALA B 1 132 ? 27.791 71.214 -3.487 1.00 26.19 130 ALA B N 1
ATOM 3016 C CA . ALA B 1 132 ? 28.555 72.266 -4.202 1.00 27.48 130 ALA B CA 1
ATOM 3017 C C . ALA B 1 132 ? 29.573 72.906 -3.269 1.00 27.62 130 ALA B C 1
ATOM 3018 O O . ALA B 1 132 ? 30.678 73.253 -3.688 1.00 28.79 130 ALA B O 1
ATOM 3020 N N . GLU B 1 133 ? 29.209 73.008 -2.004 1.00 28.24 131 GLU B N 1
ATOM 3021 C CA . GLU B 1 133 ? 30.097 73.520 -0.980 1.00 29.17 131 GLU B CA 1
ATOM 3022 C C . GLU B 1 133 ? 31.287 72.600 -0.762 1.00 29.96 131 GLU B C 1
ATOM 3023 O O . GLU B 1 133 ? 32.428 73.074 -0.587 1.00 29.62 131 GLU B O 1
ATOM 3029 N N . LEU B 1 134 ? 31.038 71.281 -0.782 1.00 28.96 132 LEU B N 1
ATOM 3030 C CA . LEU B 1 134 ? 32.121 70.336 -0.708 1.00 29.45 132 LEU B CA 1
ATOM 3031 C C . LEU B 1 134 ? 33.002 70.471 -1.916 1.00 29.62 132 LEU B C 1
ATOM 3032 O O . LEU B 1 134 ? 34.221 70.536 -1.753 1.00 31.68 132 LEU B O 1
ATOM 3037 N N . ILE B 1 135 ? 32.426 70.490 -3.122 1.00 31.05 133 ILE B N 1
ATOM 3038 C CA . ILE B 1 135 ? 33.226 70.612 -4.354 1.00 32.63 133 ILE B CA 1
ATOM 3039 C C . ILE B 1 135 ? 34.100 71.880 -4.369 1.00 35.12 133 ILE B C 1
ATOM 3040 O O . ILE B 1 135 ? 35.292 71.839 -4.727 1.00 36.33 133 ILE B O 1
ATOM 3045 N N . ASN B 1 136 ? 33.523 73.003 -3.964 1.00 37.20 134 ASN B N 1
ATOM 3046 C CA . ASN B 1 136 ? 34.278 74.268 -3.931 1.00 38.88 134 ASN B CA 1
ATOM 3047 C C . ASN B 1 136 ? 35.317 74.332 -2.810 1.00 39.10 134 ASN B C 1
ATOM 3048 O O . ASN B 1 136 ? 36.296 75.083 -2.939 1.00 39.56 134 ASN B O 1
ATOM 3053 N N . ALA B 1 137 ? 35.125 73.543 -1.737 1.00 38.41 135 ALA B N 1
ATOM 3054 C CA . ALA B 1 137 ? 36.186 73.327 -0.738 1.00 37.16 135 ALA B CA 1
ATOM 3055 C C . ALA B 1 137 ? 37.268 72.328 -1.192 1.00 36.43 135 ALA B C 1
ATOM 3056 O O . ALA B 1 137 ? 38.180 72.024 -0.427 1.00 36.46 135 ALA B O 1
ATOM 3058 N N . GLY B 1 138 ? 37.201 71.865 -2.446 1.00 35.10 136 GLY B N 1
ATOM 3059 C CA . GLY B 1 138 ? 38.201 70.953 -2.986 1.00 33.41 136 GLY B CA 1
ATOM 3060 C C . GLY B 1 138 ? 37.884 69.454 -3.069 1.00 32.06 136 GLY B C 1
ATOM 3061 O O . GLY B 1 138 ? 38.732 68.662 -3.448 1.00 30.47 136 GLY B O 1
ATOM 3062 N N . HIS B 1 139 ? 36.656 69.063 -2.749 1.00 31.79 137 HIS B N 1
ATOM 3063 C CA . HIS B 1 139 ? 36.295 67.637 -2.742 1.00 31.60 137 HIS B CA 1
ATOM 3064 C C . HIS B 1 139 ? 35.796 67.206 -4.094 1.00 31.75 137 HIS B C 1
ATOM 3065 O O . HIS B 1 139 ? 34.742 67.651 -4.501 1.00 33.58 137 HIS B O 1
ATOM 3072 N N . GLN B 1 140 ? 36.540 66.355 -4.795 1.00 31.17 138 GLN B N 1
ATOM 3073 C CA . GLN B 1 140 ? 36.107 65.849 -6.095 1.00 31.52 138 GLN B CA 1
ATOM 3074 C C . GLN B 1 140 ? 35.444 64.442 -6.010 1.00 30.06 138 GLN B C 1
ATOM 3075 O O . GLN B 1 140 ? 34.722 64.051 -6.918 1.00 30.72 138 GLN B O 1
ATOM 3081 N N . GLU B 1 141 ? 35.714 63.691 -4.943 1.00 28.18 139 GLU B N 1
ATOM 3082 C CA . GLU B 1 141 ? 35.254 62.312 -4.847 1.00 26.09 139 GLU B CA 1
ATOM 3083 C C . GLU B 1 141 ? 34.382 62.281 -3.594 1.00 24.68 139 GLU B C 1
ATOM 3084 O O . GLU B 1 141 ? 34.871 62.298 -2.446 1.00 21.66 139 GLU B O 1
ATOM 3090 N N . ILE B 1 142 ? 33.073 62.293 -3.840 1.00 21.94 140 ILE B N 1
ATOM 3091 C CA . ILE B 1 142 ? 32.113 62.460 -2.769 1.00 20.94 140 ILE B CA 1
ATOM 3092 C C . ILE B 1 142 ? 31.172 61.243 -2.766 1.00 20.89 140 ILE B C 1
ATOM 3093 O O . ILE B 1 142 ? 30.548 60.964 -3.797 1.00 20.77 140 ILE B O 1
ATOM 3098 N N . ALA B 1 143 ? 31.099 60.547 -1.629 1.00 17.96 141 ALA B N 1
ATOM 3099 C CA . ALA B 1 143 ? 30.119 59.477 -1.402 1.00 18.35 141 ALA B CA 1
ATOM 3100 C C . ALA B 1 143 ? 28.730 60.010 -1.018 1.00 17.46 141 ALA B C 1
ATOM 3101 O O . ALA B 1 143 ? 28.599 61.108 -0.503 1.00 19.56 141 ALA B O 1
ATOM 3103 N N . PHE B 1 144 ? 27.683 59.246 -1.276 1.00 15.60 142 PHE B N 1
ATOM 3104 C CA . PHE B 1 144 ? 26.351 59.651 -0.952 1.00 16.10 142 PHE B CA 1
ATOM 3105 C C . PHE B 1 144 ? 25.569 58.440 -0.392 1.00 18.20 142 PHE B C 1
ATOM 3106 O O . PHE B 1 144 ? 25.519 57.367 -0.999 1.00 17.01 142 PHE B O 1
ATOM 3114 N N . LEU B 1 145 ? 25.023 58.633 0.812 1.00 17.41 143 LEU B N 1
ATOM 3115 C CA . LEU B 1 145 ? 24.080 57.706 1.409 1.00 19.40 143 LEU B CA 1
ATOM 3116 C C . LEU B 1 145 ? 22.616 58.142 1.250 1.00 18.13 143 LEU B C 1
ATOM 3117 O O . LEU B 1 145 ? 22.181 59.143 1.824 1.00 18.91 143 LEU B O 1
ATOM 3122 N N . THR B 1 146 ? 21.847 57.362 0.504 1.00 17.20 144 THR B N 1
ATOM 3123 C CA . THR B 1 146 ? 20.432 57.672 0.295 1.00 17.64 144 THR B CA 1
ATOM 3124 C C . THR B 1 146 ? 19.533 57.257 1.425 1.00 17.36 144 THR B C 1
ATOM 3125 O O . THR B 1 146 ? 19.903 56.455 2.295 1.00 20.39 144 THR B O 1
ATOM 3129 N N . GLY B 1 147 ? 18.358 57.860 1.463 1.00 18.79 145 GLY B N 1
ATOM 3130 C CA . GLY B 1 147 ? 17.286 57.356 2.330 1.00 19.40 145 GLY B CA 1
ATOM 3131 C C . GLY B 1 147 ? 16.479 56.331 1.581 1.00 19.82 145 GLY B C 1
ATOM 3132 O O . GLY B 1 147 ? 16.878 55.921 0.452 1.00 19.95 145 GLY B O 1
ATOM 3133 N N . SER B 1 148 ? 15.294 55.980 2.120 1.00 20.06 146 SER B N 1
ATOM 3134 C CA . SER B 1 148 ? 14.463 54.984 1.464 1.00 21.87 146 SER B CA 1
ATOM 3135 C C . SER B 1 148 ? 14.017 55.403 0.036 1.00 23.24 146 SER B C 1
ATOM 3136 O O . SER B 1 148 ? 13.816 56.586 -0.259 1.00 22.93 146 SER B O 1
ATOM 3147 N N . ASP B 1 150 ? 11.275 55.171 -1.566 1.00 24.58 148 ASP B N 1
ATOM 3148 C CA . ASP B 1 150 ? 9.860 55.535 -1.641 1.00 24.54 148 ASP B CA 1
ATOM 3149 C C . ASP B 1 150 ? 9.622 56.965 -1.154 1.00 22.82 148 ASP B C 1
ATOM 3150 O O . ASP B 1 150 ? 8.481 57.447 -1.156 1.00 22.83 148 ASP B O 1
ATOM 3155 N N . SER B 1 151 ? 10.689 57.655 -0.730 1.00 20.78 149 SER B N 1
ATOM 3156 C CA . SER B 1 151 ? 10.512 58.963 -0.045 1.00 18.37 149 SER B CA 1
ATOM 3157 C C . SER B 1 151 ? 10.869 60.075 -1.013 1.00 16.93 149 SER B C 1
ATOM 3158 O O . SER B 1 151 ? 11.983 60.100 -1.459 1.00 16.88 149 SER B O 1
ATOM 3161 N N . PRO B 1 152 ? 9.940 60.999 -1.307 1.00 17.22 150 PRO B N 1
ATOM 3162 C CA . PRO B 1 152 ? 10.215 62.192 -2.061 1.00 18.04 150 PRO B CA 1
ATOM 3163 C C . PRO B 1 152 ? 11.440 62.954 -1.603 1.00 19.38 150 PRO B C 1
ATOM 3164 O O . PRO B 1 152 ? 12.189 63.454 -2.447 1.00 19.19 150 PRO B O 1
ATOM 3168 N N . THR B 1 153 ? 11.635 63.046 -0.277 1.00 18.60 151 THR B N 1
ATOM 3169 C CA . THR B 1 153 ? 12.727 63.789 0.273 1.00 19.03 151 THR B CA 1
ATOM 3170 C C . THR B 1 153 ? 14.023 63.087 -0.053 1.00 17.80 151 THR B C 1
ATOM 3171 O O . THR B 1 153 ? 15.030 63.725 -0.371 1.00 18.21 151 THR B O 1
ATOM 3175 N N . SER B 1 154 ? 14.024 61.767 0.052 1.00 17.38 152 SER B N 1
ATOM 3176 C CA . SER B 1 154 ? 15.210 60.976 -0.261 1.00 16.82 152 SER B CA 1
ATOM 3177 C C . SER B 1 154 ? 15.536 61.127 -1.741 1.00 17.12 152 SER B C 1
ATOM 3178 O O . SER B 1 154 ? 16.707 61.327 -2.135 1.00 17.24 152 SER B O 1
ATOM 3181 N N . ILE B 1 155 ? 14.503 61.044 -2.556 1.00 18.91 153 ILE B N 1
ATOM 3182 C CA . ILE B 1 155 ? 14.671 61.119 -4.048 1.00 19.04 153 ILE B CA 1
ATOM 3183 C C . ILE B 1 155 ? 15.257 62.485 -4.503 1.00 20.06 153 ILE B C 1
ATOM 3184 O O . ILE B 1 155 ? 16.145 62.563 -5.342 1.00 19.92 153 ILE B O 1
ATOM 3189 N N . GLU B 1 156 ? 14.746 63.576 -3.926 1.00 21.35 154 GLU B N 1
ATOM 3190 C CA . GLU B 1 156 ? 15.191 64.957 -4.228 1.00 20.35 154 GLU B CA 1
ATOM 3191 C C . GLU B 1 156 ? 16.638 65.208 -3.808 1.00 20.16 154 GLU B C 1
ATOM 3192 O O . GLU B 1 156 ? 17.447 65.778 -4.577 1.00 18.12 154 GLU B O 1
ATOM 3198 N N . ARG B 1 157 ? 16.999 64.742 -2.610 1.00 17.97 155 ARG B N 1
ATOM 3199 C CA . ARG B 1 157 ? 18.381 64.899 -2.139 1.00 16.54 155 ARG B CA 1
ATOM 3200 C C . ARG B 1 157 ? 19.385 64.194 -3.057 1.00 17.22 155 ARG B C 1
ATOM 3201 O O . ARG B 1 157 ? 20.503 64.667 -3.303 1.00 16.70 155 ARG B O 1
ATOM 3209 N N . LEU B 1 158 ? 19.014 63.007 -3.497 1.00 17.83 156 LEU B N 1
ATOM 3210 C CA . LEU B 1 158 ? 19.885 62.253 -4.351 1.00 17.54 156 LEU B CA 1
ATOM 3211 C C . LEU B 1 158 ? 20.017 62.993 -5.671 1.00 16.78 156 LEU B C 1
ATOM 3212 O O . LEU B 1 158 ? 21.113 63.094 -6.194 1.00 18.41 156 LEU B O 1
ATOM 3217 N N . ALA B 1 159 ? 18.916 63.470 -6.193 1.00 16.79 157 ALA B N 1
ATOM 3218 C CA . ALA B 1 159 ? 18.918 64.224 -7.483 1.00 19.74 157 ALA B CA 1
ATOM 3219 C C . ALA B 1 159 ? 19.832 65.467 -7.360 1.00 20.51 157 ALA B C 1
ATOM 3220 O O . ALA B 1 159 ? 20.551 65.787 -8.276 1.00 18.38 157 ALA B O 1
ATOM 3222 N N . GLY B 1 160 ? 19.851 66.106 -6.176 1.00 18.98 158 GLY B N 1
ATOM 3223 C CA . GLY B 1 160 ? 20.663 67.306 -5.968 1.00 19.71 158 GLY B CA 1
ATOM 3224 C C . GLY B 1 160 ? 22.143 66.968 -5.909 1.00 20.64 158 GLY B C 1
ATOM 3225 O O . GLY B 1 160 ? 22.966 67.725 -6.374 1.00 20.50 158 GLY B O 1
ATOM 3226 N N . TYR B 1 161 ? 22.492 65.849 -5.271 1.00 20.57 159 TYR B N 1
ATOM 3227 C CA . TYR B 1 161 ? 23.822 65.289 -5.407 1.00 19.41 159 TYR B CA 1
ATOM 3228 C C . TYR B 1 161 ? 24.238 65.055 -6.890 1.00 19.86 159 TYR B C 1
ATOM 3229 O O . TYR B 1 161 ? 25.306 65.494 -7.280 1.00 21.19 159 TYR B O 1
ATOM 3238 N N . LYS B 1 162 ? 23.483 64.310 -7.677 1.00 18.81 160 LYS B N 1
ATOM 3239 C CA . LYS B 1 162 ? 23.913 64.025 -9.063 1.00 20.86 160 LYS B CA 1
ATOM 3240 C C . LYS B 1 162 ? 24.029 65.334 -9.852 1.00 21.01 160 LYS B C 1
ATOM 3241 O O . LYS B 1 162 ? 24.976 65.512 -10.644 1.00 22.69 160 LYS B O 1
ATOM 3247 N N . ASP B 1 163 ? 23.085 66.255 -9.635 1.00 21.85 161 ASP B N 1
ATOM 3248 C CA . ASP B 1 163 ? 23.137 67.565 -10.379 1.00 23.32 161 ASP B CA 1
ATOM 3249 C C . ASP B 1 163 ? 24.375 68.394 -10.027 1.00 21.97 161 ASP B C 1
ATOM 3250 O O . ASP B 1 163 ? 24.975 68.989 -10.912 1.00 22.51 161 ASP B O 1
ATOM 3255 N N . ALA B 1 164 ? 24.732 68.464 -8.741 1.00 21.72 162 ALA B N 1
ATOM 3256 C CA . ALA B 1 164 ? 25.943 69.147 -8.287 1.00 22.12 162 ALA B CA 1
ATOM 3257 C C . ALA B 1 164 ? 27.223 68.567 -8.889 1.00 23.24 162 ALA B C 1
ATOM 3258 O O . ALA B 1 164 ? 28.066 69.335 -9.390 1.00 22.20 162 ALA B O 1
ATOM 3260 N N . LEU B 1 165 ? 27.354 67.235 -8.919 1.00 21.48 163 LEU B N 1
ATOM 3261 C CA . LEU B 1 165 ? 28.469 66.638 -9.653 1.00 23.11 163 LEU B CA 1
ATOM 3262 C C . LEU B 1 165 ? 28.460 67.026 -11.140 1.00 23.71 163 LEU B C 1
ATOM 3263 O O . LEU B 1 165 ? 29.478 67.449 -11.683 1.00 22.46 163 LEU B O 1
ATOM 3268 N N . ALA B 1 166 ? 27.331 66.847 -11.795 1.00 23.86 164 ALA B N 1
ATOM 3269 C CA . ALA B 1 166 ? 27.320 67.001 -13.274 1.00 26.63 164 ALA B CA 1
ATOM 3270 C C . ALA B 1 166 ? 27.628 68.484 -13.650 1.00 28.38 164 ALA B C 1
ATOM 3271 O O . ALA B 1 166 ? 28.419 68.759 -14.598 1.00 28.81 164 ALA B O 1
ATOM 3273 N N . GLN B 1 167 ? 27.019 69.413 -12.907 1.00 29.17 165 GLN B N 1
ATOM 3274 C CA . GLN B 1 167 ? 27.270 70.854 -13.094 1.00 31.32 165 GLN B CA 1
ATOM 3275 C C . GLN B 1 167 ? 28.709 71.297 -12.816 1.00 31.52 165 GLN B C 1
ATOM 3276 O O . GLN B 1 167 ? 29.140 72.313 -13.338 1.00 31.49 165 GLN B O 1
ATOM 3282 N N . HIS B 1 168 ? 29.461 70.534 -12.029 1.00 31.57 166 HIS B N 1
ATOM 3283 C CA . HIS B 1 168 ? 30.871 70.841 -11.784 1.00 31.86 166 HIS B CA 1
ATOM 3284 C C . HIS B 1 168 ? 31.819 69.961 -12.581 1.00 31.70 166 HIS B C 1
ATOM 3285 O O . HIS B 1 168 ? 33.000 69.910 -12.287 1.00 32.39 166 HIS B O 1
ATOM 3292 N N . GLY B 1 169 ? 31.303 69.277 -13.594 1.00 32.33 167 GLY B N 1
ATOM 3293 C CA . GLY B 1 169 ? 32.128 68.492 -14.512 1.00 32.52 167 GLY B CA 1
ATOM 3294 C C . GLY B 1 169 ? 32.743 67.276 -13.837 1.00 32.21 167 GLY B C 1
ATOM 3295 O O . GLY B 1 169 ? 33.854 66.852 -14.195 1.00 32.24 167 GLY B O 1
ATOM 3296 N N . ILE B 1 170 ? 32.037 66.737 -12.840 1.00 30.69 168 ILE B N 1
ATOM 3297 C CA . ILE B 1 170 ? 32.439 65.481 -12.170 1.00 29.81 168 ILE B CA 1
ATOM 3298 C C . ILE B 1 170 ? 31.580 64.314 -12.608 1.00 28.65 168 ILE B C 1
ATOM 3299 O O . ILE B 1 170 ? 30.359 64.352 -12.497 1.00 27.75 168 ILE B O 1
ATOM 3304 N N . ALA B 1 171 ? 32.232 63.261 -13.083 1.00 28.45 169 ALA B N 1
ATOM 3305 C CA . ALA B 1 171 ? 31.534 62.064 -13.567 1.00 27.82 169 ALA B CA 1
ATOM 3306 C C . ALA B 1 171 ? 30.742 61.370 -12.449 1.00 27.67 169 ALA B C 1
ATOM 3307 O O . ALA B 1 171 ? 31.224 61.235 -11.320 1.00 27.55 169 ALA B O 1
ATOM 3309 N N . LEU B 1 172 ? 29.550 60.912 -12.771 1.00 26.62 170 LEU B N 1
ATOM 3310 C CA . LEU B 1 172 ? 28.778 60.156 -11.807 1.00 26.72 170 LEU B CA 1
ATOM 3311 C C . LEU B 1 172 ? 29.317 58.713 -11.725 1.00 25.70 170 LEU B C 1
ATOM 3312 O O . LEU B 1 172 ? 29.545 58.065 -12.767 1.00 26.18 170 LEU B O 1
ATOM 3317 N N . ASN B 1 173 ? 29.569 58.243 -10.506 1.00 23.90 171 ASN B N 1
ATOM 3318 C CA . ASN B 1 173 ? 29.957 56.840 -10.276 1.00 23.20 171 ASN B CA 1
ATOM 3319 C C . ASN B 1 173 ? 29.040 56.226 -9.238 1.00 21.55 171 ASN B C 1
ATOM 3320 O O . ASN B 1 173 ? 29.127 56.573 -8.032 1.00 20.22 171 ASN B O 1
ATOM 3325 N N . GLU B 1 174 ? 28.124 55.355 -9.657 1.00 19.86 172 GLU B N 1
ATOM 3326 C CA . GLU B 1 174 ? 27.214 54.751 -8.621 1.00 21.27 172 GLU B CA 1
ATOM 3327 C C . GLU B 1 174 ? 27.890 53.932 -7.522 1.00 20.11 172 GLU B C 1
ATOM 3328 O O . GLU B 1 174 ? 27.239 53.599 -6.504 1.00 20.38 172 GLU B O 1
ATOM 3334 N N . LYS B 1 175 ? 29.180 53.604 -7.687 1.00 18.41 173 LYS B N 1
ATOM 3335 C CA . LYS B 1 175 ? 29.875 52.901 -6.604 1.00 18.17 173 LYS B CA 1
ATOM 3336 C C . LYS B 1 175 ? 30.054 53.778 -5.393 1.00 17.96 173 LYS B C 1
ATOM 3337 O O . LYS B 1 175 ? 30.294 53.272 -4.293 1.00 18.48 173 LYS B O 1
ATOM 3343 N N . LEU B 1 176 ? 29.963 55.093 -5.601 1.00 18.27 174 LEU B N 1
ATOM 3344 C CA . LEU B 1 176 ? 29.999 56.031 -4.490 1.00 19.98 174 LEU B CA 1
ATOM 3345 C C . LEU B 1 176 ? 28.627 56.275 -3.847 1.00 19.42 174 LEU B C 1
ATOM 3346 O O . LEU B 1 176 ? 28.531 57.065 -2.962 1.00 17.99 174 LEU B O 1
ATOM 3351 N N . ILE B 1 177 ? 27.568 55.670 -4.368 1.00 19.82 175 ILE B N 1
ATOM 3352 C CA . ILE B 1 177 ? 26.225 55.855 -3.790 1.00 19.33 175 ILE B CA 1
ATOM 3353 C C . ILE B 1 177 ? 25.838 54.563 -3.091 1.00 19.40 175 ILE B C 1
ATOM 3354 O O . ILE B 1 177 ? 25.859 53.476 -3.702 1.00 19.76 175 ILE B O 1
ATOM 3359 N N . ALA B 1 178 ? 25.473 54.675 -1.832 1.00 19.95 176 ALA B N 1
ATOM 3360 C CA . ALA B 1 178 ? 25.077 53.514 -1.031 1.00 19.66 176 ALA B CA 1
ATOM 3361 C C . ALA B 1 178 ? 23.609 53.745 -0.647 1.00 20.84 176 ALA B C 1
ATOM 3362 O O . ALA B 1 178 ? 23.269 54.816 -0.112 1.00 18.59 176 ALA B O 1
ATOM 3364 N N . ASN B 1 179 ? 22.728 52.779 -0.925 1.00 21.40 177 ASN B N 1
ATOM 3365 C CA . ASN B 1 179 ? 21.305 52.928 -0.602 1.00 22.95 177 ASN B CA 1
ATOM 3366 C C . ASN B 1 179 ? 21.100 52.622 0.892 1.00 23.97 177 ASN B C 1
ATOM 3367 O O . ASN B 1 179 ? 21.621 51.628 1.399 1.00 27.25 177 ASN B O 1
ATOM 3372 N N . GLY B 1 180 ? 20.426 53.507 1.598 1.00 21.33 178 GLY B N 1
ATOM 3373 C CA . GLY B 1 180 ? 20.290 53.426 3.057 1.00 20.58 178 GLY B CA 1
ATOM 3374 C C . GLY B 1 180 ? 18.804 53.474 3.389 1.00 20.32 178 GLY B C 1
ATOM 3375 O O . GLY B 1 180 ? 17.940 53.499 2.480 1.00 19.56 178 GLY B O 1
ATOM 3376 N N . LYS B 1 181 ? 18.486 53.477 4.678 1.00 21.22 179 LYS B N 1
ATOM 3377 C CA . LYS B 1 181 ? 17.090 53.301 5.122 1.00 21.98 179 LYS B CA 1
ATOM 3378 C C . LYS B 1 181 ? 16.760 54.254 6.250 1.00 22.47 179 LYS B C 1
ATOM 3379 O O . LYS B 1 181 ? 15.751 54.037 6.909 1.00 21.51 179 LYS B O 1
ATOM 3385 N N . TRP B 1 182 ? 17.591 55.301 6.432 1.00 19.79 180 TRP B N 1
ATOM 3386 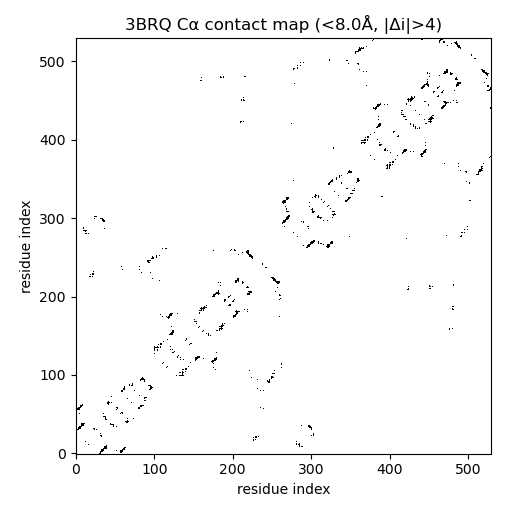C CA . TRP B 1 182 ? 17.385 56.395 7.369 1.00 20.47 180 TRP B CA 1
ATOM 3387 C C . TRP B 1 182 ? 17.785 55.998 8.802 1.00 20.00 180 TRP B C 1
ATOM 3388 O O . TRP B 1 182 ? 17.826 56.852 9.668 1.00 20.97 180 TRP B O 1
ATOM 3399 N N . THR B 1 183 ? 18.078 54.738 9.041 1.00 20.57 181 THR B N 1
ATOM 3400 C CA . THR B 1 183 ? 18.506 54.262 10.384 1.00 20.48 181 THR B CA 1
ATOM 3401 C C . THR B 1 183 ? 20.039 54.422 10.567 1.00 20.65 181 THR B C 1
ATOM 3402 O O . THR B 1 183 ? 20.784 54.369 9.565 1.00 20.81 181 THR B O 1
ATOM 3406 N N . PRO B 1 184 ? 20.522 54.589 11.835 1.00 20.10 182 PRO B N 1
ATOM 3407 C CA . PRO B 1 184 ? 21.959 54.593 12.129 1.00 20.39 182 PRO B CA 1
ATOM 3408 C C . PRO B 1 184 ? 22.653 53.328 11.609 1.00 21.54 182 PRO B C 1
ATOM 3409 O O . PRO B 1 184 ? 23.724 53.459 10.913 1.00 20.85 182 PRO B O 1
ATOM 3413 N N . ALA B 1 185 ? 22.028 52.143 11.835 1.00 18.66 183 ALA B N 1
ATOM 3414 C CA . ALA B 1 185 ? 22.614 50.889 11.316 1.00 19.05 183 ALA B CA 1
ATOM 3415 C C . ALA B 1 185 ? 22.842 50.942 9.801 1.00 18.14 183 ALA B C 1
ATOM 3416 O O . ALA B 1 185 ? 23.835 50.414 9.292 1.00 18.29 183 ALA B O 1
ATOM 3418 N N . SER B 1 186 ? 21.892 51.516 9.091 1.00 19.16 184 SER B N 1
ATOM 3419 C CA . SER B 1 186 ? 21.986 51.522 7.642 1.00 20.05 184 SER B CA 1
ATOM 3420 C C . SER B 1 186 ? 23.118 52.477 7.268 1.00 20.11 184 SER B C 1
ATOM 3421 O O . SER B 1 186 ? 23.728 52.343 6.192 1.00 19.57 184 SER B O 1
ATOM 3424 N N . GLY B 1 187 ? 23.384 53.463 8.123 1.00 17.90 185 GLY B N 1
ATOM 3425 C CA . GLY B 1 187 ? 24.522 54.371 7.910 1.00 17.81 185 GLY B CA 1
ATOM 3426 C C . GLY B 1 187 ? 25.858 53.649 8.063 1.00 18.23 185 GLY B C 1
ATOM 3427 O O . GLY B 1 187 ? 26.773 53.777 7.228 1.00 16.93 185 GLY B O 1
ATOM 3428 N N . ALA B 1 188 ? 25.996 52.897 9.159 1.00 17.65 186 ALA B N 1
ATOM 3429 C CA . ALA B 1 188 ? 27.246 52.195 9.436 1.00 19.02 186 ALA B CA 1
ATOM 3430 C C . ALA B 1 188 ? 27.501 51.150 8.312 1.00 19.46 186 ALA B C 1
ATOM 3431 O O . ALA B 1 188 ? 28.637 50.962 7.842 1.00 19.51 186 ALA B O 1
ATOM 3433 N N . GLU B 1 189 ? 26.439 50.472 7.912 1.00 20.27 187 GLU B N 1
ATOM 3434 C CA . GLU B 1 189 ? 26.527 49.363 6.947 1.00 21.06 187 GLU B CA 1
ATOM 3435 C C . GLU B 1 189 ? 26.804 49.918 5.563 1.00 20.98 187 GLU B C 1
ATOM 3436 O O . GLU B 1 189 ? 27.447 49.250 4.737 1.00 20.31 187 GLU B O 1
ATOM 3442 N N . GLY B 1 190 ? 26.250 51.106 5.297 1.00 19.33 188 GLY B N 1
ATOM 3443 C CA . GLY B 1 190 ? 26.421 51.811 3.998 1.00 20.51 188 GLY B CA 1
ATOM 3444 C C . GLY B 1 190 ? 27.863 52.182 3.881 1.00 20.85 188 GLY B C 1
ATOM 3445 O O . GLY B 1 190 ? 28.485 51.920 2.859 1.00 17.92 188 GLY B O 1
ATOM 3446 N N . VAL B 1 191 ? 28.449 52.663 4.990 1.00 20.02 189 VAL B N 1
ATOM 3447 C CA . VAL B 1 191 ? 29.870 53.018 4.948 1.00 21.16 189 VAL B CA 1
ATOM 3448 C C . VAL B 1 191 ? 30.785 51.810 4.818 1.00 21.23 189 VAL B C 1
ATOM 3449 O O . VAL B 1 191 ? 31.735 51.850 4.033 1.00 21.92 189 VAL B O 1
ATOM 3453 N N . GLU B 1 192 ? 30.489 50.733 5.559 1.00 21.28 190 GLU B N 1
ATOM 3454 C CA . GLU B 1 192 ? 31.296 49.512 5.465 1.00 22.43 190 GLU B CA 1
ATOM 3455 C C . GLU B 1 192 ? 31.232 49.020 3.997 1.00 21.73 190 GLU B C 1
ATOM 3456 O O . GLU B 1 192 ? 32.236 48.593 3.441 1.00 21.83 190 GLU B O 1
ATOM 3470 N N . LEU B 1 194 ? 30.753 50.850 1.169 1.00 17.00 192 LEU B N 1
ATOM 3471 C CA . LEU B 1 194 ? 31.605 51.776 0.390 1.00 18.26 192 LEU B CA 1
ATOM 3472 C C . LEU B 1 194 ? 33.108 51.546 0.562 1.00 18.58 192 LEU B C 1
ATOM 3473 O O . LEU B 1 194 ? 33.852 51.588 -0.404 1.00 17.62 192 LEU B O 1
ATOM 3478 N N . LEU B 1 195 ? 33.559 51.311 1.796 1.00 17.86 193 LEU B N 1
ATOM 3479 C CA . LEU B 1 195 ? 34.963 50.976 2.063 1.00 17.96 193 LEU B CA 1
ATOM 3480 C C . LEU B 1 195 ? 35.358 49.670 1.458 1.00 18.96 193 LEU B C 1
ATOM 3481 O O . LEU B 1 195 ? 36.483 49.564 0.975 1.00 20.18 193 LEU B O 1
ATOM 3486 N N . GLU B 1 196 ? 34.507 48.634 1.536 1.00 18.98 194 GLU B N 1
ATOM 3487 C CA . GLU B 1 196 ? 34.814 47.366 0.835 1.00 20.13 194 GLU B CA 1
ATOM 3488 C C . GLU B 1 196 ? 34.836 47.557 -0.711 1.00 19.67 194 GLU B C 1
ATOM 3489 O O . GLU B 1 196 ? 35.643 46.918 -1.394 1.00 19.65 194 GLU B O 1
ATOM 3495 N N . ARG B 1 197 ? 33.963 48.414 -1.251 1.00 19.60 195 ARG B N 1
ATOM 3496 C CA . ARG B 1 197 ? 33.934 48.694 -2.743 1.00 19.47 195 ARG B CA 1
ATOM 3497 C C . ARG B 1 197 ? 35.264 49.242 -3.277 1.00 21.01 195 ARG B C 1
ATOM 3498 O O . ARG B 1 197 ? 35.579 49.065 -4.460 1.00 22.37 195 ARG B O 1
ATOM 3506 N N . GLY B 1 198 ? 36.032 49.892 -2.412 1.00 23.20 196 GLY B N 1
ATOM 3507 C CA . GLY B 1 198 ? 37.389 50.384 -2.730 1.00 25.12 196 GLY B CA 1
ATOM 3508 C C . GLY B 1 198 ? 37.499 51.718 -3.461 1.00 26.83 196 GLY B C 1
ATOM 3509 O O . GLY B 1 198 ? 38.592 52.221 -3.684 1.00 28.03 196 GLY B O 1
ATOM 3510 N N . ALA B 1 199 ? 36.381 52.292 -3.872 1.00 26.97 197 ALA B N 1
ATOM 3511 C CA . ALA B 1 199 ? 36.399 53.541 -4.633 1.00 26.72 197 ALA B CA 1
ATOM 3512 C C . ALA B 1 199 ? 36.712 54.673 -3.636 1.00 26.78 197 ALA B C 1
ATOM 3513 O O . ALA B 1 199 ? 36.110 54.749 -2.572 1.00 25.89 197 ALA B O 1
ATOM 3515 N N . LYS B 1 200 ? 37.723 55.489 -3.921 1.00 26.49 198 LYS B N 1
ATOM 3516 C CA . LYS B 1 200 ? 38.184 56.464 -2.933 1.00 24.97 198 LYS B CA 1
ATOM 3517 C C . LYS B 1 200 ? 37.181 57.611 -2.763 1.00 23.91 198 LYS B C 1
ATOM 3518 O O . LYS B 1 200 ? 36.551 58.074 -3.739 1.00 21.07 198 LYS B O 1
ATOM 3524 N N . PHE B 1 201 ? 37.035 58.097 -1.538 1.00 21.25 199 PHE B N 1
ATOM 3525 C CA . PHE B 1 201 ? 36.279 59.308 -1.367 1.00 21.78 199 PHE B CA 1
ATOM 3526 C C . PHE B 1 201 ? 36.857 60.163 -0.220 1.00 22.66 199 PHE B C 1
ATOM 3527 O O . PHE B 1 201 ? 37.352 59.596 0.769 1.00 22.81 199 PHE B O 1
ATOM 3535 N N . SER B 1 202 ? 36.773 61.497 -0.338 1.00 22.47 200 SER B N 1
ATOM 3536 C CA . SER B 1 202 ? 37.218 62.437 0.719 1.00 23.02 200 SER B CA 1
ATOM 3537 C C . SER B 1 202 ? 36.066 63.026 1.546 1.00 23.35 200 SER B C 1
ATOM 3538 O O . SER B 1 202 ? 36.282 63.611 2.620 1.00 24.45 200 SER B O 1
ATOM 3541 N N . ALA B 1 203 ? 34.833 62.841 1.080 1.00 22.81 201 ALA B N 1
ATOM 3542 C CA . ALA B 1 203 ? 33.697 63.387 1.794 1.00 22.22 201 ALA B CA 1
ATOM 3543 C C . ALA B 1 203 ? 32.505 62.452 1.609 1.00 21.88 201 ALA B C 1
ATOM 3544 O O . ALA B 1 203 ? 32.418 61.780 0.589 1.00 21.50 201 ALA B O 1
ATOM 3546 N N . LEU B 1 204 ? 31.623 62.411 2.609 1.00 19.75 202 LEU B N 1
ATOM 3547 C CA . LEU B 1 204 ? 30.404 61.600 2.567 1.00 21.11 202 LEU B CA 1
ATOM 3548 C C . LEU B 1 204 ? 29.195 62.479 2.915 1.00 20.18 202 LEU B C 1
ATOM 3549 O O . LEU B 1 204 ? 29.170 63.145 3.991 1.00 20.07 202 LEU B O 1
ATOM 3554 N N . VAL B 1 205 ? 28.182 62.457 2.040 1.00 19.41 203 VAL B N 1
ATOM 3555 C CA . VAL B 1 205 ? 26.908 63.176 2.316 1.00 18.38 203 VAL B CA 1
ATOM 3556 C C . VAL B 1 205 ? 25.888 62.108 2.671 1.00 19.33 203 VAL B C 1
ATOM 3557 O O . VAL B 1 205 ? 25.617 61.242 1.831 1.00 19.10 203 VAL B O 1
ATOM 3561 N N . ALA B 1 206 ? 25.394 62.112 3.935 1.00 18.75 204 ALA B N 1
ATOM 3562 C CA . ALA B 1 206 ? 24.331 61.190 4.372 1.00 18.23 204 ALA B CA 1
ATOM 3563 C C . ALA B 1 206 ? 23.019 61.929 4.301 1.00 18.14 204 ALA B C 1
ATOM 3564 O O . ALA B 1 206 ? 22.940 63.063 4.731 1.00 18.89 204 ALA B O 1
ATOM 3566 N N . SER B 1 207 ? 21.966 61.252 3.827 1.00 17.77 205 SER B N 1
ATOM 3567 C CA . SER B 1 207 ? 20.681 61.885 3.631 1.00 16.72 205 SER B CA 1
ATOM 3568 C C . SER B 1 207 ? 19.942 62.187 4.932 1.00 16.67 205 SER B C 1
ATOM 3569 O O . SER B 1 207 ? 18.951 62.914 4.887 1.00 16.96 205 SER B O 1
ATOM 3572 N N . ASN B 1 208 ? 20.419 61.704 6.103 1.00 17.69 206 ASN B N 1
ATOM 3573 C CA . ASN B 1 208 ? 19.891 62.280 7.336 1.00 17.03 206 ASN B CA 1
ATOM 3574 C C . ASN B 1 208 ? 20.952 62.176 8.457 1.00 17.60 206 ASN B C 1
ATOM 3575 O O . ASN B 1 208 ? 21.981 61.517 8.315 1.00 15.76 206 ASN B O 1
ATOM 3580 N N . ASP B 1 209 ? 20.709 62.810 9.589 1.00 17.81 207 ASP B N 1
ATOM 3581 C CA . ASP B 1 209 ? 21.784 62.813 10.586 1.00 18.78 207 ASP B CA 1
ATOM 3582 C C . ASP B 1 209 ? 21.974 61.441 11.111 1.00 16.99 207 ASP B C 1
ATOM 3583 O O . ASP B 1 209 ? 23.099 61.061 11.327 1.00 19.81 207 ASP B O 1
ATOM 3588 N N . ASP B 1 210 ? 20.905 60.673 11.299 1.00 18.18 208 ASP B N 1
ATOM 3589 C CA . ASP B 1 210 ? 21.051 59.286 11.860 1.00 19.59 208 ASP B CA 1
ATOM 3590 C C . ASP B 1 210 ? 22.014 58.411 11.096 1.00 19.20 208 ASP B C 1
ATOM 3591 O O . ASP B 1 210 ? 22.855 57.770 11.681 1.00 17.22 208 ASP B O 1
ATOM 3604 N N . ALA B 1 212 ? 24.353 59.611 9.089 1.00 16.26 210 ALA B N 1
ATOM 3605 C CA . ALA B 1 212 ? 25.671 60.253 9.122 1.00 16.23 210 ALA B CA 1
ATOM 3606 C C . ALA B 1 212 ? 26.340 59.802 10.441 1.00 17.69 210 ALA B C 1
ATOM 3607 O O . ALA B 1 212 ? 27.529 59.575 10.475 1.00 18.82 210 ALA B O 1
ATOM 3609 N N . ILE B 1 213 ? 25.571 59.680 11.501 1.00 17.07 211 ILE B N 1
ATOM 3610 C CA . ILE B 1 213 ? 26.189 59.255 12.791 1.00 19.20 211 ILE B CA 1
ATOM 3611 C C . ILE B 1 213 ? 26.602 57.771 12.720 1.00 18.64 211 ILE B C 1
ATOM 3612 O O . ILE B 1 213 ? 27.715 57.403 13.133 1.00 19.44 211 ILE B O 1
ATOM 3617 N N . GLY B 1 214 ? 25.757 56.937 12.116 1.00 18.49 212 GLY B N 1
ATOM 3618 C CA . GLY B 1 214 ? 26.152 55.557 11.950 1.00 17.25 212 GLY B CA 1
ATOM 3619 C C . GLY B 1 214 ? 27.430 55.508 11.167 1.00 18.30 212 GLY B C 1
ATOM 3620 O O . GLY B 1 214 ? 28.330 54.686 11.445 1.00 18.52 212 GLY B O 1
ATOM 3621 N N . ALA B 1 215 ? 27.495 56.346 10.128 1.00 17.98 213 ALA B N 1
ATOM 3622 C CA . ALA B 1 215 ? 28.617 56.326 9.215 1.00 18.48 213 ALA B CA 1
ATOM 3623 C C . ALA B 1 215 ? 29.925 56.844 9.877 1.00 19.15 213 ALA B C 1
ATOM 3624 O O . ALA B 1 215 ? 30.947 56.203 9.801 1.00 18.55 213 ALA B O 1
ATOM 3634 N N . LYS B 1 217 ? 30.557 56.369 12.843 1.00 22.58 215 LYS B N 1
ATOM 3635 C CA . LYS B 1 217 ? 30.959 55.305 13.799 1.00 23.24 215 LYS B CA 1
ATOM 3636 C C . LYS B 1 217 ? 31.770 54.249 13.042 1.00 22.05 215 LYS B C 1
ATOM 3637 O O . LYS B 1 217 ? 32.859 53.846 13.426 1.00 21.47 215 LYS B O 1
ATOM 3643 N N . ALA B 1 218 ? 31.258 53.860 11.900 1.00 23.26 216 ALA B N 1
ATOM 3644 C CA . ALA B 1 218 ? 31.902 52.791 11.137 1.00 23.04 216 ALA B CA 1
ATOM 3645 C C . ALA B 1 218 ? 33.265 53.295 10.626 1.00 22.88 216 ALA B C 1
ATOM 3646 O O . ALA B 1 218 ? 34.241 52.527 10.561 1.00 22.74 216 ALA B O 1
ATOM 3648 N N . LEU B 1 219 ? 33.346 54.590 10.339 1.00 21.78 217 LEU B N 1
ATOM 3649 C CA . LEU B 1 219 ? 34.572 55.175 9.855 1.00 22.96 217 LEU B CA 1
ATOM 3650 C C . LEU B 1 219 ? 35.629 55.199 10.983 1.00 24.09 217 LEU B C 1
ATOM 3651 O O . LEU B 1 219 ? 36.782 54.808 10.777 1.00 23.06 217 LEU B O 1
ATOM 3656 N N . HIS B 1 220 ? 35.222 55.666 12.164 1.00 24.79 218 HIS B N 1
ATOM 3657 C CA . HIS B 1 220 ? 36.065 55.653 13.351 1.00 26.83 218 HIS B CA 1
ATOM 3658 C C . HIS B 1 220 ? 36.544 54.248 13.682 1.00 28.13 218 HIS B C 1
ATOM 3659 O O . HIS B 1 220 ? 37.714 54.059 14.041 1.00 27.83 218 HIS B O 1
ATOM 3666 N N . GLU B 1 221 ? 35.650 53.266 13.573 1.00 29.93 219 GLU B N 1
ATOM 3667 C CA . GLU B 1 221 ? 35.997 51.863 13.804 1.00 32.13 219 GLU B CA 1
ATOM 3668 C C . GLU B 1 221 ? 36.985 51.332 12.763 1.00 33.26 219 GLU B C 1
ATOM 3669 O O . GLU B 1 221 ? 37.795 50.467 13.057 1.00 33.95 219 GLU B O 1
ATOM 3675 N N . ARG B 1 222 ? 36.930 51.845 11.539 1.00 33.43 220 ARG B N 1
ATOM 3676 C CA . ARG B 1 222 ? 37.851 51.357 10.541 1.00 34.36 220 ARG B CA 1
ATOM 3677 C C . ARG B 1 222 ? 39.141 52.183 10.542 1.00 34.05 220 ARG B C 1
ATOM 3678 O O . ARG B 1 222 ? 39.961 52.024 9.644 1.00 34.97 220 ARG B O 1
ATOM 3686 N N . GLY B 1 223 ? 39.312 53.033 11.563 1.00 32.62 221 GLY B N 1
ATOM 3687 C CA . GLY B 1 223 ? 40.459 53.960 11.655 1.00 31.29 221 GLY B CA 1
ATOM 3688 C C . GLY B 1 223 ? 40.521 54.993 10.531 1.00 30.32 221 GLY B C 1
ATOM 3689 O O . GLY B 1 223 ? 41.609 55.392 10.096 1.00 29.31 221 GLY B O 1
ATOM 3690 N N . VAL B 1 224 ? 39.356 55.443 10.063 1.00 28.79 222 VAL B N 1
ATOM 3691 C CA . VAL B 1 224 ? 39.307 56.495 9.021 1.00 27.81 222 VAL B CA 1
ATOM 3692 C C . VAL B 1 224 ? 38.933 57.808 9.680 1.00 27.62 222 VAL B C 1
ATOM 3693 O O . VAL B 1 224 ? 37.813 57.957 10.164 1.00 27.71 222 VAL B O 1
ATOM 3697 N N . ALA B 1 225 ? 39.864 58.765 9.670 1.00 26.78 223 ALA B N 1
ATOM 3698 C CA . ALA B 1 225 ? 39.674 60.047 10.346 1.00 26.44 223 ALA B CA 1
ATOM 3699 C C . ALA B 1 225 ? 38.602 60.923 9.728 1.00 26.33 223 ALA B C 1
ATOM 3700 O O . ALA B 1 225 ? 38.610 61.173 8.504 1.00 24.66 223 ALA B O 1
ATOM 3702 N N . VAL B 1 226 ? 37.683 61.360 10.589 1.00 25.34 224 VAL B N 1
ATOM 3703 C CA . VAL B 1 226 ? 36.715 62.411 10.287 1.00 26.16 224 VAL B CA 1
ATOM 3704 C C . VAL B 1 226 ? 37.041 63.657 11.107 1.00 25.56 224 VAL B C 1
ATOM 3705 O O . VAL B 1 226 ? 37.052 63.577 12.349 1.00 25.04 224 VAL B O 1
ATOM 3709 N N . PRO B 1 227 ? 37.221 64.821 10.434 1.00 26.25 225 PRO B N 1
ATOM 3710 C CA . PRO B 1 227 ? 37.059 65.061 8.988 1.00 26.96 225 PRO B CA 1
ATOM 3711 C C . PRO B 1 227 ? 38.302 64.884 8.170 1.00 27.08 225 PRO B C 1
ATOM 3712 O O . PRO B 1 227 ? 38.252 65.035 6.925 1.00 26.48 225 PRO B O 1
ATOM 3716 N N . GLU B 1 228 ? 39.423 64.578 8.819 1.00 27.41 226 GLU B N 1
ATOM 3717 C CA . GLU B 1 228 ? 40.700 64.642 8.083 1.00 28.20 226 GLU B CA 1
ATOM 3718 C C . GLU B 1 228 ? 40.792 63.826 6.821 1.00 27.92 226 GLU B C 1
ATOM 3719 O O . GLU B 1 228 ? 41.291 64.306 5.802 1.00 27.08 226 GLU B O 1
ATOM 3725 N N . GLN B 1 229 ? 40.334 62.581 6.910 1.00 26.90 227 GLN B N 1
ATOM 3726 C CA . GLN B 1 229 ? 40.355 61.708 5.760 1.00 25.64 227 GLN B CA 1
ATOM 3727 C C . GLN B 1 229 ? 39.002 61.725 5.076 1.00 25.57 227 GLN B C 1
ATOM 3728 O O . GLN B 1 229 ? 38.930 61.782 3.844 1.00 24.85 227 GLN B O 1
ATOM 3734 N N . VAL B 1 230 ? 37.925 61.698 5.860 1.00 24.30 228 VAL B N 1
ATOM 3735 C CA . VAL B 1 230 ? 36.566 61.832 5.252 1.00 24.69 228 VAL B CA 1
ATOM 3736 C C . VAL B 1 230 ? 35.739 62.882 6.007 1.00 23.93 228 VAL B C 1
ATOM 3737 O O . VAL B 1 230 ? 35.506 62.749 7.209 1.00 24.07 228 VAL B O 1
ATOM 3741 N N . SER B 1 231 ? 35.342 63.922 5.297 1.00 24.11 229 SER B N 1
ATOM 3742 C CA . SER B 1 231 ? 34.400 64.918 5.799 1.00 25.51 229 SER B CA 1
ATOM 3743 C C . SER B 1 231 ? 32.967 64.366 5.715 1.00 25.71 229 SER B C 1
ATOM 3744 O O . SER B 1 231 ? 32.618 63.711 4.726 1.00 24.85 229 SER B O 1
ATOM 3747 N N . VAL B 1 232 ? 32.163 64.616 6.758 1.00 24.70 230 VAL B N 1
ATOM 3748 C CA . VAL B 1 232 ? 30.771 64.138 6.810 1.00 24.34 230 VAL B CA 1
ATOM 3749 C C . VAL B 1 232 ? 29.740 65.290 6.995 1.00 24.15 230 VAL B C 1
ATOM 3750 O O . VAL B 1 232 ? 29.912 66.203 7.836 1.00 26.04 230 VAL B O 1
ATOM 3754 N N . ILE B 1 233 ? 28.660 65.211 6.229 1.00 22.72 231 ILE B N 1
ATOM 3755 C CA . ILE B 1 233 ? 27.492 66.131 6.279 1.00 22.45 231 ILE B CA 1
ATOM 3756 C C . ILE B 1 233 ? 26.213 65.275 6.359 1.00 20.91 231 ILE B C 1
ATOM 3757 O O . ILE B 1 233 ? 26.120 64.227 5.732 1.00 19.42 231 ILE B O 1
ATOM 3762 N N . GLY B 1 234 ? 25.264 65.689 7.192 1.00 19.53 232 GLY B N 1
ATOM 3763 C CA . GLY B 1 234 ? 23.929 65.105 7.210 1.00 18.86 232 GLY B CA 1
ATOM 3764 C C . GLY B 1 234 ? 22.888 66.150 6.890 1.00 17.24 232 GLY B C 1
ATOM 3765 O O . GLY B 1 234 ? 23.231 67.254 6.492 1.00 18.02 232 GLY B O 1
ATOM 3766 N N . PHE B 1 235 ? 21.624 65.758 7.020 1.00 18.01 233 PHE B N 1
ATOM 3767 C CA . PHE B 1 235 ? 20.428 66.639 6.978 1.00 18.61 233 PHE B CA 1
ATOM 3768 C C . PHE B 1 235 ? 19.535 66.423 8.189 1.00 19.44 233 PHE B C 1
ATOM 3769 O O . PHE B 1 235 ? 19.305 65.283 8.544 1.00 18.69 233 PHE B O 1
ATOM 3777 N N . ASP B 1 236 ? 18.923 67.496 8.688 1.00 19.86 234 ASP B N 1
ATOM 3778 C CA . ASP B 1 236 ? 17.925 67.440 9.789 1.00 23.14 234 ASP B CA 1
ATOM 3779 C C . ASP B 1 236 ? 18.403 68.356 10.905 1.00 23.08 234 ASP B C 1
ATOM 3780 O O . ASP B 1 236 ? 17.585 68.913 11.631 1.00 24.79 234 ASP B O 1
ATOM 3785 N N . ASP B 1 237 ? 19.710 68.425 11.103 1.00 22.88 235 ASP B N 1
ATOM 3786 C CA . ASP B 1 237 ? 20.282 69.217 12.202 1.00 24.86 235 ASP B CA 1
ATOM 3787 C C . ASP B 1 237 ? 19.619 68.816 13.530 1.00 24.78 235 ASP B C 1
ATOM 3788 O O . ASP B 1 237 ? 19.103 69.676 14.284 1.00 25.73 235 ASP B O 1
ATOM 3793 N N . ILE B 1 238 ? 19.627 67.529 13.824 1.00 23.24 236 ILE B N 1
ATOM 3794 C CA . ILE B 1 238 ? 19.033 67.048 15.121 1.00 23.48 236 ILE B CA 1
ATOM 3795 C C . ILE B 1 238 ? 19.680 67.653 16.365 1.00 23.85 236 ILE B C 1
ATOM 3796 O O . ILE B 1 238 ? 20.794 68.167 16.324 1.00 22.44 236 ILE B O 1
ATOM 3801 N N . ALA B 1 239 ? 18.998 67.560 17.505 1.00 25.33 237 ALA B N 1
ATOM 3802 C CA . ALA B 1 239 ? 19.501 68.246 18.695 1.00 25.72 237 ALA B CA 1
ATOM 3803 C C . ALA B 1 239 ? 20.873 67.724 19.087 1.00 25.57 237 ALA B C 1
ATOM 3804 O O . ALA B 1 239 ? 21.718 68.485 19.514 1.00 26.24 237 ALA B O 1
ATOM 3806 N N . ILE B 1 240 ? 21.134 66.439 18.889 1.00 26.36 238 ILE B N 1
ATOM 3807 C CA . ILE B 1 240 ? 22.472 65.910 19.222 1.00 26.12 238 ILE B CA 1
ATOM 3808 C C . ILE B 1 240 ? 23.611 66.249 18.259 1.00 24.62 238 ILE B C 1
ATOM 3809 O O . ILE B 1 240 ? 24.747 65.953 18.544 1.00 24.27 238 ILE B O 1
ATOM 3814 N N . ALA B 1 241 ? 23.323 66.823 17.102 1.00 24.67 239 ALA B N 1
ATOM 3815 C CA . ALA B 1 241 ? 24.393 67.053 16.115 1.00 24.09 239 ALA B CA 1
ATOM 3816 C C . ALA B 1 241 ? 25.600 67.849 16.673 1.00 24.41 239 ALA B C 1
ATOM 3817 O O . ALA B 1 241 ? 26.764 67.503 16.402 1.00 23.07 239 ALA B O 1
ATOM 3819 N N . PRO B 1 242 ? 25.346 68.921 17.492 1.00 24.94 240 PRO B N 1
ATOM 3820 C CA . PRO B 1 242 ? 26.545 69.615 17.923 1.00 25.12 240 PRO B CA 1
ATOM 3821 C C . PRO B 1 242 ? 27.325 68.789 18.958 1.00 25.56 240 PRO B C 1
ATOM 3822 O O . PRO B 1 242 ? 28.405 69.183 19.351 1.00 25.66 240 PRO B O 1
ATOM 3826 N N . TYR B 1 243 ? 26.821 67.612 19.323 1.00 24.68 241 TYR B N 1
ATOM 3827 C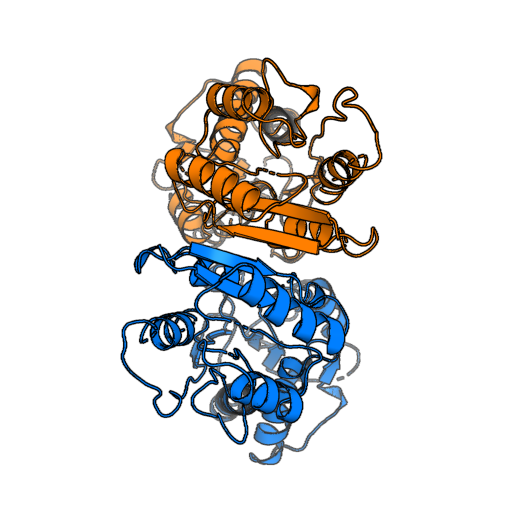 CA . TYR B 1 243 ? 27.393 66.873 20.466 1.00 26.15 241 TYR B CA 1
ATOM 3828 C C . TYR B 1 243 ? 27.980 65.530 20.080 1.00 26.16 241 TYR B C 1
ATOM 3829 O O . TYR B 1 243 ? 28.485 64.802 20.942 1.00 26.39 241 TYR B O 1
ATOM 3838 N N . THR B 1 244 ? 27.950 65.200 18.785 1.00 26.05 242 THR B N 1
ATOM 3839 C CA . THR B 1 244 ? 28.691 64.050 18.324 1.00 26.05 242 THR B CA 1
ATOM 3840 C C . THR B 1 244 ? 30.204 64.367 18.322 1.00 27.04 242 THR B C 1
ATOM 3841 O O . THR B 1 244 ? 30.631 65.526 18.429 1.00 27.69 242 THR B O 1
ATOM 3845 N N . VAL B 1 245 ? 31.006 63.315 18.221 1.00 27.33 243 VAL B N 1
ATOM 3846 C CA . VAL B 1 245 ? 32.443 63.409 18.343 1.00 27.26 243 VAL B CA 1
ATOM 3847 C C . VAL B 1 245 ? 32.947 62.852 17.016 1.00 26.52 243 VAL B C 1
ATOM 3848 O O . VAL B 1 245 ? 32.915 61.631 16.833 1.00 29.09 243 VAL B O 1
ATOM 3852 N N . PRO B 1 246 ? 33.296 63.719 16.040 1.00 25.38 244 PRO B N 1
ATOM 3853 C CA . PRO B 1 246 ? 33.267 65.192 15.979 1.00 23.66 244 PRO B CA 1
ATOM 3854 C C . PRO B 1 246 ? 31.843 65.707 15.728 1.00 23.77 244 PRO B C 1
ATOM 3855 O O . PRO B 1 246 ? 30.973 64.940 15.212 1.00 25.36 244 PRO B O 1
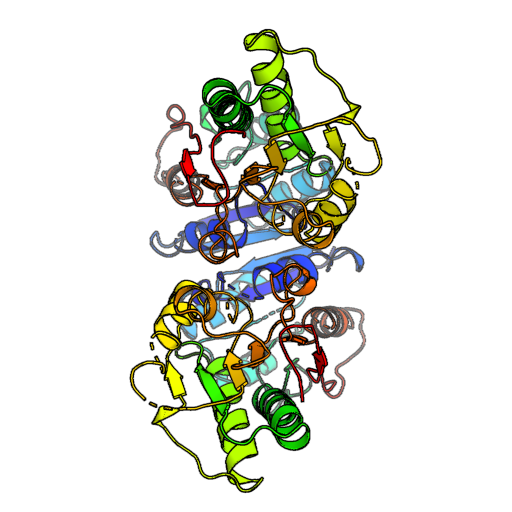ATOM 3859 N N . ALA B 1 247 ? 31.610 66.975 16.095 1.00 22.46 245 ALA B N 1
ATOM 3860 C CA . ALA B 1 247 ? 30.346 67.627 15.921 1.00 22.37 245 ALA B CA 1
ATOM 3861 C C . ALA B 1 247 ? 29.899 67.535 14.449 1.00 22.59 245 ALA B C 1
ATOM 3862 O O . ALA B 1 247 ? 30.685 67.819 13.526 1.00 22.45 245 ALA B O 1
ATOM 3864 N N . LEU B 1 248 ? 28.617 67.208 14.257 1.00 21.45 246 LEU B N 1
ATOM 3865 C CA . LEU B 1 248 ? 28.133 66.858 12.932 1.00 20.86 246 LEU B CA 1
ATOM 3866 C C . LEU B 1 248 ? 27.609 68.067 12.138 1.00 20.47 246 LEU B C 1
ATOM 3867 O O . LEU B 1 248 ? 26.615 68.661 12.515 1.00 20.97 246 LEU B O 1
ATOM 3872 N N . SER B 1 249 ? 28.261 68.415 11.028 1.00 22.05 247 SER B N 1
ATOM 3873 C CA . SER B 1 249 ? 27.710 69.422 10.089 1.00 22.85 247 SER B CA 1
ATOM 3874 C C . SER B 1 249 ? 26.410 68.887 9.504 1.00 23.09 247 SER B C 1
ATOM 3875 O O . SER B 1 249 ? 26.334 67.723 9.112 1.00 22.48 247 SER B O 1
ATOM 3878 N N . SER B 1 250 ? 25.375 69.728 9.457 1.00 23.23 248 SER B N 1
ATOM 3879 C CA . SER B 1 250 ? 24.045 69.280 9.039 1.00 23.37 248 SER B CA 1
ATOM 3880 C C . SER B 1 250 ? 23.211 70.378 8.377 1.00 23.49 248 SER B C 1
ATOM 3881 O O . SER B 1 250 ? 23.298 71.532 8.737 1.00 22.89 248 SER B O 1
ATOM 3884 N N . VAL B 1 251 ? 22.411 69.980 7.404 1.00 23.55 249 VAL B N 1
ATOM 3885 C CA . VAL B 1 251 ? 21.483 70.858 6.745 1.00 24.42 249 VAL B CA 1
ATOM 3886 C C . VAL B 1 251 ? 20.228 71.056 7.617 1.00 24.20 249 VAL B C 1
ATOM 3887 O O . VAL B 1 251 ? 19.503 70.124 7.894 1.00 23.70 249 VAL B O 1
ATOM 3891 N N . LYS B 1 252 ? 19.974 72.300 8.033 1.00 24.74 250 LYS B N 1
ATOM 3892 C CA . LYS B 1 252 ? 18.788 72.623 8.797 1.00 26.03 250 LYS B CA 1
ATOM 3893 C C . LYS B 1 252 ? 17.634 73.062 7.899 1.00 25.84 250 LYS B C 1
ATOM 3894 O O . LYS B 1 252 ? 17.805 73.929 7.036 1.00 25.36 250 LYS B O 1
ATOM 3900 N N . ILE B 1 253 ? 16.485 72.421 8.116 1.00 26.21 251 ILE B N 1
ATOM 3901 C CA . ILE B 1 253 ? 15.220 72.713 7.431 1.00 26.48 251 ILE B CA 1
ATOM 3902 C C . ILE B 1 253 ? 14.449 73.648 8.358 1.00 26.29 251 ILE B C 1
ATOM 3903 O O . ILE B 1 253 ? 14.373 73.394 9.563 1.00 26.25 251 ILE B O 1
ATOM 3908 N N . PRO B 1 254 ? 13.870 74.735 7.793 1.00 26.92 252 PRO B N 1
ATOM 3909 C CA . PRO B 1 254 ? 13.055 75.668 8.552 1.00 25.85 252 PRO B CA 1
ATOM 3910 C C . PRO B 1 254 ? 11.668 75.069 8.880 1.00 26.41 252 PRO B C 1
ATOM 3911 O O . PRO B 1 254 ? 10.626 75.634 8.529 1.00 25.87 252 PRO B O 1
ATOM 3915 N N . VAL B 1 255 ? 11.668 73.933 9.561 1.00 25.09 253 VAL B N 1
ATOM 3916 C CA . VAL B 1 255 ? 10.420 73.259 9.931 1.00 25.22 253 VAL B CA 1
ATOM 3917 C C . VAL B 1 255 ? 9.427 74.209 10.603 1.00 25.98 253 VAL B C 1
ATOM 3918 O O . VAL B 1 255 ? 8.290 74.338 10.161 1.00 27.02 253 VAL B O 1
ATOM 3922 N N . THR B 1 256 ? 9.868 74.869 11.669 1.00 26.37 254 THR B N 1
ATOM 3923 C CA . THR B 1 256 ? 9.030 75.793 12.440 1.00 27.93 254 THR B CA 1
ATOM 3924 C C . THR B 1 256 ? 8.334 76.867 11.597 1.00 26.75 254 THR B C 1
ATOM 3925 O O . THR B 1 256 ? 7.096 77.075 11.654 1.00 24.97 254 THR B O 1
ATOM 3929 N N . GLU B 1 257 ? 9.145 77.545 10.812 1.00 27.67 255 GLU B N 1
ATOM 3930 C CA . GLU B 1 257 ? 8.639 78.489 9.826 1.00 28.88 255 GLU B CA 1
ATOM 3931 C C . GLU B 1 257 ? 7.665 77.840 8.898 1.00 28.07 255 GLU B C 1
ATOM 3932 O O . GLU B 1 257 ? 6.625 78.427 8.568 1.00 27.81 255 GLU B O 1
ATOM 3946 N N . ILE B 1 259 ? 5.752 75.264 9.263 1.00 28.00 257 ILE B N 1
ATOM 3947 C CA . ILE B 1 259 ? 4.527 74.801 9.935 1.00 29.67 257 ILE B CA 1
ATOM 3948 C C . ILE B 1 259 ? 3.617 75.972 10.258 1.00 29.46 257 ILE B C 1
ATOM 3949 O O . ILE B 1 259 ? 2.389 75.888 10.111 1.00 28.46 257 ILE B O 1
ATOM 3954 N N . GLN B 1 260 ? 4.243 77.067 10.672 1.00 29.35 258 GLN B N 1
ATOM 3955 C CA . GLN B 1 260 ? 3.540 78.288 11.000 1.00 28.82 258 GLN B CA 1
ATOM 3956 C C . GLN B 1 260 ? 2.943 78.885 9.740 1.00 27.89 258 GLN B C 1
ATOM 3957 O O . GLN B 1 260 ? 1.825 79.416 9.777 1.00 28.84 258 GLN B O 1
ATOM 3963 N N . GLU B 1 261 ? 3.653 78.776 8.628 1.00 25.47 259 GLU B N 1
ATOM 3964 C CA . GLU B 1 261 ? 3.075 79.170 7.336 1.00 25.04 259 GLU B CA 1
ATOM 3965 C C . GLU B 1 261 ? 1.841 78.375 6.934 1.00 24.46 259 GLU B C 1
ATOM 3966 O O . GLU B 1 261 ? 0.785 78.939 6.732 1.00 24.61 259 GLU B O 1
ATOM 3972 N N . ILE B 1 262 ? 1.983 77.063 6.740 1.00 24.56 260 ILE B N 1
ATOM 3973 C CA . ILE B 1 262 ? 0.825 76.241 6.350 1.00 23.33 260 ILE B CA 1
ATOM 3974 C C . ILE B 1 262 ? -0.316 76.261 7.374 1.00 23.18 260 ILE B C 1
ATOM 3975 O O . ILE B 1 262 ? -1.475 76.363 7.013 1.00 22.27 260 ILE B O 1
ATOM 3980 N N . ILE B 1 263 ? -0.026 76.175 8.671 1.00 23.11 261 ILE B N 1
ATOM 3981 C CA . ILE B 1 263 ? -1.145 76.198 9.611 1.00 23.16 261 ILE B CA 1
ATOM 3982 C C . ILE B 1 263 ? -1.744 77.594 9.669 1.00 23.82 261 ILE B C 1
ATOM 3983 O O . ILE B 1 263 ? -2.964 77.759 9.715 1.00 23.36 261 ILE B O 1
ATOM 3988 N N . GLY B 1 264 ? -0.883 78.616 9.660 1.00 23.99 262 GLY B N 1
ATOM 3989 C CA . GLY B 1 264 ? -1.362 80.008 9.704 1.00 23.71 262 GLY B CA 1
ATOM 3990 C C . GLY B 1 264 ? -2.252 80.320 8.499 1.00 24.04 262 GLY B C 1
ATOM 3991 O O . GLY B 1 264 ? -3.342 80.906 8.655 1.00 23.25 262 GLY B O 1
ATOM 3992 N N . ARG B 1 265 ? -1.805 79.909 7.312 1.00 22.59 263 ARG B N 1
ATOM 3993 C CA . ARG B 1 265 ? -2.635 80.042 6.120 1.00 23.74 263 ARG B CA 1
ATOM 3994 C C . ARG B 1 265 ? -3.956 79.293 6.174 1.00 23.87 263 ARG B C 1
ATOM 3995 O O . ARG B 1 265 ? -4.971 79.827 5.737 1.00 25.44 263 ARG B O 1
ATOM 4003 N N . LEU B 1 266 ? -3.971 78.058 6.692 1.00 23.66 264 LEU B N 1
ATOM 4004 C CA . LEU B 1 266 ? -5.240 77.303 6.782 1.00 23.34 264 LEU B CA 1
ATOM 4005 C C . LEU B 1 266 ? -6.219 78.014 7.681 1.00 23.65 264 LEU B C 1
ATOM 4006 O O . LEU B 1 266 ? -7.389 78.124 7.335 1.00 23.85 264 LEU B O 1
ATOM 4011 N N . ILE B 1 267 ? -5.743 78.518 8.832 1.00 23.82 265 ILE B N 1
ATOM 4012 C CA . ILE B 1 267 ? -6.590 79.284 9.734 1.00 24.35 265 ILE B CA 1
ATOM 4013 C C . ILE B 1 267 ? -7.007 80.617 9.099 1.00 24.24 265 ILE B C 1
ATOM 4014 O O . ILE B 1 267 ? -8.156 81.024 9.224 1.00 24.18 265 ILE B O 1
ATOM 4019 N N . PHE B 1 268 ? -6.083 81.286 8.412 1.00 25.39 266 PHE B N 1
ATOM 4020 C CA . PHE B 1 268 ? -6.457 82.443 7.575 1.00 25.58 266 PHE B CA 1
ATOM 4021 C C . PHE B 1 268 ? -7.676 82.127 6.687 1.00 26.84 266 PHE B C 1
ATOM 4022 O O . PHE B 1 268 ? -8.659 82.886 6.694 1.00 25.54 266 PHE B O 1
ATOM 4038 N N . LEU B 1 270 ? -10.045 79.839 6.959 1.00 30.10 268 LEU B N 1
ATOM 4039 C CA . LEU B 1 270 ? -11.198 79.687 7.844 1.00 30.55 268 LEU B CA 1
ATOM 4040 C C . LEU B 1 270 ? -11.745 81.011 8.350 1.00 31.49 268 LEU B C 1
ATOM 4041 O O . LEU B 1 270 ? -12.937 81.076 8.707 1.00 32.13 268 LEU B O 1
ATOM 4046 N N . ASP B 1 271 ? -10.901 82.054 8.377 1.00 31.34 269 ASP B N 1
ATOM 4047 C CA . ASP B 1 271 ? -11.326 83.425 8.763 1.00 31.43 269 ASP B CA 1
ATOM 4048 C C . ASP B 1 271 ? -11.714 84.290 7.575 1.00 31.00 269 ASP B C 1
ATOM 4049 O O . ASP B 1 271 ? -11.947 85.482 7.716 1.00 32.32 269 ASP B O 1
ATOM 4054 N N . GLY B 1 272 ? -11.735 83.730 6.386 1.00 30.39 270 GLY B N 1
ATOM 4055 C CA . GLY B 1 272 ? -12.212 84.498 5.251 1.00 30.31 270 GLY B CA 1
ATOM 4056 C C . GLY B 1 272 ? -11.091 84.897 4.320 1.00 30.47 270 GLY B C 1
ATOM 4057 O O . GLY B 1 272 ? -11.332 85.567 3.332 1.00 30.50 270 GLY B O 1
ATOM 4058 N N . GLY B 1 273 ? -9.877 84.420 4.603 1.00 30.67 271 GLY B N 1
ATOM 4059 C CA . GLY B 1 273 ? -8.711 84.717 3.794 1.00 31.38 271 GLY B CA 1
ATOM 4060 C C . GLY B 1 273 ? -8.789 84.066 2.444 1.00 33.14 271 GLY B C 1
ATOM 4061 O O . GLY B 1 273 ? -9.726 83.312 2.167 1.00 32.24 271 GLY B O 1
ATOM 4062 N N . ASP B 1 274 ? -7.820 84.375 1.591 1.00 35.02 272 ASP B N 1
ATOM 4063 C CA . ASP B 1 274 ? -7.729 83.743 0.279 1.00 38.10 272 ASP B CA 1
ATOM 4064 C C . ASP B 1 274 ? -6.342 83.105 0.101 1.00 39.11 272 ASP B C 1
ATOM 4065 O O . ASP B 1 274 ? -5.446 83.352 0.908 1.00 38.82 272 ASP B O 1
ATOM 4070 N N . PHE B 1 275 ? -6.170 82.301 -0.950 1.00 41.00 273 PHE B N 1
ATOM 4071 C CA . PHE B 1 275 ? -4.901 81.605 -1.194 1.00 43.39 273 PHE B CA 1
ATOM 4072 C C . PHE B 1 275 ? -3.895 82.463 -1.972 1.00 45.32 273 PHE B C 1
ATOM 4073 O O . PHE B 1 275 ? -3.929 82.504 -3.206 1.00 46.45 273 PHE B O 1
ATOM 4081 N N . SER B 1 276 ? -2.976 83.110 -1.260 1.00 46.97 274 SER B N 1
ATOM 4082 C CA . SER B 1 276 ? -1.912 83.913 -1.889 1.00 47.63 274 SER B CA 1
ATOM 4083 C C . SER B 1 276 ? -0.657 83.094 -2.198 1.00 48.51 274 SER B C 1
ATOM 4084 O O . SER B 1 276 ? -0.464 82.028 -1.617 1.00 48.62 274 SER B O 1
ATOM 4087 N N . PRO B 1 277 ? 0.209 83.594 -3.108 1.00 48.83 275 PRO B N 1
ATOM 4088 C CA . PRO B 1 277 ? 1.384 82.854 -3.570 1.00 49.33 275 PRO B CA 1
ATOM 4089 C C . PRO B 1 277 ? 2.304 82.398 -2.444 1.00 50.43 275 PRO B C 1
ATOM 4090 O O . PRO B 1 277 ? 2.384 83.073 -1.405 1.00 49.95 275 PRO B O 1
ATOM 4094 N N . PRO B 1 278 ? 2.999 81.256 -2.664 1.00 51.21 276 PRO B N 1
ATOM 4095 C CA . PRO B 1 278 ? 3.842 80.517 -1.711 1.00 51.96 276 PRO B CA 1
ATOM 4096 C C . PRO B 1 278 ? 5.153 81.189 -1.270 1.00 51.93 276 PRO B C 1
ATOM 4097 O O . PRO B 1 278 ? 6.025 81.452 -2.107 1.00 52.98 276 PRO B O 1
ATOM 4101 N N . LYS B 1 279 ? 5.293 81.464 0.024 1.00 51.67 277 LYS B N 1
ATOM 4102 C CA . LYS B 1 279 ? 6.629 81.618 0.618 1.00 51.84 277 LYS B CA 1
ATOM 4103 C C . LYS B 1 279 ? 7.273 80.248 0.513 1.00 50.90 277 LYS B C 1
ATOM 4104 O O . LYS B 1 279 ? 6.838 79.331 1.205 1.00 51.64 277 LYS B O 1
ATOM 4110 N N . THR B 1 280 ? 8.245 80.077 -0.379 1.00 49.36 278 THR B N 1
ATOM 4111 C CA . THR B 1 280 ? 8.978 78.805 -0.450 1.00 47.92 278 THR B CA 1
ATOM 4112 C C . THR B 1 280 ? 10.239 78.848 0.431 1.00 46.04 278 THR B C 1
ATOM 4113 O O . THR B 1 280 ? 10.712 79.922 0.838 1.00 45.93 278 THR B O 1
ATOM 4117 N N . PHE B 1 281 ? 10.773 77.660 0.689 1.00 43.36 279 PHE B N 1
ATOM 4118 C CA . PHE B 1 281 ? 11.730 77.455 1.772 1.00 40.46 279 PHE B CA 1
ATOM 4119 C C . PHE B 1 281 ? 12.968 76.714 1.262 1.00 40.18 279 PHE B C 1
ATOM 4120 O O . PHE B 1 281 ? 12.961 76.137 0.160 1.00 39.08 279 PHE B O 1
ATOM 4128 N N . SER B 1 282 ? 14.039 76.799 2.048 1.00 39.84 280 SER B N 1
ATOM 4129 C CA . SER B 1 282 ? 15.331 76.186 1.749 1.00 39.55 280 SER B CA 1
ATOM 4130 C C . SER B 1 282 ? 16.047 76.017 3.079 1.00 38.06 280 SER B C 1
ATOM 4131 O O . SER B 1 282 ? 15.880 76.821 4.000 1.00 38.56 280 SER B O 1
ATOM 4134 N N . GLY B 1 283 ? 16.838 74.967 3.180 1.00 36.90 281 GLY B N 1
ATOM 4135 C CA . GLY B 1 283 ? 17.655 74.749 4.358 1.00 35.30 281 GLY B CA 1
ATOM 4136 C C . GLY B 1 283 ? 18.989 75.459 4.236 1.00 33.97 281 GLY B C 1
ATOM 4137 O O . GLY B 1 283 ? 19.351 75.979 3.151 1.00 33.71 281 GLY B O 1
ATOM 4138 N N . LYS B 1 284 ? 19.694 75.504 5.365 1.00 31.75 282 LYS B N 1
ATOM 4139 C CA . LYS B 1 284 ? 21.038 76.074 5.462 1.00 30.75 282 LYS B CA 1
ATOM 4140 C C . LYS B 1 284 ? 21.935 74.991 6.034 1.00 27.71 282 LYS B C 1
ATOM 4141 O O . LYS B 1 284 ? 21.547 74.322 6.971 1.00 25.47 282 LYS B O 1
ATOM 4147 N N . LEU B 1 285 ? 23.108 74.807 5.448 1.00 26.97 283 LEU B N 1
ATOM 4148 C CA . LEU B 1 285 ? 24.091 73.869 5.973 1.00 27.49 283 LEU B CA 1
ATOM 4149 C C . LEU B 1 285 ? 24.716 74.520 7.219 1.00 27.89 283 LEU B C 1
ATOM 4150 O O . LEU B 1 285 ? 25.147 75.690 7.181 1.00 28.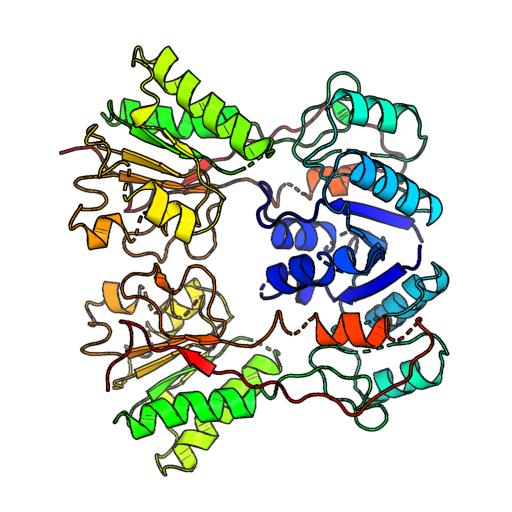65 283 LEU B O 1
ATOM 4155 N N . ILE B 1 286 ? 24.675 73.807 8.331 1.00 26.86 284 ILE B N 1
ATOM 4156 C CA . ILE B 1 286 ? 25.321 74.278 9.536 1.00 26.20 284 ILE B CA 1
ATOM 4157 C C . ILE B 1 286 ? 26.683 73.625 9.589 1.00 26.87 284 ILE B C 1
ATOM 4158 O O . ILE B 1 286 ? 26.780 72.396 9.637 1.00 28.31 284 ILE B O 1
ATOM 4163 N N . ARG B 1 287 ? 27.732 74.442 9.579 1.00 26.12 285 ARG B N 1
ATOM 4164 C CA . ARG B 1 287 ? 29.095 73.953 9.435 1.00 26.60 285 ARG B CA 1
ATOM 4165 C C . ARG B 1 287 ? 29.705 73.694 10.769 1.00 25.54 285 ARG B C 1
ATOM 4166 O O . ARG B 1 287 ? 29.799 74.621 11.569 1.00 25.05 285 ARG B O 1
ATOM 4174 N N . ARG B 1 288 ? 30.088 72.436 11.020 1.00 23.43 286 ARG B N 1
ATOM 4175 C CA . ARG B 1 288 ? 30.644 72.042 12.326 1.00 23.38 286 ARG B CA 1
ATOM 4176 C C . ARG B 1 288 ? 31.926 71.256 12.077 1.00 23.37 286 ARG B C 1
ATOM 4177 O O . ARG B 1 288 ? 32.393 71.140 10.920 1.00 25.00 286 ARG B O 1
ATOM 4185 N N . ASP B 1 289 ? 32.469 70.669 13.122 1.00 23.47 287 ASP B N 1
ATOM 4186 C CA . ASP B 1 289 ? 33.795 70.087 13.055 1.00 24.44 287 ASP B CA 1
ATOM 4187 C C . ASP B 1 289 ? 33.943 68.893 12.109 1.00 24.80 287 ASP B C 1
ATOM 4188 O O . ASP B 1 289 ? 35.081 68.580 11.795 1.00 25.52 287 ASP B O 1
ATOM 4193 N N . SER B 1 290 ? 32.840 68.249 11.664 1.00 23.34 288 SER B N 1
ATOM 4194 C CA . SER B 1 290 ? 32.922 67.077 10.776 1.00 23.97 288 SER B CA 1
ATOM 4195 C C . SER B 1 290 ? 33.233 67.470 9.359 1.00 25.86 288 SER B C 1
ATOM 4196 O O . SER B 1 290 ? 33.421 66.612 8.488 1.00 25.17 288 SER B O 1
ATOM 4199 N N . LEU B 1 291 ? 33.291 68.768 9.113 1.00 27.83 289 LEU B N 1
ATOM 4200 C CA . LEU B 1 291 ? 33.565 69.241 7.776 1.00 30.40 289 LEU B CA 1
ATOM 4201 C C . LEU B 1 291 ? 34.856 70.068 7.737 1.00 33.10 289 LEU B C 1
ATOM 4202 O O . LEU B 1 291 ? 34.999 71.015 8.521 1.00 31.93 289 LEU B O 1
ATOM 4207 N N . ILE B 1 292 ? 35.769 69.692 6.824 1.00 36.12 290 ILE B N 1
ATOM 4208 C CA . ILE B 1 292 ? 36.941 70.500 6.447 1.00 39.93 290 ILE B CA 1
ATOM 4209 C C . ILE B 1 292 ? 37.467 70.142 5.040 1.00 42.32 290 ILE B C 1
ATOM 4210 O O . ILE B 1 292 ? 36.956 69.229 4.405 1.00 43.45 290 ILE B O 1
ATOM 4215 N N . ALA B 1 293 ? 38.486 70.842 4.543 1.00 44.86 291 ALA B N 1
ATOM 4216 C CA . ALA B 1 293 ? 39.045 70.513 3.201 1.00 47.00 291 ALA B CA 1
ATOM 4217 C C . ALA B 1 293 ? 39.704 69.113 3.185 1.00 48.27 291 ALA B C 1
ATOM 4218 O O . ALA B 1 293 ? 40.009 68.565 4.251 1.00 49.03 291 ALA B O 1
ATOM 4220 N N . PRO B 1 294 ? 39.938 68.533 1.990 1.00 49.74 292 PRO B N 1
ATOM 4221 C CA . PRO B 1 294 ? 40.656 67.239 2.011 1.00 51.07 292 PRO B CA 1
ATOM 4222 C C . PRO B 1 294 ? 42.148 67.446 2.402 1.00 52.40 292 PRO B C 1
ATOM 4223 O O . PRO B 1 294 ? 42.565 68.598 2.632 1.00 52.71 292 PRO B O 1
ATOM 4227 N N . SER B 1 295 ? 42.934 66.363 2.502 1.00 53.41 293 SER B N 1
ATOM 4228 C CA . SER B 1 295 ? 44.360 66.476 2.908 1.00 53.83 293 SER B CA 1
ATOM 4229 C C . SER B 1 295 ? 45.367 66.236 1.769 1.00 53.98 293 SER B C 1
ATOM 4230 O O . SER B 1 295 ? 45.363 65.180 1.122 1.00 54.48 293 SER B O 1
#

Nearest PDB structures (foldseek):
  3h5o-assembly1_A  TM=8.578E-01  e=2.972E-17  Chromobacterium violaceum
  3egc-assembly3_E  TM=7.638E-01  e=1.118E-15  Burkholderia thailandensis E264
  4rk0-assembly1_B  TM=7.825E-01  e=5.913E-15  Enterococcus faecalis V583
  3hs3-assembly1_B  TM=7.970E-01  e=1.625E-14  Lactobacillus acidophilus
  3jy6-assembly2_D  TM=7.308E-01  e=2.483E-10  Levilactobacillus brevis ATCC 367

Organism: Escherichia coli (strain K12) (NCBI:txid83333)

CATH classification: 3.40.50.2300 (+1 more: 3.40.50.2300)

Solvent-accessible surface area: 21282 Å² total

Sequence (530 aa):
TQTLGLVVTNTLYHYFSELLFHAARAEEKGRQLLLADGKHSAEEERQAIQYLLDLRCDAIIYPRFLSVDEIDDIIDAHSQPIVLNRRLRKNSSHSVWCDHKQTSFNAVAELINAGHQEIAFLTGSDSPTSIERLAGYKDALAQHGIALNEKLIANGKWTPASGAEGVELLERKFSALVASNDDAIGAKALHERGVAVPEQVSVIGFDDIAIAPYTVPALSSVKIPVTEIQEIIGRLIFLDGGDFSPPKTFSGKLIRRDSLIATQTLGLVVTNTLYHGIYFSELLFHAARAEEKGRQLLLADGKHSAEEERQAIQYLLDLRCDAIIYPRFLSVDEIDDIIDAHSQPIVLNRRLRKNSSHSVWCDHKQTSFNAVAELINAGHQEIAFLTGSDSPTSIERLAGYKDALAQHGIALNEKLIANGKWTPASGAEGVELLERGAKFSALVASNDDAIGAKALHERGVAVPEQVSVIGFDDIAIAPYTVPALSSVKIPVTEIQEIIGRLIFLDGGDFSPPKTFSGKLIRRDSLIAPS

Foldseek 3Di:
DAEEEEEEAPVPVPLVVCLVVQLCVCVVVPYHYHYDHCYDELVSSLVRVVVCVVVPHQAYYADLHHDLVRVVVSCVVDPRQYYEADAHDVPNLSYAHAQLLVQLLVVLLVVVVLPWQFEAEEFAASDPSSVSNVNSNCVNCVVVPHHDDCLSYDYAHQALCRLLVRCCSVVPATQEYEYAAVNLQSVCNCVVVPNDFNVRYAYAGEDPDPCQVVDVQRHKYWHWPSSVNCVNSVQSVVCVPHDTDNYDYTHIHIGDGRRDHD/DAEEEEEEEPAPDDLQHVVVLVVLLCCCVVVVHHYYYFHCYHEQVSQVVRVVVVVVVVHQEYYEDLHHDLVSVVVSCVPDDGHYYEADAHDPPRLSYAHAQLLQQLLVVLLVQVVLPWQFEAEEFAASGPNRVSNVNSNVVNCVVVVHDDDCLRYFYAHQALCSLLVSLVSVVSVDAGLEYEYAAVNLLSVCNCVVVVHDFNARYFYEYEPPDPCQVPPVNRHWYWHWVSSVNCVNSVVSVCCVPHDRDHYPYTYTDTHDTRRDHHYD

InterPro domains:
  IPR000843 LacI-type HTH domain [PF00356] (3-48)
  IPR000843 LacI-type HTH domain [PS50932] (2-56)
  IPR000843 LacI-type HTH domain [SM00354] (1-71)
  IPR000843 LacI-type HTH domain [cd01392] (6-56)
  IPR001387 Cro/C1-type, helix-turn-helix domain [PS50943] (3-32)
  IPR010982 Lambda repressor-like, DNA-binding domain superfamily [G3DSA:1.10.260.40] (1-58)
  IPR010982 Lambda repressor-like, DNA-binding domain superfamily [SSF47413] (1-59)
  IPR028082 Periplasmic binding protein-like I [SSF53822] (60-332)
  IPR046335 Transcriptional regulator LacI/GalR-like, sensor domain [PF13377] (171-330)